Protein AF-0000000070184086 (afdb_homodimer)

Organism: NCBI:txid2841257

InterPro domains:
  IPR026898 Intramembrane metalloprotease PrsW [PF13367] (101-292)
  IPR026898 Intramembrane metalloprotease PrsW [PTHR36844] (74-310)

Structure (mmCIF, N/CA/C/O backbone):
data_AF-0000000070184086-model_v1
#
loop_
_entity.id
_entity.type
_entity.pdbx_description
1 polymer 'Membrane proteinase of CAAX superfamily, regulator of anti-sigma factor'
#
loop_
_atom_site.group_PDB
_atom_site.id
_atom_site.type_symbol
_atom_site.label_atom_id
_atom_site.label_alt_id
_atom_site.label_comp_id
_atom_site.label_asym_id
_atom_site.label_entity_id
_atom_site.label_seq_id
_atom_site.pdbx_PDB_ins_code
_atom_site.Cartn_x
_atom_site.Cartn_y
_atom_site.Cartn_z
_atom_site.occupancy
_atom_site.B_iso_or_equiv
_atom_site.auth_seq_id
_atom_site.auth_comp_id
_atom_site.auth_asym_id
_atom_site.auth_atom_id
_atom_site.pdbx_PDB_model_num
ATOM 1 N N . MET A 1 1 ? -20.972 -6.155 9.879 1 34.08 1 MET A N 1
ATOM 2 C CA . MET A 1 1 ? -20.694 -5.036 10.774 1 34.08 1 MET A CA 1
ATOM 3 C C . MET A 1 1 ? -21.455 -3.788 10.338 1 34.08 1 MET A C 1
ATOM 5 O O . MET A 1 1 ? -21.399 -3.398 9.171 1 34.08 1 MET A O 1
ATOM 9 N N . GLY A 1 2 ? -22.519 -3.434 10.913 1 47 2 GLY A N 1
ATOM 10 C CA . GLY A 1 2 ? -23.336 -2.289 10.546 1 47 2 GLY A CA 1
ATOM 11 C C . GLY A 1 2 ? -22.517 -1.063 10.186 1 47 2 GLY A C 1
ATOM 12 O O . GLY A 1 2 ? -21.394 -0.897 10.665 1 47 2 GLY A O 1
ATOM 13 N N . THR A 1 3 ? -22.671 -0.45 9.009 1 62.06 3 THR A N 1
ATOM 14 C CA . THR A 1 3 ? -21.99 0.765 8.575 1 62.06 3 THR A CA 1
ATOM 15 C C . THR A 1 3 ? -21.949 1.794 9.701 1 62.06 3 THR A C 1
ATOM 17 O O . THR A 1 3 ? -22.992 2.192 10.224 1 62.06 3 THR A O 1
ATOM 20 N N . ARG A 1 4 ? -20.9 1.971 10.478 1 74.96 4 ARG A N 1
ATOM 21 C CA . ARG A 1 4 ? -20.787 2.968 11.537 1 74.96 4 ARG A CA 1
ATOM 22 C C . ARG A 1 4 ? -21.153 4.357 11.023 1 74.96 4 ARG A C 1
ATOM 24 O O . ARG A 1 4 ? -20.598 4.822 10.026 1 74.96 4 ARG A O 1
ATOM 31 N N . ARG A 1 5 ? -22.19 4.988 11.652 1 86.88 5 ARG A N 1
ATOM 32 C CA . ARG A 1 5 ? -22.675 6.316 11.293 1 86.88 5 ARG A CA 1
ATOM 33 C C . ARG A 1 5 ? -22.268 7.349 12.339 1 86.88 5 ARG A C 1
ATOM 35 O O . ARG A 1 5 ? -22.264 7.058 13.537 1 86.88 5 ARG A O 1
ATOM 42 N N . ASP A 1 6 ? -21.887 8.446 11.878 1 92.13 6 ASP A N 1
ATOM 43 C CA . ASP A 1 6 ? -21.66 9.595 12.749 1 92.13 6 ASP A CA 1
ATOM 44 C C . ASP A 1 6 ? -22.925 9.953 13.528 1 92.13 6 ASP A C 1
ATOM 46 O O . ASP A 1 6 ? -24.035 9.832 13.007 1 92.13 6 ASP A O 1
ATOM 50 N N . PRO A 1 7 ? -22.759 10.482 14.791 1 89.58 7 PRO A N 1
ATOM 51 C CA . PRO A 1 7 ? -23.924 10.779 15.628 1 89.58 7 PRO A CA 1
ATOM 52 C C . PRO A 1 7 ? -24.872 11.788 14.984 1 89.58 7 PRO A C 1
ATOM 54 O O . PRO A 1 7 ? -26.081 11.743 15.221 1 89.58 7 PRO A O 1
ATOM 57 N N . VAL A 1 8 ? -24.364 12.708 14.255 1 90.89 8 VAL A N 1
ATOM 58 C CA . VAL A 1 8 ? -25.205 13.692 13.581 1 90.89 8 VAL A CA 1
ATOM 59 C C . VAL A 1 8 ? -25.951 13.03 12.425 1 90.89 8 VAL A C 1
ATOM 61 O O . VAL A 1 8 ? -27.149 13.258 12.24 1 90.89 8 VAL A O 1
ATOM 64 N N . GLN A 1 9 ? -25.288 12.238 11.73 1 88.47 9 GLN A N 1
ATOM 65 C CA . GLN A 1 9 ? -25.873 11.541 10.589 1 88.47 9 GLN A CA 1
ATOM 66 C C . GLN A 1 9 ? -26.954 10.562 11.037 1 88.47 9 GLN A C 1
ATOM 68 O O . GLN A 1 9 ? -27.963 10.386 10.351 1 88.47 9 GLN A O 1
ATOM 73 N N . ALA A 1 10 ? -26.76 9.939 12.142 1 86.23 10 ALA A N 1
ATOM 74 C CA . ALA A 1 10 ? -27.663 8.912 12.657 1 86.23 10 ALA A CA 1
ATOM 75 C C . ALA A 1 10 ? -29.002 9.517 13.068 1 86.23 10 ALA A C 1
ATOM 77 O O . ALA A 1 10 ? -30.022 8.823 13.092 1 86.23 10 ALA A O 1
ATOM 78 N N . ARG A 1 11 ? -29.065 10.802 13.283 1 82.84 11 ARG A N 1
ATOM 79 C CA . ARG A 1 11 ? -30.274 11.393 13.849 1 82.84 11 ARG A CA 1
ATOM 80 C C . ARG A 1 11 ? -30.919 12.366 12.868 1 82.84 11 ARG A C 1
ATOM 82 O O . ARG A 1 11 ? -31.994 12.906 13.137 1 82.84 11 ARG A O 1
ATOM 89 N N . THR A 1 12 ? -30.234 12.553 11.741 1 81.4 12 THR A N 1
ATOM 90 C CA . THR A 1 12 ? -30.777 13.559 10.836 1 81.4 12 THR A CA 1
ATOM 91 C C . THR A 1 12 ? -31.842 12.952 9.928 1 81.4 12 THR A C 1
ATOM 93 O O . THR A 1 12 ? -31.764 11.774 9.573 1 81.4 12 THR A O 1
ATOM 96 N N . ASP A 1 13 ? -32.917 13.778 9.716 1 74.33 13 ASP A N 1
ATOM 97 C CA . ASP A 1 13 ? -34.016 13.364 8.848 1 74.33 13 ASP A CA 1
ATOM 98 C C . ASP A 1 13 ? -33.851 13.936 7.442 1 74.33 13 ASP A C 1
ATOM 100 O O . ASP A 1 13 ? -34.811 13.989 6.671 1 74.33 13 ASP A O 1
ATOM 104 N N . GLY A 1 14 ? -32.646 14.394 7.018 1 74.1 14 GLY A N 1
ATOM 105 C CA . GLY A 1 14 ? -32.379 14.9 5.681 1 74.1 14 GLY A CA 1
ATOM 106 C C . GLY A 1 14 ? -32.662 16.383 5.536 1 74.1 14 GLY A C 1
ATOM 107 O O . GLY A 1 14 ? -32.45 16.96 4.468 1 74.1 14 GLY A O 1
ATOM 108 N N . SER A 1 15 ? -33.121 17.177 6.565 1 78.07 15 SER A N 1
ATOM 109 C CA . SER A 1 15 ? -33.543 18.571 6.477 1 78.07 15 SER A CA 1
ATOM 110 C C . SER A 1 15 ? -32.352 19.517 6.58 1 78.07 15 SER A C 1
ATOM 112 O O . SER A 1 15 ? -32.441 20.683 6.188 1 78.07 15 SER A O 1
ATOM 114 N N . LEU A 1 16 ? -31.264 19.012 6.981 1 83.7 16 LEU A N 1
ATOM 115 C CA . LEU A 1 16 ? -30.092 19.854 7.2 1 83.7 16 LEU A CA 1
ATOM 116 C C . LEU A 1 16 ? -29.044 19.618 6.118 1 83.7 16 LEU A C 1
ATOM 118 O O . LEU A 1 16 ? -28.874 18.491 5.647 1 83.7 16 LEU A O 1
ATOM 122 N N . ASP A 1 17 ? -28.451 20.787 5.625 1 84.43 17 ASP A N 1
ATOM 123 C CA . ASP A 1 17 ? -27.297 20.642 4.743 1 84.43 17 ASP A CA 1
ATOM 124 C C . ASP A 1 17 ? -26.067 20.178 5.52 1 84.43 17 ASP A C 1
ATOM 126 O O . ASP A 1 17 ? -25.44 20.968 6.229 1 84.43 17 ASP A O 1
ATOM 130 N N . LEU A 1 18 ? -25.686 18.996 5.348 1 90.31 18 LEU A N 1
ATOM 131 C CA . LEU A 1 18 ? -24.616 18.388 6.131 1 90.31 18 LEU A CA 1
ATOM 132 C C . LEU A 1 18 ? -23.374 18.165 5.275 1 90.31 18 LEU A C 1
ATOM 134 O O . LEU A 1 18 ? -22.495 17.382 5.641 1 90.31 18 LEU A O 1
ATOM 138 N N . HIS A 1 19 ? -23.363 18.948 4.124 1 90.25 19 HIS A N 1
ATOM 139 C CA . HIS A 1 19 ? -22.206 18.799 3.248 1 90.25 19 HIS A CA 1
ATOM 140 C C . HIS A 1 19 ? -20.943 19.344 3.906 1 90.25 19 HIS A C 1
ATOM 142 O O . HIS A 1 19 ? -20.936 20.471 4.407 1 90.25 19 HIS A O 1
ATOM 148 N N . ASP A 1 20 ? -19.904 18.673 3.9 1 92.2 20 ASP A N 1
ATOM 149 C CA . ASP A 1 20 ? -18.601 19.028 4.456 1 92.2 20 ASP A CA 1
ATOM 150 C C . ASP A 1 20 ? -18.66 19.119 5.979 1 92.2 20 ASP A C 1
ATOM 152 O O . ASP A 1 20 ? -17.8 19.745 6.602 1 92.2 20 ASP A O 1
ATOM 156 N N . VAL A 1 21 ? -19.767 18.587 6.557 1 93.84 21 VAL A N 1
ATOM 157 C CA . VAL A 1 21 ? -19.893 18.5 8.008 1 93.84 21 VAL A CA 1
ATOM 158 C C . VAL A 1 21 ? -19.864 17.037 8.442 1 93.84 21 VAL A C 1
ATOM 160 O O . VAL A 1 21 ? -18.912 16.593 9.089 1 93.84 21 VAL A O 1
ATOM 163 N N . VAL A 1 22 ? -20.846 16.248 7.859 1 94.37 22 VAL A N 1
ATOM 164 C CA . VAL A 1 22 ? -20.834 14.819 8.158 1 94.37 22 VAL A CA 1
ATOM 165 C C . VAL A 1 22 ? -21.044 14.02 6.874 1 94.37 22 VAL A C 1
ATOM 167 O O . VAL A 1 22 ? -20.843 12.804 6.852 1 94.37 22 VAL A O 1
ATOM 170 N N . GLU A 1 23 ? -21.442 14.647 5.815 1 93.09 23 GLU A N 1
ATOM 171 C CA . GLU A 1 23 ? -21.661 14.02 4.515 1 93.09 23 GLU A CA 1
ATOM 172 C C . GLU A 1 23 ? -20.798 14.669 3.437 1 93.09 23 GLU A C 1
ATOM 174 O O . GLU A 1 23 ? -20.391 15.824 3.573 1 93.09 23 GLU A O 1
ATOM 179 N N . TRP A 1 24 ? -20.53 13.864 2.453 1 94.26 24 TRP A N 1
ATOM 180 C CA . TRP A 1 24 ? -19.709 14.416 1.381 1 94.26 24 TRP A CA 1
ATOM 181 C C . TRP A 1 24 ? -20.197 13.935 0.018 1 94.26 24 TRP A C 1
ATOM 183 O O . TRP A 1 24 ? -20.51 12.755 -0.155 1 94.26 24 TRP A O 1
ATOM 193 N N . GLU A 1 25 ? -20.346 14.924 -0.896 1 92.57 25 GLU A N 1
ATOM 194 C CA . GLU A 1 25 ? -20.539 14.726 -2.329 1 92.57 25 GLU A CA 1
ATOM 195 C C . GLU A 1 25 ? -19.758 15.758 -3.139 1 92.57 25 GLU A C 1
ATOM 197 O O . GLU A 1 25 ? -19.391 16.814 -2.619 1 92.57 25 GLU A O 1
ATOM 202 N N . GLN A 1 26 ? -19.449 15.415 -4.258 1 93.07 26 GLN A N 1
ATOM 203 C CA . GLN A 1 26 ? -18.739 16.366 -5.107 1 93.07 26 GLN A CA 1
ATOM 204 C C . GLN A 1 26 ? -19.637 17.539 -5.489 1 93.07 26 GLN A C 1
ATOM 206 O O . GLN A 1 26 ? -20.625 17.365 -6.205 1 93.07 26 GLN A O 1
ATOM 211 N N . GLN A 1 27 ? -19.349 18.745 -4.952 1 93.01 27 GLN A N 1
ATOM 212 C CA . GLN A 1 27 ? -20.197 19.902 -5.217 1 93.01 27 GLN A CA 1
ATOM 213 C C . GLN A 1 27 ? -19.367 21.103 -5.659 1 93.01 27 GLN A C 1
ATOM 215 O O . GLN A 1 27 ? -19.859 21.973 -6.38 1 93.01 27 GLN A O 1
ATOM 220 N N . THR A 1 28 ? -18.155 21.195 -5.218 1 93.73 28 THR A N 1
ATOM 221 C CA . THR A 1 28 ? -17.325 22.37 -5.461 1 93.73 28 THR A CA 1
ATOM 222 C C . THR A 1 28 ? -16.186 22.038 -6.421 1 93.73 28 THR A C 1
ATOM 224 O O . THR A 1 28 ? -15.96 20.87 -6.743 1 93.73 28 THR A O 1
ATOM 227 N N . LEU A 1 29 ? -15.512 23.119 -6.887 1 95.35 29 LEU A N 1
ATOM 228 C CA . LEU A 1 29 ? -14.331 22.928 -7.722 1 95.35 29 LEU A CA 1
ATOM 229 C C . LEU A 1 29 ? -13.241 22.181 -6.96 1 95.35 29 LEU A C 1
ATOM 231 O O . LEU A 1 29 ? -12.55 21.334 -7.529 1 95.35 29 LEU A O 1
ATOM 235 N N . LEU A 1 30 ? -13.103 22.404 -5.707 1 95.35 30 LEU A N 1
ATOM 236 C CA . LEU A 1 30 ? -12.089 21.736 -4.899 1 95.35 30 LEU A CA 1
ATOM 237 C C . LEU A 1 30 ? -12.401 20.25 -4.755 1 95.35 30 LEU A C 1
ATOM 239 O O . LEU A 1 30 ? -11.49 19.419 -4.739 1 95.35 30 LEU A O 1
ATOM 243 N N . ASP A 1 31 ? -13.68 19.925 -4.676 1 96.53 31 ASP A N 1
ATOM 244 C CA . ASP A 1 31 ? -14.079 18.521 -4.653 1 96.53 31 ASP A CA 1
ATOM 245 C C . ASP A 1 31 ? -13.676 17.815 -5.945 1 96.53 31 ASP A C 1
ATOM 247 O O . ASP A 1 31 ? -13.146 16.702 -5.912 1 96.53 31 ASP A O 1
ATOM 251 N N . ALA A 1 32 ? -13.902 18.557 -7.021 1 96.8 32 ALA A N 1
ATOM 252 C CA . ALA A 1 32 ? -13.579 17.985 -8.326 1 96.8 32 ALA A CA 1
ATOM 253 C C . ALA A 1 32 ? -12.075 17.776 -8.476 1 96.8 32 ALA A C 1
ATOM 255 O O . ALA A 1 32 ? -11.635 16.759 -9.017 1 96.8 32 ALA A O 1
ATOM 256 N N . VAL A 1 33 ? -11.329 18.721 -7.983 1 97.05 33 VAL A N 1
ATOM 257 C CA . VAL A 1 33 ? -9.874 18.623 -8.03 1 97.05 33 VAL A CA 1
ATOM 258 C C . VAL A 1 33 ? -9.405 17.458 -7.162 1 97.05 33 VAL A C 1
ATOM 260 O O . VAL A 1 33 ? -8.522 16.694 -7.561 1 97.05 33 VAL A O 1
ATOM 263 N N . ALA A 1 34 ? -9.98 17.248 -6.023 1 97.22 34 ALA A N 1
ATOM 264 C CA . ALA A 1 34 ? -9.609 16.166 -5.115 1 97.22 34 ALA A CA 1
ATOM 265 C C . ALA A 1 34 ? -9.879 14.803 -5.747 1 97.22 34 ALA A C 1
ATOM 267 O O . ALA A 1 34 ? -9.054 13.892 -5.648 1 97.22 34 ALA A O 1
ATOM 268 N N . VAL A 1 35 ? -11.02 14.722 -6.369 1 96.82 35 VAL A N 1
ATOM 269 C CA . VAL A 1 35 ? -11.372 13.48 -7.049 1 96.82 35 VAL A CA 1
ATOM 270 C C . VAL A 1 35 ? -10.381 13.211 -8.18 1 96.82 35 VAL A C 1
ATOM 272 O O . VAL A 1 35 ? -9.891 12.089 -8.33 1 96.82 35 VAL A O 1
ATOM 275 N N . PHE A 1 36 ? -10.09 14.296 -8.963 1 97.12 36 PHE A N 1
ATOM 276 C CA . PHE A 1 36 ? -9.152 14.174 -10.073 1 97.12 36 PHE A CA 1
ATOM 277 C C . PHE A 1 36 ? -7.777 13.746 -9.575 1 97.12 36 PHE A C 1
ATOM 279 O O . PHE A 1 36 ? -7.169 12.827 -10.128 1 97.12 36 PHE A O 1
ATOM 286 N N . VAL A 1 37 ? -7.282 14.346 -8.531 1 96.85 37 VAL A N 1
ATOM 287 C CA . VAL A 1 37 ? -5.955 14.057 -7.997 1 96.85 37 VAL A CA 1
ATOM 288 C C . VAL A 1 37 ? -5.919 12.634 -7.444 1 96.85 37 VAL A C 1
ATOM 290 O O . VAL A 1 37 ? -4.943 11.908 -7.645 1 96.85 37 VAL A O 1
ATOM 293 N N . TYR A 1 38 ? -6.93 12.247 -6.786 1 96.5 38 TYR A N 1
ATOM 294 C CA . TYR A 1 38 ? -7.004 10.89 -6.256 1 96.5 38 TYR A CA 1
ATOM 295 C C . TYR A 1 38 ? -6.92 9.861 -7.378 1 96.5 38 TYR A C 1
ATOM 297 O O . TYR A 1 38 ? -6.126 8.92 -7.308 1 96.5 38 TYR A O 1
ATOM 305 N N . GLN A 1 39 ? -7.68 10.041 -8.398 1 95.46 39 GLN A N 1
ATOM 306 C CA . GLN A 1 39 ? -7.684 9.119 -9.529 1 95.46 39 GLN A CA 1
ATOM 307 C C . GLN A 1 39 ? -6.339 9.128 -10.251 1 95.46 39 GLN A C 1
ATOM 309 O O . GLN A 1 39 ? -5.848 8.079 -10.673 1 95.46 39 GLN A O 1
ATOM 314 N N . ALA A 1 40 ? -5.793 10.322 -10.363 1 95.9 40 ALA A N 1
ATOM 315 C CA . ALA A 1 40 ? -4.487 10.455 -11.005 1 95.9 40 ALA A CA 1
ATOM 316 C C . ALA A 1 40 ? -3.411 9.715 -10.216 1 95.9 40 ALA A C 1
ATOM 318 O O . ALA A 1 40 ? -2.531 9.078 -10.801 1 95.9 40 ALA A O 1
ATOM 319 N N . LEU A 1 41 ? -3.477 9.78 -8.92 1 94.47 41 LEU A N 1
ATOM 320 C CA . LEU A 1 41 ? -2.505 9.098 -8.073 1 94.47 41 LEU A CA 1
ATOM 321 C C . LEU A 1 41 ? -2.649 7.585 -8.189 1 94.47 41 LEU A C 1
ATOM 323 O O . LEU A 1 41 ? -1.65 6.862 -8.209 1 94.47 41 LEU A O 1
ATOM 327 N N . LEU A 1 42 ? -3.822 7.094 -8.283 1 93.86 42 LEU A N 1
ATOM 328 C CA . LEU A 1 42 ? -4.05 5.663 -8.454 1 93.86 42 LEU A CA 1
ATOM 329 C C . LEU A 1 42 ? -3.463 5.173 -9.774 1 93.86 42 LEU A C 1
ATOM 331 O O . LEU A 1 42 ? -2.778 4.149 -9.811 1 93.86 42 LEU A O 1
ATOM 335 N N . VAL A 1 43 ? -3.644 5.897 -10.825 1 94.27 43 VAL A N 1
ATOM 336 C CA . VAL A 1 43 ? -3.135 5.54 -12.145 1 94.27 43 VAL A CA 1
ATOM 337 C C . VAL A 1 43 ? -1.612 5.65 -12.158 1 94.27 43 VAL A C 1
ATOM 339 O O . VAL A 1 43 ? -0.926 4.786 -12.709 1 94.27 43 VAL A O 1
ATOM 342 N N . ALA A 1 44 ? -1.153 6.615 -11.511 1 94.15 44 ALA A N 1
ATOM 343 C CA . ALA A 1 44 ? 0.29 6.834 -11.462 1 94.15 44 ALA A CA 1
ATOM 344 C C . ALA A 1 44 ? 0.99 5.71 -10.704 1 94.15 44 ALA A C 1
ATOM 346 O O . ALA A 1 44 ? 2.081 5.28 -11.087 1 94.15 44 ALA A O 1
ATOM 347 N N . THR A 1 45 ? 0.411 5.305 -9.663 1 93.98 45 THR A N 1
ATOM 348 C CA . THR A 1 45 ? 1 4.221 -8.885 1 93.98 45 THR A CA 1
ATOM 349 C C . THR A 1 45 ? 1.078 2.942 -9.713 1 93.98 45 THR A C 1
ATOM 351 O O . THR A 1 45 ? 2.105 2.26 -9.717 1 93.98 45 THR A O 1
ATOM 354 N N . ARG A 1 46 ? 0.106 2.584 -10.439 1 94.67 46 ARG A N 1
ATOM 355 C CA . ARG A 1 46 ? 0.101 1.405 -11.298 1 94.67 46 ARG A CA 1
ATOM 356 C C . ARG A 1 46 ? 1.13 1.537 -12.416 1 94.67 46 ARG A C 1
ATOM 358 O O . ARG A 1 46 ? 1.865 0.59 -12.705 1 94.67 46 ARG A O 1
ATOM 365 N N . ALA A 1 47 ? 1.133 2.734 -12.957 1 94.71 47 ALA A N 1
ATOM 366 C CA . ALA A 1 47 ? 2.108 3 -14.011 1 94.71 47 ALA A CA 1
ATOM 367 C C . ALA A 1 47 ? 3.535 2.884 -13.481 1 94.71 47 ALA A C 1
ATOM 369 O O . ALA A 1 47 ? 4.418 2.364 -14.166 1 94.71 47 ALA A O 1
ATOM 370 N N . PHE A 1 48 ? 3.736 3.323 -12.275 1 95.49 48 PHE A N 1
ATOM 371 C CA . PHE A 1 48 ? 5.054 3.244 -11.656 1 95.49 48 PHE A CA 1
ATOM 372 C C . PHE A 1 48 ? 5.499 1.793 -11.515 1 95.49 48 PHE A C 1
ATOM 374 O O . PHE A 1 48 ? 6.649 1.46 -11.812 1 95.49 48 PHE A O 1
ATOM 381 N N . VAL A 1 49 ? 4.568 0.947 -11.102 1 94.28 49 VAL A N 1
ATOM 382 C CA . VAL A 1 49 ? 4.893 -0.464 -10.917 1 94.28 49 VAL A CA 1
ATOM 383 C C . VAL A 1 49 ? 5.279 -1.085 -12.257 1 94.28 49 VAL A C 1
ATOM 385 O O . VAL A 1 49 ? 6.271 -1.812 -12.349 1 94.28 49 VAL A O 1
ATOM 388 N N . VAL A 1 50 ? 4.576 -0.794 -13.287 1 96.13 50 VAL A N 1
ATOM 389 C CA . VAL A 1 50 ? 4.82 -1.356 -14.611 1 96.13 50 VAL A CA 1
ATOM 390 C C . VAL A 1 50 ? 6.145 -0.83 -15.159 1 96.13 50 VAL A C 1
ATOM 392 O O . VAL A 1 50 ? 6.948 -1.595 -15.698 1 96.13 50 VAL A O 1
ATOM 395 N N . VAL A 1 51 ? 6.412 0.466 -14.953 1 96.21 51 VAL A N 1
ATOM 396 C CA . VAL A 1 51 ? 7.646 1.079 -15.433 1 96.21 51 VAL A CA 1
ATOM 397 C C . VAL A 1 51 ? 8.837 0.513 -14.664 1 96.21 51 VAL A C 1
ATOM 399 O O . VAL A 1 51 ? 9.884 0.229 -15.251 1 96.21 51 VAL A O 1
ATOM 402 N N . LEU A 1 52 ? 8.618 0.383 -13.355 1 95.13 52 LEU A N 1
ATOM 403 C CA . LEU A 1 52 ? 9.672 -0.213 -12.541 1 95.13 52 LEU A CA 1
ATOM 404 C C . LEU A 1 52 ? 9.968 -1.639 -12.994 1 95.13 52 LEU A C 1
ATOM 406 O O . LEU A 1 52 ? 11.132 -2.037 -13.083 1 95.13 52 LEU A O 1
ATOM 410 N N . ALA A 1 53 ? 8.942 -2.419 -13.299 1 94.87 53 ALA A N 1
ATOM 411 C CA . ALA A 1 53 ? 9.108 -3.786 -13.786 1 94.87 53 ALA A CA 1
ATOM 412 C C . ALA A 1 53 ? 9.848 -3.807 -15.12 1 94.87 53 ALA A C 1
ATOM 414 O O . ALA A 1 53 ? 10.722 -4.648 -15.339 1 94.87 53 ALA A O 1
ATOM 415 N N . LEU A 1 54 ? 9.485 -2.908 -15.999 1 95.33 54 LEU A N 1
ATOM 416 C CA . LEU A 1 54 ? 10.163 -2.788 -17.285 1 95.33 54 LEU A CA 1
ATOM 417 C C . LEU A 1 54 ? 11.634 -2.434 -17.094 1 95.33 54 LEU A C 1
ATOM 419 O O . LEU A 1 54 ? 12.505 -3 -17.758 1 95.33 54 LEU A O 1
ATOM 423 N N . PHE A 1 55 ? 11.908 -1.5 -16.161 1 94.1 55 PHE A N 1
ATOM 424 C CA . PHE A 1 55 ? 13.28 -1.11 -15.858 1 94.1 55 PHE A CA 1
ATOM 425 C C . PHE A 1 55 ? 14.083 -2.304 -15.353 1 94.1 55 PHE A C 1
ATOM 427 O O . PHE A 1 55 ? 15.225 -2.51 -15.768 1 94.1 55 PHE A O 1
ATOM 434 N N . ILE A 1 56 ? 13.503 -3.059 -14.518 1 91.68 56 ILE A N 1
ATOM 435 C CA . ILE A 1 56 ? 14.176 -4.224 -13.955 1 91.68 56 ILE A CA 1
ATOM 436 C C . ILE A 1 56 ? 14.466 -5.237 -15.061 1 91.68 56 ILE A C 1
ATOM 438 O O . ILE A 1 56 ? 15.567 -5.789 -15.133 1 91.68 56 ILE A O 1
ATOM 442 N N . LEU A 1 57 ? 13.509 -5.518 -15.917 1 90.56 57 LEU A N 1
ATOM 443 C CA . LEU A 1 57 ? 13.704 -6.446 -17.025 1 90.56 57 LEU A CA 1
ATOM 444 C C . LEU A 1 57 ? 14.825 -5.97 -17.943 1 90.56 57 LEU A C 1
ATOM 446 O O . LEU A 1 57 ? 15.711 -6.748 -18.303 1 90.56 57 LEU A O 1
ATOM 450 N N . LEU A 1 58 ? 14.84 -4.678 -18.251 1 90.19 58 LEU A N 1
ATOM 451 C CA . LEU A 1 58 ? 15.867 -4.109 -19.117 1 90.19 58 LEU A CA 1
ATOM 452 C C . LEU A 1 58 ? 17.237 -4.173 -18.449 1 90.19 58 LEU A C 1
ATOM 454 O O . LEU A 1 58 ? 18.245 -4.424 -19.114 1 90.19 58 LEU A O 1
ATOM 458 N N . ALA A 1 59 ? 17.216 -3.898 -17.161 1 88.89 59 ALA A N 1
ATOM 459 C CA . ALA A 1 59 ? 18.467 -4.006 -16.415 1 88.89 59 ALA A CA 1
ATOM 460 C C . ALA A 1 59 ? 19.009 -5.432 -16.455 1 88.89 59 ALA A C 1
ATOM 462 O O . ALA A 1 59 ? 20.218 -5.64 -16.58 1 88.89 59 ALA A O 1
ATOM 463 N N . GLU A 1 60 ? 18.129 -6.388 -16.394 1 84.13 60 GLU A N 1
ATOM 464 C CA . GLU A 1 60 ? 18.529 -7.791 -16.455 1 84.13 60 GLU A CA 1
ATOM 465 C C . GLU A 1 60 ? 19.087 -8.146 -17.829 1 84.13 60 GLU A C 1
ATOM 467 O O . GLU A 1 60 ? 20.033 -8.93 -17.937 1 84.13 60 GLU A O 1
ATOM 472 N N . ILE A 1 61 ? 18.611 -7.592 -18.811 1 82.6 61 ILE A N 1
ATOM 473 C CA . ILE A 1 61 ? 19.096 -7.812 -20.169 1 82.6 61 ILE A CA 1
ATOM 474 C C . ILE A 1 61 ? 20.452 -7.133 -20.349 1 82.6 61 ILE A C 1
ATOM 476 O O . ILE A 1 61 ? 21.4 -7.747 -20.844 1 82.6 61 ILE A O 1
ATOM 480 N N . ALA A 1 62 ? 20.562 -5.931 -19.843 1 83.42 62 ALA A N 1
ATOM 481 C CA . ALA A 1 62 ? 21.771 -5.128 -20.014 1 83.42 62 ALA A CA 1
ATOM 482 C C . ALA A 1 62 ? 22.936 -5.715 -19.223 1 83.42 62 ALA A C 1
ATOM 484 O O . ALA A 1 62 ? 24.086 -5.655 -19.664 1 83.42 62 ALA A O 1
ATOM 485 N N . LEU A 1 63 ? 22.588 -6.278 -18.132 1 82.02 63 LEU A N 1
ATOM 486 C CA . LEU A 1 63 ? 23.632 -6.829 -17.274 1 82.02 63 LEU A CA 1
ATOM 487 C C . LEU A 1 63 ? 23.978 -8.256 -17.688 1 82.02 63 LEU A C 1
ATOM 489 O O . LEU A 1 63 ? 24.837 -8.893 -17.074 1 82.02 63 LEU A O 1
ATOM 493 N N . GLY A 1 64 ? 23.287 -8.782 -18.747 1 73.89 64 GLY A N 1
ATOM 494 C CA . GLY A 1 64 ? 23.687 -10.042 -19.353 1 73.89 64 GLY A CA 1
ATOM 495 C C . GLY A 1 64 ? 22.958 -11.24 -18.774 1 73.89 64 GLY A C 1
ATOM 496 O O . GLY A 1 64 ? 23.145 -12.369 -19.233 1 73.89 64 GLY A O 1
ATOM 497 N N . THR A 1 65 ? 22.198 -11.035 -17.766 1 75.14 65 THR A N 1
ATOM 498 C CA . THR A 1 65 ? 21.471 -12.165 -17.199 1 75.14 65 THR A CA 1
ATOM 499 C C . THR A 1 65 ? 20.517 -12.765 -18.228 1 75.14 65 THR A C 1
ATOM 501 O O . THR A 1 65 ? 20.339 -13.984 -18.281 1 75.14 65 THR A O 1
ATOM 504 N N . LEU A 1 66 ? 19.998 -11.926 -19.101 1 75.69 66 LEU A N 1
ATOM 505 C CA . LEU A 1 66 ? 19.117 -12.359 -20.18 1 75.69 66 LEU A CA 1
ATOM 506 C C . LEU A 1 66 ? 19.725 -12.034 -21.541 1 75.69 66 LEU A C 1
ATOM 508 O O . LEU A 1 66 ? 19.001 -11.882 -22.528 1 75.69 66 LEU A O 1
ATOM 512 N N . GLY A 1 67 ? 21.007 -11.792 -21.545 1 67.56 67 GLY A N 1
ATOM 513 C CA . GLY A 1 67 ? 21.709 -11.397 -22.756 1 67.56 67 GLY A CA 1
ATOM 514 C C . GLY A 1 67 ? 21.593 -12.418 -23.872 1 67.56 67 GLY A C 1
ATOM 515 O O . GLY A 1 67 ? 21.636 -12.063 -25.052 1 67.56 67 GLY A O 1
ATOM 516 N N . GLY A 1 68 ? 21.377 -13.615 -23.498 1 71.63 68 GLY A N 1
ATOM 517 C CA . GLY A 1 68 ? 21.286 -14.658 -24.507 1 71.63 68 GLY A CA 1
ATOM 518 C C . GLY A 1 68 ? 19.996 -14.608 -25.303 1 71.63 68 GLY A C 1
ATOM 519 O O . GLY A 1 68 ? 19.859 -15.296 -26.317 1 71.63 68 GLY A O 1
ATOM 520 N N . LEU A 1 69 ? 19.165 -13.763 -24.825 1 73.82 69 LEU A N 1
ATOM 521 C CA . LEU A 1 69 ? 17.865 -13.731 -25.487 1 73.82 69 LEU A CA 1
ATOM 522 C C . LEU A 1 69 ? 17.99 -13.178 -26.902 1 73.82 69 LEU A C 1
ATOM 524 O O . LEU A 1 69 ? 17.102 -13.382 -27.734 1 73.82 69 LEU A O 1
ATOM 528 N N . THR A 1 70 ? 19.161 -12.618 -27.134 1 75.78 70 THR A N 1
ATOM 529 C CA . THR A 1 70 ? 19.375 -12.109 -28.484 1 75.78 70 THR A CA 1
ATOM 530 C C . THR A 1 70 ? 19.866 -13.22 -29.409 1 75.78 70 THR A C 1
ATOM 532 O O . THR A 1 70 ? 19.868 -13.061 -30.631 1 75.78 70 THR A O 1
ATOM 535 N N . ASP A 1 71 ? 20.26 -14.336 -28.872 1 84.11 71 ASP A N 1
ATOM 536 C CA . ASP A 1 71 ? 20.621 -15.513 -29.656 1 84.11 71 ASP A CA 1
ATOM 537 C C . ASP A 1 71 ? 19.376 -16.245 -30.151 1 84.11 71 ASP A C 1
ATOM 539 O O . ASP A 1 71 ? 18.57 -16.724 -29.35 1 84.11 71 ASP A O 1
ATOM 543 N N . PRO A 1 72 ? 19.232 -16.403 -31.398 1 87.8 72 PRO A N 1
ATOM 544 C CA . PRO A 1 72 ? 18.009 -16.988 -31.954 1 87.8 72 PRO A CA 1
ATOM 545 C C . PRO A 1 72 ? 17.769 -18.418 -31.475 1 87.8 72 PRO A C 1
ATOM 547 O O . PRO A 1 72 ? 16.619 -18.84 -31.33 1 87.8 72 PRO A O 1
ATOM 550 N N . TRP A 1 73 ? 18.807 -19.178 -31.258 1 89.66 73 TRP A N 1
ATOM 551 C CA . TRP A 1 73 ? 18.636 -20.555 -30.806 1 89.66 73 TRP A CA 1
ATOM 552 C C . TRP A 1 73 ? 18.081 -20.597 -29.386 1 89.66 73 TRP A C 1
ATOM 554 O O . TRP A 1 73 ? 17.258 -21.455 -29.059 1 89.66 73 TRP A O 1
ATOM 564 N N . ILE A 1 74 ? 18.515 -19.701 -28.565 1 90.8 74 ILE A N 1
ATOM 565 C CA . ILE A 1 74 ? 17.983 -19.606 -27.209 1 90.8 74 ILE A CA 1
ATOM 566 C C . ILE A 1 74 ? 16.505 -19.225 -27.26 1 90.8 74 ILE A C 1
ATOM 568 O O . ILE A 1 74 ? 15.697 -19.743 -26.486 1 90.8 74 ILE A O 1
ATOM 572 N N . GLY A 1 75 ? 16.207 -18.348 -28.19 1 92.04 75 GLY A N 1
ATOM 573 C CA . GLY A 1 75 ? 14.815 -17.975 -28.384 1 92.04 75 GLY A CA 1
ATOM 574 C C . GLY A 1 75 ? 13.931 -19.148 -28.766 1 92.04 75 GLY A C 1
ATOM 575 O O . GLY A 1 75 ? 12.858 -19.337 -28.189 1 92.04 75 GLY A O 1
ATOM 576 N N . VAL A 1 76 ? 14.386 -19.947 -29.72 1 94.53 76 VAL A N 1
ATOM 577 C CA . VAL A 1 76 ? 13.635 -21.104 -30.194 1 94.53 76 VAL A CA 1
ATOM 578 C C . VAL A 1 76 ? 13.462 -22.109 -29.058 1 94.53 76 VAL A C 1
ATOM 580 O O . VAL A 1 76 ? 12.366 -22.633 -28.846 1 94.53 76 VAL A O 1
ATOM 583 N N . MET A 1 77 ? 14.516 -22.334 -28.314 1 95.47 77 MET A N 1
ATOM 584 C CA . MET A 1 77 ? 14.462 -23.282 -27.205 1 95.47 77 MET A CA 1
ATOM 585 C C . MET A 1 77 ? 13.513 -22.793 -26.116 1 95.47 77 MET A C 1
ATOM 587 O O . MET A 1 77 ? 12.817 -23.593 -25.488 1 95.47 77 MET A O 1
ATOM 591 N N . THR A 1 78 ? 13.542 -21.513 -25.918 1 94.64 78 THR A N 1
ATOM 592 C CA . THR A 1 78 ? 12.641 -20.926 -24.932 1 94.64 78 THR A CA 1
ATOM 593 C C . THR A 1 78 ? 11.185 -21.14 -25.335 1 94.64 78 THR A C 1
ATOM 595 O O . THR A 1 78 ? 10.369 -21.581 -24.522 1 94.64 78 THR A O 1
ATOM 598 N N . VAL A 1 79 ? 10.821 -20.852 -26.585 1 95.39 79 VAL A N 1
ATOM 599 C CA . VAL A 1 79 ? 9.458 -21.005 -27.082 1 95.39 79 VAL A CA 1
ATOM 600 C C . VAL A 1 79 ? 9.033 -22.469 -26.983 1 95.39 79 VAL A C 1
ATOM 602 O O . VAL A 1 79 ? 7.927 -22.771 -26.529 1 95.39 79 VAL A O 1
ATOM 605 N N . LEU A 1 80 ? 9.905 -23.4 -27.346 1 96.6 80 LEU A N 1
ATOM 606 C CA . LEU A 1 80 ? 9.603 -24.826 -27.302 1 96.6 80 LEU A CA 1
ATOM 607 C C . LEU A 1 80 ? 9.376 -25.289 -25.867 1 96.6 80 LEU A C 1
ATOM 609 O O . LEU A 1 80 ? 8.506 -26.125 -25.61 1 96.6 80 LEU A O 1
ATOM 613 N N . SER A 1 81 ? 10.158 -24.713 -24.971 1 97.54 81 SER A N 1
ATOM 614 C CA . SER A 1 81 ? 10.047 -25.104 -23.569 1 97.54 81 SER A CA 1
ATOM 615 C C . SER A 1 81 ? 8.734 -24.621 -22.963 1 97.54 81 SER A C 1
ATOM 617 O O . SER A 1 81 ? 8.329 -25.085 -21.895 1 97.54 81 SER A O 1
ATOM 619 N N . ALA A 1 82 ? 8.033 -23.698 -23.618 1 97.85 82 ALA A N 1
ATOM 620 C CA . ALA A 1 82 ? 6.81 -23.116 -23.071 1 97.85 82 ALA A CA 1
ATOM 621 C C . ALA A 1 82 ? 5.573 -23.818 -23.625 1 97.85 82 ALA A C 1
ATOM 623 O O . ALA A 1 82 ? 4.452 -23.555 -23.183 1 97.85 82 ALA A O 1
ATOM 624 N N . VAL A 1 83 ? 5.677 -24.725 -24.51 1 98.03 83 VAL A N 1
ATOM 625 C CA . VAL A 1 83 ? 4.581 -25.309 -25.277 1 98.03 83 VAL A CA 1
ATOM 626 C C . VAL A 1 83 ? 3.654 -26.086 -24.345 1 98.03 83 VAL A C 1
ATOM 628 O O . VAL A 1 83 ? 2.435 -25.901 -24.375 1 98.03 83 VAL A O 1
ATOM 631 N N . PRO A 1 84 ? 4.222 -26.968 -23.47 1 97.92 84 PRO A N 1
ATOM 632 C CA . PRO A 1 84 ? 3.3 -27.679 -22.581 1 97.92 84 PRO A CA 1
ATOM 633 C C . PRO A 1 84 ? 2.524 -26.739 -21.662 1 97.92 84 PRO A C 1
ATOM 635 O O . PRO A 1 84 ? 1.329 -26.941 -21.432 1 97.92 84 PRO A O 1
ATOM 638 N N . ALA A 1 85 ? 3.169 -25.768 -21.156 1 98.26 85 ALA A N 1
ATOM 639 C CA . ALA A 1 85 ? 2.492 -24.778 -20.323 1 98.26 85 ALA A CA 1
ATOM 640 C C . ALA A 1 85 ? 1.428 -24.027 -21.119 1 98.26 85 ALA A C 1
ATOM 642 O O . ALA A 1 85 ? 0.345 -23.74 -20.604 1 98.26 85 ALA A O 1
ATOM 643 N N . LEU A 1 86 ? 1.746 -23.663 -22.344 1 98.46 86 LEU A N 1
ATOM 644 C CA . LEU A 1 86 ? 0.795 -22.998 -23.228 1 98.46 86 LEU A CA 1
ATOM 645 C C . LEU A 1 86 ? -0.434 -23.87 -23.459 1 98.46 86 LEU A C 1
ATOM 647 O O . LEU A 1 86 ? -1.561 -23.37 -23.478 1 98.46 86 LEU A O 1
ATOM 651 N N . GLY A 1 87 ? -0.212 -25.139 -23.708 1 98.12 87 GLY A N 1
ATOM 652 C CA . GLY A 1 87 ? -1.322 -26.063 -23.874 1 98.12 87 GLY A CA 1
ATOM 653 C C . GLY A 1 87 ? -2.259 -26.091 -22.681 1 98.12 87 GLY A C 1
ATOM 654 O O . GLY A 1 87 ? -3.481 -26.099 -22.844 1 98.12 87 GLY A O 1
ATOM 655 N N . LEU A 1 88 ? -1.706 -26.106 -21.506 1 97.83 88 LEU A N 1
ATOM 656 C CA . LEU A 1 88 ? -2.515 -26.135 -20.292 1 97.83 88 LEU A CA 1
ATOM 657 C C . LEU A 1 88 ? -3.276 -24.826 -20.115 1 97.83 88 LEU A C 1
ATOM 659 O O . LEU A 1 88 ? -4.444 -24.83 -19.72 1 97.83 88 LEU A O 1
ATOM 663 N N . ALA A 1 89 ? -2.607 -23.697 -20.345 1 98.27 89 ALA A N 1
ATOM 664 C CA . ALA A 1 89 ? -3.288 -22.407 -20.275 1 98.27 89 ALA A CA 1
ATOM 665 C C . ALA A 1 89 ? -4.437 -22.339 -21.277 1 98.27 89 ALA A C 1
ATOM 667 O O . ALA A 1 89 ? -5.508 -21.81 -20.968 1 98.27 89 ALA A O 1
ATOM 668 N N . ALA A 1 90 ? -4.239 -22.856 -22.45 1 97.49 90 ALA A N 1
ATOM 669 C CA . ALA A 1 90 ? -5.282 -22.912 -23.471 1 97.49 90 ALA A CA 1
ATOM 670 C C . ALA A 1 90 ? -6.46 -23.764 -23.006 1 97.49 90 ALA A C 1
ATOM 672 O O . ALA A 1 90 ? -7.618 -23.43 -23.267 1 97.49 90 ALA A O 1
ATOM 673 N N . TYR A 1 91 ? -6.156 -24.796 -22.364 1 96.85 91 TYR A N 1
ATOM 674 C CA . TYR A 1 91 ? -7.217 -25.639 -21.826 1 96.85 91 TYR A CA 1
ATOM 675 C C . TYR A 1 91 ? -8.072 -24.869 -20.826 1 96.85 91 TYR A C 1
ATOM 677 O O . TYR A 1 91 ? -9.303 -24.92 -20.884 1 96.85 91 TYR A O 1
ATOM 685 N N . VAL A 1 92 ? -7.425 -24.174 -19.886 1 97.02 92 VAL A N 1
ATOM 686 C CA . VAL A 1 92 ? -8.152 -23.412 -18.875 1 97.02 92 VAL A CA 1
ATOM 687 C C . VAL A 1 92 ? -9.006 -22.342 -19.55 1 97.02 92 VAL A C 1
ATOM 689 O O . VAL A 1 92 ? -10.162 -22.133 -19.173 1 97.02 92 VAL A O 1
ATOM 692 N N . TRP A 1 93 ? -8.434 -21.688 -20.537 1 96.85 93 TRP A N 1
ATOM 693 C CA . TRP A 1 93 ? -9.136 -20.665 -21.306 1 96.85 93 TRP A CA 1
ATOM 694 C C . TRP A 1 93 ? -10.37 -21.246 -21.986 1 96.85 93 TRP A C 1
ATOM 696 O O . TRP A 1 93 ? -11.449 -20.65 -21.943 1 96.85 93 TRP A O 1
ATOM 706 N N . HIS A 1 94 ? -10.279 -22.416 -22.537 1 94.92 94 HIS A N 1
ATOM 707 C CA . HIS A 1 94 ? -11.373 -23.057 -23.256 1 94.92 94 HIS A CA 1
ATOM 708 C C . HIS A 1 94 ? -12.423 -23.6 -22.293 1 94.92 94 HIS A C 1
ATOM 710 O O . HIS A 1 94 ? -13.599 -23.708 -22.646 1 94.92 94 HIS A O 1
ATOM 716 N N . ALA A 1 95 ? -11.983 -23.849 -21.106 1 93.68 95 ALA A N 1
ATOM 717 C CA . ALA A 1 95 ? -12.877 -24.442 -20.115 1 93.68 95 ALA A CA 1
ATOM 718 C C . ALA A 1 95 ? -13.813 -23.393 -19.523 1 93.68 95 ALA A C 1
ATOM 720 O O . ALA A 1 95 ? -14.796 -23.732 -18.86 1 93.68 95 ALA A O 1
ATOM 721 N N . ASP A 1 96 ? -13.473 -22.158 -19.697 1 94.02 96 ASP A N 1
ATOM 722 C CA . ASP A 1 96 ? -14.359 -21.083 -19.263 1 94.02 96 ASP A CA 1
ATOM 723 C C . ASP A 1 96 ? -15.705 -21.156 -19.981 1 94.02 96 ASP A C 1
ATOM 725 O O . ASP A 1 96 ? -15.779 -20.948 -21.194 1 94.02 96 ASP A O 1
ATOM 729 N N . VAL A 1 97 ? -16.776 -21.36 -19.244 1 91.72 97 VAL A N 1
ATOM 730 C CA . VAL A 1 97 ? -18.092 -21.646 -19.804 1 91.72 97 VAL A CA 1
ATOM 731 C C . VAL A 1 97 ? -18.883 -20.348 -19.953 1 91.72 97 VAL A C 1
ATOM 733 O O . VAL A 1 97 ? -19.962 -20.336 -20.551 1 91.72 97 VAL A O 1
ATOM 736 N N . THR A 1 98 ? -18.419 -19.272 -19.447 1 91.29 98 THR A N 1
ATOM 737 C CA . THR A 1 98 ? -19.169 -18.021 -19.466 1 91.29 98 THR A CA 1
ATOM 738 C C . THR A 1 98 ? -18.924 -17.263 -20.767 1 91.29 98 THR A C 1
ATOM 740 O O . THR A 1 98 ? -19.462 -17.627 -21.815 1 91.29 98 THR A O 1
ATOM 743 N N . THR A 1 99 ? -18.049 -16.28 -20.738 1 88.54 99 THR A N 1
ATOM 744 C CA . THR A 1 99 ? -17.668 -15.521 -21.924 1 88.54 99 THR A CA 1
ATOM 745 C C . THR A 1 99 ? -16.207 -15.776 -22.283 1 88.54 99 THR A C 1
ATOM 747 O O . THR A 1 99 ? -15.375 -15.998 -21.4 1 88.54 99 THR A O 1
ATOM 750 N N . GLN A 1 100 ? -16.03 -15.886 -23.536 1 88.04 100 GLN A N 1
ATOM 751 C CA . GLN A 1 100 ? -14.642 -16.038 -23.962 1 88.04 100 GLN A CA 1
ATOM 752 C C . GLN A 1 100 ? -13.836 -14.776 -23.671 1 88.04 100 GLN A C 1
ATOM 754 O O . GLN A 1 100 ? -14.253 -13.671 -24.026 1 88.04 100 GLN A O 1
ATOM 759 N N . GLU A 1 101 ? -12.681 -14.948 -22.995 1 94.82 101 GLU A N 1
ATOM 760 C CA . GLU A 1 101 ? -11.825 -13.816 -22.652 1 94.82 101 GLU A CA 1
ATOM 761 C C . GLU A 1 101 ? -11.163 -13.228 -23.895 1 94.82 101 GLU A C 1
ATOM 763 O O . GLU A 1 101 ? -10.647 -13.965 -24.738 1 94.82 101 GLU A O 1
ATOM 768 N N . PRO A 1 102 ? -11.173 -11.936 -24.033 1 95.31 102 PRO A N 1
ATOM 769 C CA . PRO A 1 102 ? -10.563 -11.309 -25.208 1 95.31 102 PRO A CA 1
ATOM 770 C C . PRO A 1 102 ? -9.053 -11.526 -25.276 1 95.31 102 PRO A C 1
ATOM 772 O O . PRO A 1 102 ? -8.378 -11.519 -24.243 1 95.31 102 PRO A O 1
ATOM 775 N N . LEU A 1 103 ? -8.567 -11.636 -26.486 1 95.33 103 LEU A N 1
ATOM 776 C CA . LEU A 1 103 ? -7.155 -11.906 -26.732 1 95.33 103 LEU A CA 1
ATOM 777 C C . LEU A 1 103 ? -6.283 -10.784 -26.178 1 95.33 103 LEU A C 1
ATOM 779 O O . LEU A 1 103 ? -5.174 -11.032 -25.7 1 95.33 103 LEU A O 1
ATOM 783 N N . SER A 1 104 ? -6.739 -9.561 -26.229 1 96.53 104 SER A N 1
ATOM 784 C CA . SER A 1 104 ? -5.962 -8.427 -25.74 1 96.53 104 SER A CA 1
ATOM 785 C C . SER A 1 104 ? -5.673 -8.557 -24.248 1 96.53 104 SER A C 1
ATOM 787 O O . SER A 1 104 ? -4.558 -8.283 -23.8 1 96.53 104 SER A O 1
ATOM 789 N N . LEU A 1 105 ? -6.643 -9.01 -23.46 1 97.74 105 LEU A N 1
ATOM 790 C CA . LEU A 1 105 ? -6.451 -9.189 -22.025 1 97.74 105 LEU A CA 1
ATOM 791 C C . LEU A 1 105 ? -5.516 -10.361 -21.744 1 97.74 105 LEU A C 1
ATOM 793 O O . LEU A 1 105 ? -4.714 -10.311 -20.809 1 97.74 105 LEU A O 1
ATOM 797 N N . LEU A 1 106 ? -5.643 -11.377 -22.595 1 98.23 106 LEU A N 1
ATOM 798 C CA . LEU A 1 106 ? -4.779 -12.541 -22.422 1 98.23 106 LEU A CA 1
ATOM 799 C C . LEU A 1 106 ? -3.325 -12.186 -22.711 1 98.23 106 LEU A C 1
ATOM 801 O O . LEU A 1 106 ? -2.435 -12.5 -21.917 1 98.23 106 LEU A O 1
ATOM 805 N N . VAL A 1 107 ? -3.098 -11.503 -23.784 1 98.19 107 VAL A N 1
ATOM 806 C CA . VAL A 1 107 ? -1.744 -11.135 -24.188 1 98.19 107 VAL A CA 1
ATOM 807 C C . VAL A 1 107 ? -1.159 -10.142 -23.187 1 98.19 107 VAL A C 1
ATOM 809 O O . VAL A 1 107 ? -0 -10.268 -22.783 1 98.19 107 VAL A O 1
ATOM 812 N N . GLY A 1 108 ? -1.979 -9.146 -22.828 1 98.09 108 GLY A N 1
ATOM 813 C CA . GLY A 1 108 ? -1.519 -8.201 -21.823 1 98.09 108 GLY A CA 1
ATOM 814 C C . GLY A 1 108 ? -1.136 -8.863 -20.513 1 98.09 108 GLY A C 1
ATOM 815 O O . GLY A 1 108 ? -0.143 -8.484 -19.887 1 98.09 108 GLY A O 1
ATOM 816 N N . THR A 1 109 ? -1.92 -9.817 -20.105 1 98.65 109 THR A N 1
ATOM 817 C CA . THR A 1 109 ? -1.647 -10.536 -18.866 1 98.65 109 THR A CA 1
ATOM 818 C C . THR A 1 109 ? -0.369 -11.361 -18.99 1 98.65 109 THR A C 1
ATOM 820 O O . THR A 1 109 ? 0.437 -11.41 -18.058 1 98.65 109 THR A O 1
ATOM 823 N N . PHE A 1 110 ? -0.193 -12.017 -20.14 1 98.63 110 PHE A N 1
ATOM 824 C CA . PHE A 1 110 ? 1.02 -12.775 -20.423 1 98.63 110 PHE A CA 1
ATOM 825 C C . PHE A 1 110 ? 2.253 -11.886 -20.304 1 98.63 110 PHE A C 1
ATOM 827 O O . PHE A 1 110 ? 3.213 -12.237 -19.615 1 98.63 110 PHE A O 1
ATOM 834 N N . LEU A 1 111 ? 2.232 -10.713 -20.931 1 98.14 111 LEU A N 1
ATOM 835 C CA . LEU A 1 111 ? 3.364 -9.792 -20.948 1 98.14 111 LEU A CA 1
ATOM 836 C C . LEU A 1 111 ? 3.638 -9.241 -19.553 1 98.14 111 LEU A C 1
ATOM 838 O O . LEU A 1 111 ? 4.795 -9.059 -19.168 1 98.14 111 LEU A O 1
ATOM 842 N N . LEU A 1 112 ? 2.613 -8.99 -18.838 1 98.06 112 LEU A N 1
ATOM 843 C CA . LEU A 1 112 ? 2.797 -8.507 -17.474 1 98.06 112 LEU A CA 1
ATOM 844 C C . LEU A 1 112 ? 3.394 -9.595 -16.587 1 98.06 112 LEU A C 1
ATOM 846 O O . LEU A 1 112 ? 4.174 -9.302 -15.678 1 98.06 112 LEU A O 1
ATOM 850 N N . GLY A 1 113 ? 2.962 -10.849 -16.823 1 98.11 113 GLY A N 1
ATOM 851 C CA . GLY A 1 113 ? 3.595 -11.958 -16.127 1 98.11 113 GLY A CA 1
ATOM 852 C C . GLY A 1 113 ? 5.092 -12.033 -16.36 1 98.11 113 GLY A C 1
ATOM 853 O O . GLY A 1 113 ? 5.858 -12.302 -15.432 1 98.11 113 GLY A O 1
ATOM 854 N N . VAL A 1 114 ? 5.461 -11.742 -17.545 1 96.89 114 VAL A N 1
ATOM 855 C CA . VAL A 1 114 ? 6.873 -11.69 -17.91 1 96.89 114 VAL A CA 1
ATOM 856 C C . VAL A 1 114 ? 7.554 -10.536 -17.179 1 96.89 114 VAL A C 1
ATOM 858 O O . VAL A 1 114 ? 8.605 -10.719 -16.559 1 96.89 114 VAL A O 1
ATOM 861 N N . LEU A 1 115 ? 6.963 -9.394 -17.17 1 96.51 115 LEU A N 1
ATOM 862 C CA . LEU A 1 115 ? 7.552 -8.164 -16.651 1 96.51 115 LEU A CA 1
ATOM 863 C C . LEU A 1 115 ? 7.725 -8.241 -15.137 1 96.51 115 LEU A C 1
ATOM 865 O O . LEU A 1 115 ? 8.788 -7.903 -14.612 1 96.51 115 LEU A O 1
ATOM 869 N N . VAL A 1 116 ? 6.756 -8.711 -14.462 1 96.96 116 VAL A N 1
ATOM 870 C CA . VAL A 1 116 ? 6.775 -8.627 -13.005 1 96.96 116 VAL A CA 1
ATOM 871 C C . VAL A 1 116 ? 7.639 -9.749 -12.434 1 96.96 116 VAL A C 1
ATOM 873 O O . VAL A 1 116 ? 7.959 -9.75 -11.243 1 96.96 116 VAL A O 1
ATOM 876 N N . ALA A 1 117 ? 7.986 -10.696 -13.239 1 96.67 117 ALA A N 1
ATOM 877 C CA . ALA A 1 117 ? 8.86 -11.778 -12.794 1 96.67 117 ALA A CA 1
ATOM 878 C C . ALA A 1 117 ? 10.174 -11.231 -12.242 1 96.67 117 ALA A C 1
ATOM 880 O O . ALA A 1 117 ? 10.8 -11.854 -11.381 1 96.67 117 ALA A O 1
ATOM 881 N N . GLY A 1 118 ? 10.601 -10.083 -12.735 1 94.15 118 GLY A N 1
ATOM 882 C CA . GLY A 1 118 ? 11.828 -9.457 -12.27 1 94.15 118 GLY A CA 1
ATOM 883 C C . GLY A 1 118 ? 11.815 -9.145 -10.785 1 94.15 118 GLY A C 1
ATOM 884 O O . GLY A 1 118 ? 12.855 -9.195 -10.126 1 94.15 118 GLY A O 1
ATOM 885 N N . PHE A 1 119 ? 10.655 -8.815 -10.25 1 94.73 119 PHE A N 1
ATOM 886 C CA . PHE A 1 119 ? 10.547 -8.561 -8.818 1 94.73 119 PHE A CA 1
ATOM 887 C C . PHE A 1 119 ? 10.944 -9.796 -8.018 1 94.73 119 PHE A C 1
ATOM 889 O O . PHE A 1 119 ? 11.652 -9.691 -7.014 1 94.73 119 PHE A O 1
ATOM 896 N N . ALA A 1 120 ? 10.441 -10.976 -8.438 1 95.51 120 ALA A N 1
ATOM 897 C CA . ALA A 1 120 ? 10.794 -12.227 -7.772 1 95.51 120 ALA A CA 1
ATOM 898 C C . ALA A 1 120 ? 12.283 -12.524 -7.917 1 95.51 120 ALA A C 1
ATOM 900 O O . ALA A 1 120 ? 12.917 -13.023 -6.984 1 95.51 120 ALA A O 1
ATOM 901 N N . GLY A 1 121 ? 12.821 -12.212 -9.04 1 92.63 121 GLY A N 1
ATOM 902 C CA . GLY A 1 121 ? 14.239 -12.422 -9.28 1 92.63 121 GLY A CA 1
ATOM 903 C C . GLY A 1 121 ? 15.127 -11.689 -8.291 1 92.63 121 GLY A C 1
ATOM 904 O O . GLY A 1 121 ? 16.131 -12.234 -7.828 1 92.63 121 GLY A O 1
ATOM 905 N N . ILE A 1 122 ? 14.765 -10.538 -7.945 1 90.98 122 ILE A N 1
ATOM 906 C CA . ILE A 1 122 ? 15.542 -9.724 -7.016 1 90.98 122 ILE A CA 1
ATOM 907 C C . ILE A 1 122 ? 15.581 -10.399 -5.647 1 90.98 122 ILE A C 1
ATOM 909 O O . ILE A 1 122 ? 16.653 -10.566 -5.061 1 90.98 122 ILE A O 1
ATOM 913 N N . LEU A 1 123 ? 14.456 -10.836 -5.152 1 91.25 123 LEU A N 1
ATOM 914 C CA . LEU A 1 123 ? 14.396 -11.439 -3.825 1 91.25 123 LEU A CA 1
ATOM 915 C C . LEU A 1 123 ? 15.037 -12.823 -3.827 1 91.25 123 LEU A C 1
ATOM 917 O O . LEU A 1 123 ? 15.699 -13.206 -2.859 1 91.25 123 LEU A O 1
ATOM 921 N N . ASN A 1 124 ? 14.811 -13.571 -4.889 1 90.72 124 ASN A N 1
ATOM 922 C CA . ASN A 1 124 ? 15.386 -14.907 -5.006 1 90.72 124 ASN A CA 1
ATOM 923 C C . ASN A 1 124 ? 16.91 -14.859 -5.059 1 90.72 124 ASN A C 1
ATOM 925 O O . ASN A 1 124 ? 17.576 -15.862 -4.799 1 90.72 124 ASN A O 1
ATOM 929 N N . THR A 1 125 ? 17.461 -13.733 -5.39 1 86.66 125 THR A N 1
ATOM 930 C CA . THR A 1 125 ? 18.909 -13.564 -5.444 1 86.66 125 THR A CA 1
ATOM 931 C C . THR A 1 125 ? 19.438 -13.005 -4.127 1 86.66 125 THR A C 1
ATOM 933 O O . THR A 1 125 ? 20.511 -13.399 -3.666 1 86.66 125 THR A O 1
ATOM 936 N N . ALA A 1 126 ? 18.684 -12.204 -3.419 1 88.49 126 ALA A N 1
ATOM 937 C CA . ALA A 1 126 ? 19.169 -11.435 -2.276 1 88.49 126 ALA A CA 1
ATOM 938 C C . ALA A 1 126 ? 19.021 -12.228 -0.98 1 88.49 126 ALA A C 1
ATOM 940 O O . ALA A 1 126 ? 19.759 -12 -0.018 1 88.49 126 ALA A O 1
ATOM 941 N N . VAL A 1 127 ? 18.225 -13.246 -0.901 1 91.43 127 VAL A N 1
ATOM 942 C CA . VAL A 1 127 ? 17.787 -13.766 0.39 1 91.43 127 VAL A CA 1
ATOM 943 C C . VAL A 1 127 ? 18.437 -15.123 0.648 1 91.43 127 VAL A C 1
ATOM 945 O O . VAL A 1 127 ? 18.593 -15.535 1.8 1 91.43 127 VAL A O 1
ATOM 948 N N . PRO A 1 128 ? 18.831 -15.912 -0.334 1 90.13 128 PRO A N 1
ATOM 949 C CA . PRO A 1 128 ? 19.335 -17.27 -0.116 1 90.13 128 PRO A CA 1
ATOM 950 C C . PRO A 1 128 ? 20.478 -17.32 0.895 1 90.13 128 PRO A C 1
ATOM 952 O O . PRO A 1 128 ? 20.562 -18.259 1.691 1 90.13 128 PRO A O 1
ATOM 955 N N . ALA A 1 129 ? 21.326 -16.356 0.952 1 89.82 129 ALA A N 1
ATOM 956 C CA . ALA A 1 129 ? 22.468 -16.359 1.863 1 89.82 129 ALA A CA 1
ATOM 957 C C . ALA A 1 129 ? 22.012 -16.452 3.316 1 89.82 129 ALA A C 1
ATOM 959 O O . ALA A 1 129 ? 22.659 -17.106 4.136 1 89.82 129 ALA A O 1
ATOM 960 N N . VAL A 1 130 ? 20.931 -15.861 3.672 1 90.64 130 VAL A N 1
ATOM 961 C CA . VAL A 1 130 ? 20.39 -15.87 5.027 1 90.64 130 VAL A CA 1
ATOM 962 C C . VAL A 1 130 ? 19.887 -17.27 5.374 1 90.64 130 VAL A C 1
ATOM 964 O O . VAL A 1 130 ? 20.141 -17.774 6.47 1 90.64 130 VAL A O 1
ATOM 967 N N . PHE A 1 131 ? 19.265 -17.977 4.468 1 91.39 131 PHE A N 1
ATOM 968 C CA . PHE A 1 131 ? 18.657 -19.28 4.713 1 91.39 131 PHE A CA 1
ATOM 969 C C . PHE A 1 131 ? 19.715 -20.376 4.732 1 91.39 131 PHE A C 1
ATOM 971 O O . PHE A 1 131 ? 19.591 -21.353 5.474 1 91.39 131 PHE A O 1
ATOM 978 N N . MET A 1 132 ? 20.77 -20.19 3.971 1 91.44 132 MET A N 1
ATOM 979 C CA . MET A 1 132 ? 21.82 -21.202 3.897 1 91.44 132 MET A CA 1
ATOM 980 C C . MET A 1 132 ? 22.607 -21.266 5.202 1 91.44 132 MET A C 1
ATOM 982 O O . MET A 1 132 ? 23.276 -22.263 5.479 1 91.44 132 MET A O 1
ATOM 986 N N . SER A 1 133 ? 22.517 -20.169 5.997 1 90.73 133 SER A N 1
ATOM 987 C CA . SER A 1 133 ? 23.182 -20.165 7.296 1 90.73 133 SER A CA 1
ATOM 988 C C . SER A 1 133 ? 22.568 -21.198 8.235 1 90.73 133 SER A C 1
ATOM 990 O O . SER A 1 133 ? 23.189 -21.591 9.225 1 90.73 133 SER A O 1
ATOM 992 N N . TRP A 1 134 ? 21.444 -21.806 7.922 1 92.15 134 TRP A N 1
ATOM 993 C CA . TRP A 1 134 ? 20.764 -22.822 8.719 1 92.15 134 TRP A CA 1
ATOM 994 C C . TRP A 1 134 ? 21.15 -24.224 8.258 1 92.15 134 TRP A C 1
ATOM 996 O O . TRP A 1 134 ? 20.67 -25.218 8.807 1 92.15 134 TRP A O 1
ATOM 1006 N N . GLY A 1 135 ? 22.033 -24.306 7.227 1 91.31 135 GLY A N 1
ATOM 1007 C CA . GLY A 1 135 ? 22.347 -25.554 6.548 1 91.31 135 GLY A CA 1
ATOM 1008 C C . GLY A 1 135 ? 21.709 -25.663 5.176 1 91.31 135 GLY A C 1
ATOM 1009 O O . GLY A 1 135 ? 20.638 -25.102 4.937 1 91.31 135 GLY A O 1
ATOM 1010 N N . VAL A 1 136 ? 22.254 -26.476 4.392 1 87.22 136 VAL A N 1
ATOM 1011 C CA . VAL A 1 136 ? 21.877 -26.508 2.983 1 87.22 136 VAL A CA 1
ATOM 1012 C C . VAL A 1 136 ? 20.472 -27.089 2.836 1 87.22 136 VAL A C 1
ATOM 1014 O O . VAL A 1 136 ? 19.601 -26.472 2.219 1 87.22 136 VAL A O 1
ATOM 1017 N N . ASP A 1 137 ? 20.186 -28.216 3.449 1 90.59 137 ASP A N 1
ATOM 1018 C CA . ASP A 1 137 ? 18.905 -28.884 3.242 1 90.59 137 ASP A CA 1
ATOM 1019 C C . ASP A 1 137 ? 17.766 -28.099 3.889 1 90.59 137 ASP A C 1
ATOM 1021 O O . ASP A 1 137 ? 16.781 -27.765 3.227 1 90.59 137 ASP A O 1
ATOM 1025 N N . ILE A 1 138 ? 18.019 -27.769 5.1 1 92.61 138 ILE A N 1
ATOM 1026 C CA . ILE A 1 138 ? 16.997 -27.023 5.826 1 92.61 138 ILE A CA 1
ATOM 1027 C C . ILE A 1 138 ? 16.85 -25.628 5.224 1 92.61 138 ILE A C 1
ATOM 1029 O O . ILE A 1 138 ? 15.742 -25.091 5.147 1 92.61 138 ILE A O 1
ATOM 1033 N N . GLY A 1 139 ? 17.932 -25.072 4.845 1 94.49 139 GLY A N 1
ATOM 1034 C CA . GLY A 1 139 ? 17.928 -23.755 4.227 1 94.49 139 GLY A CA 1
ATOM 1035 C C . GLY A 1 139 ? 17.137 -23.705 2.934 1 94.49 139 GLY A C 1
ATOM 1036 O O . GLY A 1 139 ? 16.358 -22.775 2.712 1 94.49 139 GLY A O 1
ATOM 1037 N N . LEU A 1 140 ? 17.284 -24.763 2.155 1 94.23 140 LEU A N 1
ATOM 1038 C CA . LEU A 1 140 ? 16.579 -24.812 0.879 1 94.23 140 LEU A CA 1
ATOM 1039 C C . LEU A 1 140 ? 15.077 -24.97 1.094 1 94.23 140 LEU A C 1
ATOM 1041 O O . LEU A 1 140 ? 14.277 -24.329 0.409 1 94.23 140 LEU A O 1
ATOM 1045 N N . ILE A 1 141 ? 14.774 -25.805 1.998 1 95.82 141 ILE A N 1
ATOM 1046 C CA . ILE A 1 141 ? 13.362 -26.024 2.294 1 95.82 141 ILE A CA 1
ATOM 1047 C C . ILE A 1 141 ? 12.723 -24.718 2.759 1 95.82 141 ILE A C 1
ATOM 1049 O O . ILE A 1 141 ? 11.657 -24.334 2.273 1 95.82 141 ILE A O 1
ATOM 1053 N N . GLY A 1 142 ? 13.445 -24.067 3.666 1 95.94 142 GLY A N 1
ATOM 1054 C CA . GLY A 1 142 ? 12.955 -22.78 4.136 1 95.94 142 GLY A CA 1
ATOM 1055 C C . GLY A 1 142 ? 12.842 -21.746 3.032 1 95.94 142 GLY A C 1
ATOM 1056 O O . GLY A 1 142 ? 11.845 -21.026 2.949 1 95.94 142 GLY A O 1
ATOM 1057 N N . LEU A 1 143 ? 13.82 -21.698 2.199 1 96.16 143 LEU A N 1
ATOM 1058 C CA . LEU A 1 143 ? 13.838 -20.754 1.087 1 96.16 143 LEU A CA 1
ATOM 1059 C C . LEU A 1 143 ? 12.669 -21.006 0.14 1 96.16 143 LEU A C 1
ATOM 1061 O O . LEU A 1 143 ? 11.988 -20.066 -0.277 1 96.16 143 LEU A O 1
ATOM 1065 N N . PHE A 1 144 ? 12.339 -22.232 -0.16 1 97.43 144 PHE A N 1
ATOM 1066 C CA . PHE A 1 144 ? 11.318 -22.593 -1.136 1 97.43 144 PHE A CA 1
ATOM 1067 C C . PHE A 1 144 ? 9.924 -22.295 -0.597 1 97.43 144 PHE A C 1
ATOM 1069 O O . PHE A 1 144 ? 9.076 -21.759 -1.315 1 97.43 144 PHE A O 1
ATOM 1076 N N . PHE A 1 145 ? 9.7 -22.508 0.688 1 97.4 145 PHE A N 1
ATOM 1077 C CA . PHE A 1 145 ? 8.363 -22.378 1.255 1 97.4 145 PHE A CA 1
ATOM 1078 C C . PHE A 1 145 ? 8.107 -20.949 1.719 1 97.4 145 PHE A C 1
ATOM 1080 O O . PHE A 1 145 ? 6.967 -20.482 1.707 1 97.4 145 PHE A O 1
ATOM 1087 N N . LEU A 1 146 ? 9.206 -20.215 2.063 1 96.18 146 LEU A N 1
ATOM 1088 C CA . LEU A 1 146 ? 8.986 -18.93 2.719 1 96.18 146 LEU A CA 1
ATOM 1089 C C . LEU A 1 146 ? 9.282 -17.776 1.767 1 96.18 146 LEU A C 1
ATOM 1091 O O . LEU A 1 146 ? 8.846 -16.646 1.999 1 96.18 146 LEU A O 1
ATOM 1095 N N . VAL A 1 147 ? 9.983 -18.058 0.693 1 96.46 147 VAL A N 1
ATOM 1096 C CA . VAL A 1 147 ? 10.374 -16.955 -0.178 1 96.46 147 VAL A CA 1
ATOM 1097 C C . VAL A 1 147 ? 9.968 -17.264 -1.618 1 96.46 147 VAL A C 1
ATOM 1099 O O . VAL A 1 147 ? 9.052 -16.642 -2.159 1 96.46 147 VAL A O 1
ATOM 1102 N N . VAL A 1 148 ? 10.465 -18.322 -2.175 1 97.23 148 VAL A N 1
ATOM 1103 C CA . VAL A 1 148 ? 10.302 -18.579 -3.602 1 97.23 148 VAL A CA 1
ATOM 1104 C C . VAL A 1 148 ? 8.824 -18.785 -3.925 1 97.23 148 VAL A C 1
ATOM 1106 O O . VAL A 1 148 ? 8.263 -18.084 -4.77 1 97.23 148 VAL A O 1
ATOM 1109 N N . GLY A 1 149 ? 8.17 -19.683 -3.195 1 97.94 149 GLY A N 1
ATOM 1110 C CA . GLY A 1 149 ? 6.763 -19.959 -3.436 1 97.94 149 GLY A CA 1
ATOM 1111 C C . GLY A 1 149 ? 5.877 -18.74 -3.257 1 97.94 149 GLY A C 1
ATOM 1112 O O . GLY A 1 149 ? 5.229 -18.292 -4.205 1 97.94 149 GLY A O 1
ATOM 1113 N N . PRO A 1 150 ? 5.947 -18.151 -2.102 1 97.73 150 PRO A N 1
ATOM 1114 C CA . PRO A 1 150 ? 5.074 -17.006 -1.834 1 97.73 150 PRO A CA 1
ATOM 1115 C C . PRO A 1 150 ? 5.367 -15.816 -2.744 1 97.73 150 PRO A C 1
ATOM 1117 O O . PRO A 1 150 ? 4.44 -15.172 -3.243 1 97.73 150 PRO A O 1
ATOM 1120 N N . VAL A 1 151 ? 6.596 -15.502 -2.998 1 97.64 151 VAL A N 1
ATOM 1121 C CA . VAL A 1 151 ? 6.962 -14.313 -3.762 1 97.64 151 VAL A CA 1
ATOM 1122 C C . VAL A 1 151 ? 6.589 -14.508 -5.23 1 97.64 151 VAL A C 1
ATOM 1124 O O . VAL A 1 151 ? 5.983 -13.627 -5.845 1 97.64 151 VAL A O 1
ATOM 1127 N N . GLU A 1 152 ? 6.863 -15.601 -5.754 1 98.44 152 GLU A N 1
ATOM 1128 C CA . GLU A 1 152 ? 6.59 -15.842 -7.168 1 98.44 152 GLU A CA 1
ATOM 1129 C C . GLU A 1 152 ? 5.089 -15.92 -7.434 1 98.44 152 GLU A C 1
ATOM 1131 O O . GLU A 1 152 ? 4.592 -15.325 -8.393 1 98.44 152 GLU A O 1
ATOM 1136 N N . GLU A 1 153 ? 4.365 -16.594 -6.559 1 98.77 153 GLU A N 1
ATOM 1137 C CA . GLU A 1 153 ? 2.919 -16.641 -6.752 1 98.77 153 GLU A CA 1
ATOM 1138 C C . GLU A 1 153 ? 2.287 -15.271 -6.524 1 98.77 153 GLU A C 1
ATOM 1140 O O . GLU A 1 153 ? 1.304 -14.919 -7.179 1 98.77 153 GLU A O 1
ATOM 1145 N N . GLY A 1 154 ? 2.879 -14.573 -5.629 1 98.49 154 GLY A N 1
ATOM 1146 C CA . GLY A 1 154 ? 2.403 -13.221 -5.382 1 98.49 154 GLY A CA 1
ATOM 1147 C C . GLY A 1 154 ? 2.572 -12.301 -6.576 1 98.49 154 GLY A C 1
ATOM 1148 O O . GLY A 1 154 ? 1.655 -11.555 -6.926 1 98.49 154 GLY A O 1
ATOM 1149 N N . VAL A 1 155 ? 3.723 -12.303 -7.197 1 98.27 155 VAL A N 1
ATOM 1150 C CA . VAL A 1 155 ? 3.989 -11.409 -8.319 1 98.27 155 VAL A CA 1
ATOM 1151 C C . VAL A 1 155 ? 3.129 -11.809 -9.515 1 98.27 155 VAL A C 1
ATOM 1153 O O . VAL A 1 155 ? 2.698 -10.953 -10.292 1 98.27 155 VAL A O 1
ATOM 1156 N N . LYS A 1 156 ? 2.859 -13.069 -9.681 1 98.56 156 LYS A N 1
ATOM 1157 C CA . LYS A 1 156 ? 1.964 -13.516 -10.745 1 98.56 156 LYS A CA 1
ATOM 1158 C C . LYS A 1 156 ? 0.548 -12.991 -10.529 1 98.56 156 LYS A C 1
ATOM 1160 O O . LYS A 1 156 ? -0.104 -12.543 -11.475 1 98.56 156 LYS A O 1
ATOM 1165 N N . LEU A 1 157 ? 0.178 -13.123 -9.31 1 98.61 157 LEU A N 1
ATOM 1166 C CA . LEU A 1 157 ? -1.147 -12.605 -8.986 1 98.61 157 LEU A CA 1
ATOM 1167 C C . LEU A 1 157 ? -1.202 -11.093 -9.177 1 98.61 157 LEU A C 1
ATOM 1169 O O . LEU A 1 157 ? -2.242 -10.548 -9.553 1 98.61 157 LEU A O 1
ATOM 1173 N N . LEU A 1 158 ? -0.081 -10.408 -8.883 1 98.14 158 LEU A N 1
ATOM 1174 C CA . LEU A 1 158 ? 0.014 -8.968 -9.1 1 98.14 158 LEU A CA 1
ATOM 1175 C C . LEU A 1 158 ? -0.25 -8.62 -10.561 1 98.14 158 LEU A C 1
ATOM 1177 O O . LEU A 1 158 ? -0.902 -7.617 -10.857 1 98.14 158 LEU A O 1
ATOM 1181 N N . ALA A 1 159 ? 0.202 -9.375 -11.49 1 98.42 159 ALA A N 1
ATOM 1182 C CA . ALA A 1 159 ? -0.045 -9.163 -12.913 1 98.42 159 ALA A CA 1
ATOM 1183 C C . ALA A 1 159 ? -1.541 -9.173 -13.218 1 98.42 159 ALA A C 1
ATOM 1185 O O . ALA A 1 159 ? -2.032 -8.328 -13.971 1 98.42 159 ALA A O 1
ATOM 1186 N N . VAL A 1 160 ? -2.219 -10.081 -12.581 1 98.69 160 VAL A N 1
ATOM 1187 C CA . VAL A 1 160 ? -3.657 -10.194 -12.803 1 98.69 160 VAL A CA 1
ATOM 1188 C C . VAL A 1 160 ? -4.371 -8.997 -12.18 1 98.69 160 VAL A C 1
ATOM 1190 O O . VAL A 1 160 ? -5.294 -8.437 -12.777 1 98.69 160 VAL A O 1
ATOM 1193 N N . ARG A 1 161 ? -3.897 -8.635 -11.075 1 97.61 161 ARG A N 1
ATOM 1194 C CA . ARG A 1 161 ? -4.528 -7.541 -10.345 1 97.61 161 ARG A CA 1
ATOM 1195 C C . ARG A 1 161 ? -4.33 -6.213 -11.069 1 97.61 161 ARG A C 1
ATOM 1197 O O . ARG A 1 161 ? -5.208 -5.348 -11.04 1 97.61 161 ARG A O 1
ATOM 1204 N N . LEU A 1 162 ? -3.264 -5.994 -11.738 1 97.12 162 LEU A N 1
ATOM 1205 C CA . LEU A 1 162 ? -2.878 -4.717 -12.327 1 97.12 162 LEU A CA 1
ATOM 1206 C C . LEU A 1 162 ? -3.629 -4.47 -13.631 1 97.12 162 LEU A C 1
ATOM 1208 O O . LEU A 1 162 ? -3.835 -3.32 -14.026 1 97.12 162 LEU A O 1
ATOM 1212 N N . TYR A 1 163 ? -4.092 -5.489 -14.298 1 96.56 163 TYR A N 1
ATOM 1213 C CA . TYR A 1 163 ? -4.602 -5.244 -15.642 1 96.56 163 TYR A CA 1
ATOM 1214 C C . TYR A 1 163 ? -5.987 -5.855 -15.818 1 96.56 163 TYR A C 1
ATOM 1216 O O . TYR A 1 163 ? -7 -5.17 -15.655 1 96.56 163 TYR A O 1
ATOM 1224 N N . PRO A 1 164 ? -6.171 -7.19 -15.841 1 97.39 164 PRO A N 1
ATOM 1225 C CA . PRO A 1 164 ? -7.508 -7.687 -16.174 1 97.39 164 PRO A CA 1
ATOM 1226 C C . PRO A 1 164 ? -8.497 -7.541 -15.019 1 97.39 164 PRO A C 1
ATOM 1228 O O . PRO A 1 164 ? -9.704 -7.423 -15.245 1 97.39 164 PRO A O 1
ATOM 1231 N N . PHE A 1 165 ? -8.055 -7.489 -13.857 1 97.19 165 PHE A N 1
ATOM 1232 C CA . PHE A 1 165 ? -8.905 -7.396 -12.676 1 97.19 165 PHE A CA 1
ATOM 1233 C C . PHE A 1 165 ? -9.741 -6.122 -12.711 1 97.19 165 PHE A C 1
ATOM 1235 O O . PHE A 1 165 ? -10.822 -6.066 -12.12 1 97.19 165 PHE A O 1
ATOM 1242 N N . ARG A 1 166 ? -9.295 -5.172 -13.379 1 93.16 166 ARG A N 1
ATOM 1243 C CA . ARG A 1 166 ? -9.919 -3.853 -13.387 1 93.16 166 ARG A CA 1
ATOM 1244 C C . ARG A 1 166 ? -10.801 -3.672 -14.618 1 93.16 166 ARG A C 1
ATOM 1246 O O . ARG A 1 166 ? -11.469 -2.647 -14.764 1 93.16 166 ARG A O 1
ATOM 1253 N N . ASP A 1 167 ? -10.767 -4.633 -15.467 1 95.34 167 ASP A N 1
ATOM 1254 C CA . ASP A 1 167 ? -11.556 -4.588 -16.694 1 95.34 167 ASP A CA 1
ATOM 1255 C C . ASP A 1 167 ? -12.967 -5.124 -16.459 1 95.34 167 ASP A C 1
ATOM 1257 O O . ASP A 1 167 ? -13.153 -6.097 -15.727 1 95.34 167 ASP A O 1
ATOM 1261 N N . ASN A 1 168 ? -13.98 -4.479 -17.093 1 93.82 168 ASN A N 1
ATOM 1262 C CA . ASN A 1 168 ? -15.375 -4.876 -16.934 1 93.82 168 ASN A CA 1
ATOM 1263 C C . ASN A 1 168 ? -15.619 -6.288 -17.46 1 93.82 168 ASN A C 1
ATOM 1265 O O . ASN A 1 168 ? -16.564 -6.957 -17.038 1 93.82 168 ASN A O 1
ATOM 1269 N N . ARG A 1 169 ? -14.721 -6.836 -18.269 1 95.03 169 ARG A N 1
ATOM 1270 C CA . ARG A 1 169 ? -14.894 -8.161 -18.855 1 95.03 169 ARG A CA 1
ATOM 1271 C C . ARG A 1 169 ? -14.435 -9.25 -17.891 1 95.03 169 ARG A C 1
ATOM 1273 O O . ARG A 1 169 ? -14.693 -10.434 -18.115 1 95.03 169 ARG A O 1
ATOM 1280 N N . PHE A 1 170 ? -13.705 -8.841 -16.774 1 96.6 170 PHE A N 1
ATOM 1281 C CA . PHE A 1 170 ? -13.551 -9.729 -15.628 1 96.6 170 PHE A CA 1
ATOM 1282 C C . PHE A 1 170 ? -14.851 -9.824 -14.838 1 96.6 170 PHE A C 1
ATOM 1284 O O . PHE A 1 170 ? -15.031 -9.12 -13.842 1 96.6 170 PHE A O 1
ATOM 1291 N N . ASN A 1 171 ? -15.757 -10.67 -15.243 1 95.96 171 ASN A N 1
ATOM 1292 C CA . ASN A 1 171 ? -17.132 -10.587 -14.762 1 95.96 171 ASN A CA 1
ATOM 1293 C C . ASN A 1 171 ? -17.61 -11.923 -14.199 1 95.96 171 ASN A C 1
ATOM 1295 O O . ASN A 1 171 ? -18.804 -12.107 -13.955 1 95.96 171 ASN A O 1
ATOM 1299 N N . ALA A 1 172 ? -16.673 -12.836 -14.026 1 96.99 172 ALA A N 1
ATOM 1300 C CA . ALA A 1 172 ? -16.977 -14.116 -13.392 1 96.99 172 ALA A CA 1
ATOM 1301 C C . ALA A 1 172 ? -15.786 -14.625 -12.584 1 96.99 172 ALA A C 1
ATOM 1303 O O . ALA A 1 172 ? -14.635 -14.325 -12.908 1 96.99 172 ALA A O 1
ATOM 1304 N N . VAL A 1 173 ? -16.054 -15.469 -11.606 1 97.55 173 VAL A N 1
ATOM 1305 C CA . VAL A 1 173 ? -15.028 -16.034 -10.735 1 97.55 173 VAL A CA 1
ATOM 1306 C C . VAL A 1 173 ? -14.01 -16.809 -11.57 1 97.55 173 VAL A C 1
ATOM 1308 O O . VAL A 1 173 ? -12.801 -16.667 -11.374 1 97.55 173 VAL A O 1
ATOM 1311 N N . ILE A 1 174 ? -14.47 -17.575 -12.532 1 97.64 174 ILE A N 1
ATOM 1312 C CA . ILE A 1 174 ? -13.651 -18.493 -13.316 1 97.64 174 ILE A CA 1
ATOM 1313 C C . ILE A 1 174 ? -12.659 -17.702 -14.165 1 97.64 174 ILE A C 1
ATOM 1315 O O . ILE A 1 174 ? -11.633 -18.237 -14.593 1 97.64 174 ILE A O 1
ATOM 1319 N N . ASP A 1 175 ? -12.936 -16.4 -14.478 1 98.35 175 ASP A N 1
ATOM 1320 C CA . ASP A 1 175 ? -11.995 -15.559 -15.212 1 98.35 175 ASP A CA 1
ATOM 1321 C C . ASP A 1 175 ? -10.66 -15.459 -14.478 1 98.35 175 ASP A C 1
ATOM 1323 O O . ASP A 1 175 ? -9.606 -15.345 -15.108 1 98.35 175 ASP A O 1
ATOM 1327 N N . GLY A 1 176 ? -10.732 -15.484 -13.151 1 98.46 176 GLY A N 1
ATOM 1328 C CA . GLY A 1 176 ? -9.51 -15.448 -12.364 1 98.46 176 GLY A CA 1
ATOM 1329 C C . GLY A 1 176 ? -8.582 -16.614 -12.65 1 98.46 176 GLY A C 1
ATOM 1330 O O . GLY A 1 176 ? -7.363 -16.442 -12.717 1 98.46 176 GLY A O 1
ATOM 1331 N N . ALA A 1 177 ? -9.127 -17.764 -12.778 1 98.61 177 ALA A N 1
ATOM 1332 C CA . ALA A 1 177 ? -8.327 -18.94 -13.111 1 98.61 177 ALA A CA 1
ATOM 1333 C C . ALA A 1 177 ? -7.67 -18.788 -14.48 1 98.61 177 ALA A C 1
ATOM 1335 O O . ALA A 1 177 ? -6.505 -19.15 -14.66 1 98.61 177 ALA A O 1
ATOM 1336 N N . VAL A 1 178 ? -8.433 -18.242 -15.43 1 98.68 178 VAL A N 1
ATOM 1337 C CA . VAL A 1 178 ? -7.933 -18.076 -16.79 1 98.68 178 VAL A CA 1
ATOM 1338 C C . VAL A 1 178 ? -6.764 -17.093 -16.795 1 98.68 178 VAL A C 1
ATOM 1340 O O . VAL A 1 178 ? -5.689 -17.401 -17.314 1 98.68 178 VAL A O 1
ATOM 1343 N N . TYR A 1 179 ? -6.961 -15.94 -16.197 1 98.84 179 TYR A N 1
ATOM 1344 C CA . TYR A 1 179 ? -5.915 -14.924 -16.198 1 98.84 179 TYR A CA 1
ATOM 1345 C C . TYR A 1 179 ? -4.739 -15.351 -15.328 1 98.84 179 TYR A C 1
ATOM 1347 O O . TYR A 1 179 ? -3.587 -15.024 -15.625 1 98.84 179 TYR A O 1
ATOM 1355 N N . GLY A 1 180 ? -4.994 -16.089 -14.234 1 98.89 180 GLY A N 1
ATOM 1356 C CA . GLY A 1 180 ? -3.911 -16.685 -13.467 1 98.89 180 GLY A CA 1
ATOM 1357 C C . GLY A 1 180 ? -3.059 -17.64 -14.281 1 98.89 180 GLY A C 1
ATOM 1358 O O . GLY A 1 180 ? -1.829 -17.593 -14.215 1 98.89 180 GLY A O 1
ATOM 1359 N N . ALA A 1 181 ? -3.719 -18.483 -15.037 1 98.87 181 ALA A N 1
ATOM 1360 C CA . ALA A 1 181 ? -3.02 -19.433 -15.899 1 98.87 181 ALA A CA 1
ATOM 1361 C C . ALA A 1 181 ? -2.118 -18.71 -16.895 1 98.87 181 ALA A C 1
ATOM 1363 O O . ALA A 1 181 ? -0.968 -19.104 -17.101 1 98.87 181 ALA A O 1
ATOM 1364 N N . VAL A 1 182 ? -2.598 -17.641 -17.428 1 98.84 182 VAL A N 1
ATOM 1365 C CA . VAL A 1 182 ? -1.873 -16.892 -18.45 1 98.84 182 VAL A CA 1
ATOM 1366 C C . VAL A 1 182 ? -0.695 -16.157 -17.814 1 98.84 182 VAL A C 1
ATOM 1368 O O . VAL A 1 182 ? 0.393 -16.098 -18.39 1 98.84 182 VAL A O 1
ATOM 1371 N N . ALA A 1 183 ? -0.912 -15.597 -16.639 1 98.88 183 ALA A N 1
ATOM 1372 C CA . ALA A 1 183 ? 0.192 -14.98 -15.908 1 98.88 183 ALA A CA 1
ATOM 1373 C C . ALA A 1 183 ? 1.277 -16.004 -15.586 1 98.88 183 ALA A C 1
ATOM 1375 O O . ALA A 1 183 ? 2.469 -15.711 -15.7 1 98.88 183 ALA A O 1
ATOM 1376 N N . GLY A 1 184 ? 0.86 -17.184 -15.166 1 98.81 184 GLY A N 1
ATOM 1377 C CA . GLY A 1 184 ? 1.8 -18.265 -14.915 1 98.81 184 GLY A CA 1
ATOM 1378 C C . GLY A 1 184 ? 2.603 -18.654 -16.141 1 98.81 184 GLY A C 1
ATOM 1379 O O . GLY A 1 184 ? 3.8 -18.934 -16.043 1 98.81 184 GLY A O 1
ATOM 1380 N N . LEU A 1 185 ? 1.922 -18.683 -17.276 1 98.77 185 LEU A N 1
ATOM 1381 C CA . LEU A 1 185 ? 2.589 -18.975 -18.541 1 98.77 185 LEU A CA 1
ATOM 1382 C C . LEU A 1 185 ? 3.659 -17.931 -18.845 1 98.77 185 LEU A C 1
ATOM 1384 O O . LEU A 1 185 ? 4.765 -18.275 -19.267 1 98.77 185 LEU A O 1
ATOM 1388 N N . GLY A 1 186 ? 3.337 -16.69 -18.668 1 98.55 186 GLY A N 1
ATOM 1389 C CA . GLY A 1 186 ? 4.322 -15.638 -18.862 1 98.55 186 GLY A CA 1
ATOM 1390 C C . GLY A 1 186 ? 5.537 -15.785 -17.965 1 98.55 186 GLY A C 1
ATOM 1391 O O . GLY A 1 186 ? 6.674 -15.681 -18.43 1 98.55 186 GLY A O 1
ATOM 1392 N N . PHE A 1 187 ? 5.302 -16.022 -16.742 1 98.32 187 PHE A N 1
ATOM 1393 C CA . PHE A 1 187 ? 6.372 -16.226 -15.772 1 98.32 187 PHE A CA 1
ATOM 1394 C C . PHE A 1 187 ? 7.248 -17.407 -16.173 1 98.32 187 PHE A C 1
ATOM 1396 O O . PHE A 1 187 ? 8.476 -17.31 -16.155 1 98.32 187 PHE A O 1
ATOM 1403 N N . ALA A 1 188 ? 6.612 -18.538 -16.517 1 97.93 188 ALA A N 1
ATOM 1404 C CA . ALA A 1 188 ? 7.339 -19.737 -16.923 1 97.93 188 ALA A CA 1
ATOM 1405 C C . ALA A 1 188 ? 8.227 -19.457 -18.133 1 97.93 188 ALA A C 1
ATOM 1407 O O . ALA A 1 188 ? 9.352 -19.954 -18.213 1 97.93 188 ALA A O 1
ATOM 1408 N N . THR A 1 189 ? 7.715 -18.68 -18.997 1 96.72 189 THR A N 1
ATOM 1409 C CA . THR A 1 189 ? 8.435 -18.405 -20.236 1 96.72 189 THR A CA 1
ATOM 1410 C C . THR A 1 189 ? 9.721 -17.634 -19.955 1 96.72 189 THR A C 1
ATOM 1412 O O . THR A 1 189 ? 10.795 -18.015 -20.424 1 96.72 189 THR A O 1
ATOM 1415 N N . ILE A 1 190 ? 9.591 -16.6 -19.141 1 94.99 190 ILE A N 1
ATOM 1416 C CA . ILE A 1 190 ? 10.769 -15.78 -18.882 1 94.99 190 ILE A CA 1
ATOM 1417 C C . ILE A 1 190 ? 11.748 -16.548 -17.996 1 94.99 190 ILE A C 1
ATOM 1419 O O . ILE A 1 190 ? 12.965 -16.409 -18.14 1 94.99 190 ILE A O 1
ATOM 1423 N N . GLU A 1 191 ? 11.299 -17.292 -17.174 1 94.77 191 GLU A N 1
ATOM 1424 C CA . GLU A 1 191 ? 12.17 -18.111 -16.337 1 94.77 191 GLU A CA 1
ATOM 1425 C C . GLU A 1 191 ? 12.911 -19.155 -17.167 1 94.77 191 GLU A C 1
ATOM 1427 O O . GLU A 1 191 ? 14.092 -19.419 -16.932 1 94.77 191 GLU A O 1
ATOM 1432 N N . ASN A 1 192 ? 12.169 -19.826 -18.074 1 95.28 192 ASN A N 1
ATOM 1433 C CA . ASN A 1 192 ? 12.81 -20.77 -18.982 1 95.28 192 ASN A CA 1
ATOM 1434 C C . ASN A 1 192 ? 13.947 -20.115 -19.761 1 95.28 192 ASN A C 1
ATOM 1436 O O . ASN A 1 192 ? 15.035 -20.683 -19.875 1 95.28 192 ASN A O 1
ATOM 1440 N N . ALA A 1 193 ? 13.659 -18.948 -20.214 1 93.14 193 ALA A N 1
ATOM 1441 C CA . ALA A 1 193 ? 14.685 -18.214 -20.951 1 93.14 193 ALA A CA 1
ATOM 1442 C C . ALA A 1 193 ? 15.921 -17.982 -20.086 1 93.14 193 ALA A C 1
ATOM 1444 O O . ALA A 1 193 ? 17.051 -18.15 -20.551 1 93.14 193 ALA A O 1
ATOM 1445 N N . LEU A 1 194 ? 15.724 -17.636 -18.901 1 91.99 194 LEU A N 1
ATOM 1446 C CA . LEU A 1 194 ? 16.82 -17.365 -17.977 1 91.99 194 LEU A CA 1
ATOM 1447 C C . LEU A 1 194 ? 17.644 -18.623 -17.726 1 91.99 194 LEU A C 1
ATOM 1449 O O . LEU A 1 194 ? 18.876 -18.581 -17.764 1 91.99 194 LEU A O 1
ATOM 1453 N N . TYR A 1 195 ? 17.035 -19.737 -17.519 1 92.28 195 TYR A N 1
ATOM 1454 C CA . TYR A 1 195 ? 17.732 -20.98 -17.211 1 92.28 195 TYR A CA 1
ATOM 1455 C C . TYR A 1 195 ? 18.498 -21.492 -18.426 1 92.28 195 TYR A C 1
ATOM 1457 O O . TYR A 1 195 ? 19.621 -21.985 -18.297 1 92.28 195 TYR A O 1
ATOM 1465 N N . ILE A 1 196 ? 17.876 -21.39 -19.538 1 93.5 196 ILE A N 1
ATOM 1466 C CA . ILE A 1 196 ? 18.527 -21.854 -20.758 1 93.5 196 ILE A CA 1
ATOM 1467 C C . ILE A 1 196 ? 19.751 -20.989 -21.051 1 93.5 196 ILE A C 1
ATOM 1469 O O . ILE A 1 196 ? 20.832 -21.51 -21.338 1 93.5 196 ILE A O 1
ATOM 1473 N N . THR A 1 197 ? 19.586 -19.664 -20.905 1 91.37 197 THR A N 1
ATOM 1474 C CA . THR A 1 197 ? 20.693 -18.74 -21.127 1 91.37 197 THR A CA 1
ATOM 1475 C C . THR A 1 197 ? 21.845 -19.034 -20.171 1 91.37 197 THR A C 1
ATOM 1477 O O . THR A 1 197 ? 23.004 -19.091 -20.586 1 91.37 197 THR A O 1
ATOM 1480 N N . GLN A 1 198 ? 21.561 -19.278 -18.984 1 89.82 198 GLN A N 1
ATOM 1481 C CA . GLN A 1 198 ? 22.582 -19.513 -17.968 1 89.82 198 GLN A CA 1
ATOM 1482 C C . GLN A 1 198 ? 23.29 -20.845 -18.198 1 89.82 198 GLN A C 1
ATOM 1484 O O . GLN A 1 198 ? 24.501 -20.953 -17.995 1 89.82 198 GLN A O 1
ATOM 1489 N N . SER A 1 199 ? 22.525 -21.837 -18.577 1 91.46 199 SER A N 1
ATOM 1490 C CA . SER A 1 199 ? 23.127 -23.143 -18.827 1 91.46 199 SER A CA 1
ATOM 1491 C C . SER A 1 199 ? 24.081 -23.093 -20.016 1 91.46 199 SER A C 1
ATOM 1493 O O . SER A 1 199 ? 25.146 -23.714 -19.991 1 91.46 199 SER A O 1
ATOM 1495 N N . VAL A 1 200 ? 23.688 -22.398 -21.031 1 89.96 200 VAL A N 1
ATOM 1496 C CA . VAL A 1 200 ? 24.516 -22.272 -22.226 1 89.96 200 VAL A CA 1
ATOM 1497 C C . VAL A 1 200 ? 25.762 -21.45 -21.907 1 89.96 200 VAL A C 1
ATOM 1499 O O . VAL A 1 200 ? 26.865 -21.786 -22.346 1 89.96 200 VAL A O 1
ATOM 1502 N N . ALA A 1 201 ? 25.638 -20.428 -21.087 1 86.91 201 ALA A N 1
ATOM 1503 C CA . ALA A 1 201 ? 26.756 -19.557 -20.732 1 86.91 201 ALA A CA 1
ATOM 1504 C C . ALA A 1 201 ? 27.753 -20.283 -19.834 1 86.91 201 ALA A C 1
ATOM 1506 O O . ALA A 1 201 ? 28.95 -19.985 -19.856 1 86.91 201 ALA A O 1
ATOM 1507 N N . ALA A 1 202 ? 27.306 -21.228 -19.151 1 86.53 202 ALA A N 1
ATOM 1508 C CA . ALA A 1 202 ? 28.132 -21.881 -18.138 1 86.53 202 ALA A CA 1
ATOM 1509 C C . ALA A 1 202 ? 28.88 -23.074 -18.726 1 86.53 202 ALA A C 1
ATOM 1511 O O . ALA A 1 202 ? 29.707 -23.691 -18.05 1 86.53 202 ALA A O 1
ATOM 1512 N N . THR A 1 203 ? 28.576 -23.39 -19.953 1 86.44 203 THR A N 1
ATOM 1513 C CA . THR A 1 203 ? 29.141 -24.639 -20.452 1 86.44 203 THR A CA 1
ATOM 1514 C C . THR A 1 203 ? 30.25 -24.365 -21.464 1 86.44 203 THR A C 1
ATOM 1516 O O . THR A 1 203 ? 30.206 -23.366 -22.185 1 86.44 203 THR A O 1
ATOM 1519 N N . SER A 1 204 ? 31.212 -25.255 -21.352 1 88.83 204 SER A N 1
ATOM 1520 C CA . SER A 1 204 ? 32.244 -25.283 -22.383 1 88.83 204 SER A CA 1
ATOM 1521 C C . SER A 1 204 ? 31.943 -26.342 -23.439 1 88.83 204 SER A C 1
ATOM 1523 O O . SER A 1 204 ? 32.555 -26.352 -24.509 1 88.83 204 SER A O 1
ATOM 1525 N N . ALA A 1 205 ? 30.968 -27.147 -23.207 1 88.59 205 ALA A N 1
ATOM 1526 C CA . ALA A 1 205 ? 30.561 -28.205 -24.127 1 88.59 205 ALA A CA 1
ATOM 1527 C C . ALA A 1 205 ? 29.725 -27.644 -25.274 1 88.59 205 ALA A C 1
ATOM 1529 O O . ALA A 1 205 ? 29.781 -26.446 -25.562 1 88.59 205 ALA A O 1
ATOM 1530 N N . ASN A 1 206 ? 29.093 -28.507 -25.927 1 90.43 206 ASN A N 1
ATOM 1531 C CA . ASN A 1 206 ? 28.22 -28.122 -27.031 1 90.43 206 ASN A CA 1
ATOM 1532 C C . ASN A 1 206 ? 27.005 -27.341 -26.539 1 90.43 206 ASN A C 1
ATOM 1534 O O . ASN A 1 206 ? 26.092 -27.914 -25.942 1 90.43 206 ASN A O 1
ATOM 1538 N N . PRO A 1 207 ? 27.005 -26.028 -26.795 1 85.95 207 PRO A N 1
ATOM 1539 C CA . PRO A 1 207 ? 25.942 -25.158 -26.287 1 85.95 207 PRO A CA 1
ATOM 1540 C C . PRO A 1 207 ? 24.551 -25.604 -26.734 1 85.95 207 PRO A C 1
ATOM 1542 O O . PRO A 1 207 ? 23.582 -25.456 -25.986 1 85.95 207 PRO A O 1
ATOM 1545 N N . LEU A 1 208 ? 24.437 -26.143 -27.89 1 89.42 208 LEU A N 1
ATOM 1546 C CA . LEU A 1 208 ? 23.141 -26.569 -28.409 1 89.42 208 LEU A CA 1
ATOM 1547 C C . LEU A 1 208 ? 22.621 -27.782 -27.644 1 89.42 208 LEU A C 1
ATOM 1549 O O . LEU A 1 208 ? 21.424 -27.878 -27.365 1 89.42 208 LEU A O 1
ATOM 1553 N N . ALA A 1 209 ? 23.493 -28.629 -27.318 1 91.72 209 ALA A N 1
ATOM 1554 C CA . ALA A 1 209 ? 23.103 -29.826 -26.578 1 91.72 209 ALA A CA 1
ATOM 1555 C C . ALA A 1 209 ? 22.699 -29.481 -25.148 1 91.72 209 ALA A C 1
ATOM 1557 O O . ALA A 1 209 ? 21.691 -29.98 -24.643 1 91.72 209 ALA A O 1
ATOM 1558 N N . VAL A 1 210 ? 23.49 -28.652 -24.56 1 91.85 210 VAL A N 1
ATOM 1559 C CA . VAL A 1 210 ? 23.231 -28.277 -23.173 1 91.85 210 VAL A CA 1
ATOM 1560 C C . VAL A 1 210 ? 21.951 -27.448 -23.092 1 91.85 210 VAL A C 1
ATOM 1562 O O . VAL A 1 210 ? 21.093 -27.701 -22.243 1 91.85 210 VAL A O 1
ATOM 1565 N N . GLY A 1 211 ? 21.792 -26.504 -23.981 1 91.59 211 GLY A N 1
ATOM 1566 C CA . GLY A 1 211 ? 20.577 -25.707 -24.043 1 91.59 211 GLY A CA 1
ATOM 1567 C C . GLY A 1 211 ? 19.336 -26.533 -24.326 1 91.59 211 GLY A C 1
ATOM 1568 O O . GLY A 1 211 ? 18.282 -26.303 -23.73 1 91.59 211 GLY A O 1
ATOM 1569 N N . GLY A 1 212 ? 19.478 -27.475 -25.224 1 93.09 212 GLY A N 1
ATOM 1570 C CA . GLY A 1 212 ? 18.378 -28.373 -25.54 1 93.09 212 GLY A CA 1
ATOM 1571 C C . GLY A 1 212 ? 17.941 -29.219 -24.359 1 93.09 212 GLY A C 1
ATOM 1572 O O . GLY A 1 212 ? 16.744 -29.39 -24.121 1 93.09 212 GLY A O 1
ATOM 1573 N N . GLY A 1 213 ? 18.92 -29.796 -23.66 1 93.61 213 GLY A N 1
ATOM 1574 C CA . GLY A 1 213 ? 18.61 -30.554 -22.458 1 93.61 213 GLY A CA 1
ATOM 1575 C C . GLY A 1 213 ? 17.875 -29.739 -21.411 1 93.61 213 GLY A C 1
ATOM 1576 O O . GLY A 1 213 ? 16.894 -30.206 -20.828 1 93.61 213 GLY A O 1
ATOM 1577 N N . THR A 1 214 ? 18.354 -28.537 -21.174 1 94.37 214 THR A N 1
ATOM 1578 C CA . THR A 1 214 ? 17.704 -27.645 -20.219 1 94.37 214 THR A CA 1
ATOM 1579 C C . THR A 1 214 ? 16.289 -27.304 -20.675 1 94.37 214 THR A C 1
ATOM 1581 O O . THR A 1 214 ? 15.366 -27.24 -19.859 1 94.37 214 THR A O 1
ATOM 1584 N N . SER A 1 215 ? 16.149 -27.068 -21.972 1 95.53 215 SER A N 1
ATOM 1585 C CA . SER A 1 215 ? 14.844 -26.747 -22.541 1 95.53 215 SER A CA 1
ATOM 1586 C C . SER A 1 215 ? 13.833 -27.856 -22.269 1 95.53 215 SER A C 1
ATOM 1588 O O . SER A 1 215 ? 12.671 -27.582 -21.963 1 95.53 215 SER A O 1
ATOM 1590 N N . ILE A 1 216 ? 14.205 -29.06 -22.35 1 95.76 216 ILE A N 1
ATOM 1591 C CA . ILE A 1 216 ? 13.32 -30.2 -22.139 1 95.76 216 ILE A CA 1
ATOM 1592 C C . ILE A 1 216 ? 12.913 -30.272 -20.669 1 95.76 216 ILE A C 1
ATOM 1594 O O . ILE A 1 216 ? 11.743 -30.501 -20.353 1 95.76 216 ILE A O 1
ATOM 1598 N N . VAL A 1 217 ? 13.866 -30.091 -19.806 1 94.6 217 VAL A N 1
ATOM 1599 C CA . VAL A 1 217 ? 13.586 -30.107 -18.374 1 94.6 217 VAL A CA 1
ATOM 1600 C C . VAL A 1 217 ? 12.6 -28.993 -18.029 1 94.6 217 VAL A C 1
ATOM 1602 O O . VAL A 1 217 ? 11.646 -29.212 -17.278 1 94.6 217 VAL A O 1
ATOM 1605 N N . ARG A 1 218 ? 12.803 -27.807 -18.628 1 95.42 218 ARG A N 1
ATOM 1606 C CA . ARG A 1 218 ? 11.952 -26.656 -18.344 1 95.42 218 ARG A CA 1
ATOM 1607 C C . ARG A 1 218 ? 10.564 -26.837 -18.949 1 95.42 218 ARG A C 1
ATOM 1609 O O . ARG A 1 218 ? 9.574 -26.35 -18.4 1 95.42 218 ARG A O 1
ATOM 1616 N N . ALA A 1 219 ? 10.457 -27.53 -20.072 1 96.77 219 ALA A N 1
ATOM 1617 C CA . ALA A 1 219 ? 9.167 -27.844 -20.681 1 96.77 219 ALA A CA 1
ATOM 1618 C C . ALA A 1 219 ? 8.294 -28.656 -19.729 1 96.77 219 ALA A C 1
ATOM 1620 O O . ALA A 1 219 ? 7.071 -28.501 -19.713 1 96.77 219 ALA A O 1
ATOM 1621 N N . LEU A 1 220 ? 8.942 -29.487 -18.959 1 95.42 220 LEU A N 1
ATOM 1622 C CA . LEU A 1 220 ? 8.219 -30.332 -18.015 1 95.42 220 LEU A CA 1
ATOM 1623 C C . LEU A 1 220 ? 7.862 -29.555 -16.753 1 95.42 220 LEU A C 1
ATOM 1625 O O . LEU A 1 220 ? 6.82 -29.8 -16.141 1 95.42 220 LEU A O 1
ATOM 1629 N N . ALA A 1 221 ? 8.663 -28.604 -16.371 1 93.06 221 ALA A N 1
ATOM 1630 C CA . ALA A 1 221 ? 8.458 -27.851 -15.136 1 93.06 221 ALA A CA 1
ATOM 1631 C C . ALA A 1 221 ? 7.461 -26.715 -15.346 1 93.06 221 ALA A C 1
ATOM 1633 O O . ALA A 1 221 ? 6.796 -26.282 -14.402 1 93.06 221 ALA A O 1
ATOM 1634 N N . GLY A 1 222 ? 7.283 -26.22 -16.551 1 95.68 222 GLY A N 1
ATOM 1635 C CA . GLY A 1 222 ? 6.498 -25.051 -16.912 1 95.68 222 GLY A CA 1
ATOM 1636 C C . GLY A 1 222 ? 5.031 -25.181 -16.549 1 95.68 222 GLY A C 1
ATOM 1637 O O . GLY A 1 222 ? 4.44 -24.257 -15.987 1 95.68 222 GLY A O 1
ATOM 1638 N N . PRO A 1 223 ? 4.41 -26.318 -16.786 1 97.71 223 PRO A N 1
ATOM 1639 C CA . PRO A 1 223 ? 2.986 -26.501 -16.493 1 97.71 223 PRO A CA 1
ATOM 1640 C C . PRO A 1 223 ? 2.651 -26.256 -15.023 1 97.71 223 PRO A C 1
ATOM 1642 O O . PRO A 1 223 ? 1.551 -25.796 -14.706 1 97.71 223 PRO A O 1
ATOM 1645 N N . GLY A 1 224 ? 3.567 -26.543 -14.143 1 98.32 224 GLY A N 1
ATOM 1646 C CA . GLY A 1 224 ? 3.336 -26.273 -12.733 1 98.32 224 GLY A CA 1
ATOM 1647 C C . GLY A 1 224 ? 3.023 -24.816 -12.448 1 98.32 224 GLY A C 1
ATOM 1648 O O . GLY A 1 224 ? 2.107 -24.511 -11.682 1 98.32 224 GLY A O 1
ATOM 1649 N N . HI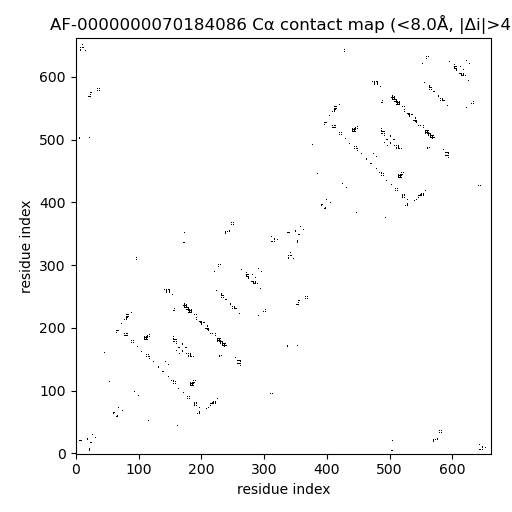S A 1 225 ? 3.748 -23.907 -13.08 1 98.58 225 HIS A N 1
ATOM 1650 C CA . HIS A 1 225 ? 3.514 -22.478 -12.907 1 98.58 225 HIS A CA 1
ATOM 1651 C C . HIS A 1 225 ? 2.097 -22.097 -13.32 1 98.58 225 HIS A C 1
ATOM 1653 O O . HIS A 1 225 ? 1.482 -21.22 -12.709 1 98.58 225 HIS A O 1
ATOM 1659 N N . VAL A 1 226 ? 1.59 -22.741 -14.346 1 98.79 226 VAL A N 1
ATOM 1660 C CA . VAL A 1 226 ? 0.24 -22.473 -14.83 1 98.79 226 VAL A CA 1
ATOM 1661 C C . VAL A 1 226 ? -0.783 -23.004 -13.828 1 98.79 226 VAL A C 1
ATOM 1663 O O . VAL A 1 226 ? -1.739 -22.308 -13.479 1 98.79 226 VAL A O 1
ATOM 1666 N N . ILE A 1 227 ? -0.535 -24.184 -13.313 1 98.81 227 ILE A N 1
ATOM 1667 C CA . ILE A 1 227 ? -1.466 -24.841 -12.402 1 98.81 227 ILE A CA 1
ATOM 1668 C C . ILE A 1 227 ? -1.585 -24.031 -11.113 1 98.81 227 ILE A C 1
ATOM 1670 O O . ILE A 1 227 ? -2.688 -23.661 -10.704 1 98.81 227 ILE A O 1
ATOM 1674 N N . TYR A 1 228 ? -0.459 -23.684 -10.469 1 98.73 228 TYR A N 1
ATOM 1675 C CA . TYR A 1 228 ? -0.463 -23.002 -9.179 1 98.73 228 TYR A CA 1
ATOM 1676 C C . TYR A 1 228 ? -1.052 -21.603 -9.304 1 98.73 228 TYR A C 1
ATOM 1678 O O . TYR A 1 228 ? -1.882 -21.196 -8.487 1 98.73 228 TYR A O 1
ATOM 1686 N N . SER A 1 229 ? -0.665 -20.912 -10.36 1 98.77 229 SER A N 1
ATOM 1687 C CA . SER A 1 229 ? -1.131 -19.545 -10.569 1 98.77 229 SER A CA 1
ATOM 1688 C C . SER A 1 229 ? -2.615 -19.514 -10.916 1 98.77 229 SER A C 1
ATOM 1690 O O . SER A 1 229 ? -3.32 -18.565 -10.565 1 98.77 229 SER A O 1
ATOM 1692 N N . ALA A 1 230 ? -3.085 -20.542 -11.599 1 98.87 230 ALA A N 1
ATOM 1693 C CA . ALA A 1 230 ? -4.512 -20.634 -11.895 1 98.87 230 ALA A CA 1
ATOM 1694 C C . ALA A 1 230 ? -5.327 -20.814 -10.617 1 98.87 230 ALA A C 1
ATOM 1696 O O . ALA A 1 230 ? -6.415 -20.249 -10.483 1 98.87 230 ALA A O 1
ATOM 1697 N N . ILE A 1 231 ? -4.795 -21.567 -9.722 1 98.66 231 ILE A N 1
ATOM 1698 C CA . ILE A 1 231 ? -5.477 -21.776 -8.449 1 98.66 231 ILE A CA 1
ATOM 1699 C C . ILE A 1 231 ? -5.538 -20.462 -7.674 1 98.66 231 ILE A C 1
ATOM 1701 O O . ILE A 1 231 ? -6.606 -20.058 -7.208 1 98.66 231 ILE A O 1
ATOM 1705 N N . ALA A 1 232 ? -4.429 -19.795 -7.546 1 98.74 232 ALA A N 1
ATOM 1706 C CA . ALA A 1 232 ? -4.412 -18.496 -6.878 1 98.74 232 ALA A CA 1
ATOM 1707 C C . ALA A 1 232 ? -5.335 -17.505 -7.581 1 98.74 232 ALA A C 1
ATOM 1709 O O . ALA A 1 232 ? -6.047 -16.739 -6.927 1 98.74 232 ALA A O 1
ATOM 1710 N N . GLY A 1 233 ? -5.267 -17.543 -8.894 1 98.8 233 GLY A N 1
ATOM 1711 C CA . GLY A 1 233 ? -6.137 -16.682 -9.679 1 98.8 233 GLY A CA 1
ATOM 1712 C C . GLY A 1 233 ? -7.612 -16.947 -9.44 1 98.8 233 GLY A C 1
ATOM 1713 O O . GLY A 1 233 ? -8.415 -16.013 -9.387 1 98.8 233 GLY A O 1
ATOM 1714 N N . TYR A 1 234 ? -8.013 -18.192 -9.306 1 98.6 234 TYR A N 1
ATOM 1715 C CA . TYR A 1 234 ? -9.393 -18.553 -9.003 1 98.6 234 TYR A CA 1
ATOM 1716 C C . TYR A 1 234 ? -9.869 -17.868 -7.728 1 98.6 234 TYR A C 1
ATOM 1718 O O . TYR A 1 234 ? -10.966 -17.306 -7.691 1 98.6 234 TYR A O 1
ATOM 1726 N N . TYR A 1 235 ? -9.046 -17.859 -6.741 1 98.56 235 TYR A N 1
ATOM 1727 C CA . TYR A 1 235 ? -9.424 -17.259 -5.466 1 98.56 235 TYR A CA 1
ATOM 1728 C C . TYR A 1 235 ? -9.427 -15.738 -5.56 1 98.56 235 TYR A C 1
ATOM 1730 O O . TYR A 1 235 ? -10.198 -15.069 -4.867 1 98.56 235 TYR A O 1
ATOM 1738 N N . LEU A 1 236 ? -8.592 -15.184 -6.411 1 98.62 236 LEU A N 1
ATOM 1739 C CA . LEU A 1 236 ? -8.699 -13.753 -6.676 1 98.62 236 LEU A CA 1
ATOM 1740 C C . LEU A 1 236 ? -10.041 -13.418 -7.317 1 98.62 236 LEU A C 1
ATOM 1742 O O . LEU A 1 236 ? -10.661 -12.407 -6.977 1 98.62 236 LEU A O 1
ATOM 1746 N N . GLY A 1 237 ? -10.458 -14.227 -8.286 1 98.08 237 GLY A N 1
ATOM 1747 C CA . GLY A 1 237 ? -11.793 -14.076 -8.841 1 98.08 237 GLY A CA 1
ATOM 1748 C C . GLY A 1 237 ? -12.888 -14.175 -7.795 1 98.08 237 GLY A C 1
ATOM 1749 O O . GLY A 1 237 ? -13.819 -13.366 -7.785 1 98.08 237 GLY A O 1
ATOM 1750 N N . LEU A 1 238 ? -12.718 -15.145 -6.943 1 97.92 238 LEU A N 1
ATOM 1751 C CA . LEU A 1 238 ? -13.671 -15.313 -5.851 1 97.92 238 LEU A CA 1
ATOM 1752 C C . LEU A 1 238 ? -13.699 -14.077 -4.959 1 97.92 238 LEU A C 1
ATOM 1754 O O . LEU A 1 238 ? -14.77 -13.634 -4.539 1 97.92 238 LEU A O 1
ATOM 1758 N N . ALA A 1 239 ? -12.597 -13.524 -4.67 1 97.87 239 ALA A N 1
ATOM 1759 C CA . ALA A 1 239 ? -12.476 -12.338 -3.826 1 97.87 239 ALA A CA 1
ATOM 1760 C C . ALA A 1 239 ? -13.178 -11.14 -4.459 1 97.87 239 ALA A C 1
ATOM 1762 O O . ALA A 1 239 ? -13.773 -10.319 -3.757 1 97.87 239 ALA A O 1
ATOM 1763 N N . LYS A 1 240 ? -13.061 -11.044 -5.78 1 96.97 240 LYS A N 1
ATOM 1764 C CA . LYS A 1 240 ? -13.674 -9.93 -6.497 1 96.97 240 LYS A CA 1
ATOM 1765 C C . LYS A 1 240 ? -15.176 -9.867 -6.235 1 96.97 240 LYS A C 1
ATOM 1767 O O . LYS A 1 240 ? -15.751 -8.78 -6.15 1 96.97 240 LYS A O 1
ATOM 1772 N N . PHE A 1 241 ? -15.858 -10.946 -6.018 1 95.68 241 PHE A N 1
ATOM 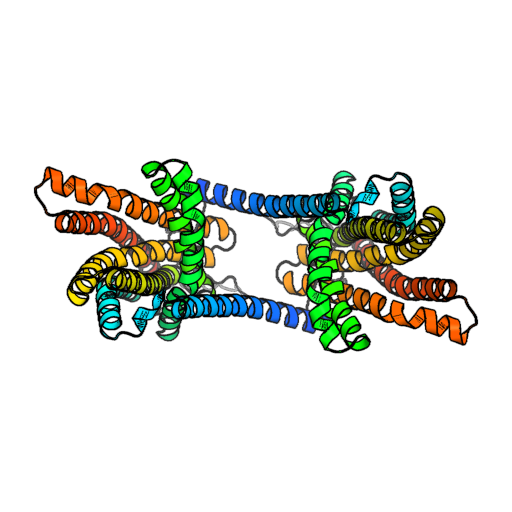1773 C CA . PHE A 1 241 ? -17.311 -11.003 -5.904 1 95.68 241 PHE A CA 1
ATOM 1774 C C . PHE A 1 241 ? -17.731 -11.26 -4.462 1 95.68 241 PHE A C 1
ATOM 1776 O O . PHE A 1 241 ? -18.911 -11.489 -4.185 1 95.68 241 PHE A O 1
ATOM 1783 N N . ASN A 1 242 ? -16.737 -11.339 -3.579 1 95.31 242 ASN A N 1
ATOM 1784 C CA . ASN A 1 242 ? -16.927 -11.378 -2.132 1 95.31 242 ASN A CA 1
ATOM 1785 C C . ASN A 1 242 ? -16.071 -10.33 -1.426 1 95.31 242 ASN A C 1
ATOM 1787 O O . ASN A 1 242 ? -15.186 -10.673 -0.64 1 95.31 242 ASN A O 1
ATOM 1791 N N . PRO A 1 243 ? -16.39 -9.073 -1.624 1 93.41 243 PRO A N 1
ATOM 1792 C CA . PRO A 1 243 ? -15.498 -7.989 -1.208 1 93.41 243 PRO A CA 1
ATOM 1793 C C . PRO A 1 243 ? -15.334 -7.907 0.308 1 93.41 243 PRO A C 1
ATOM 1795 O O . PRO A 1 243 ? -14.294 -7.458 0.797 1 93.41 243 PRO A O 1
ATOM 1798 N N . ASP A 1 244 ? -16.276 -8.335 1.169 1 92.16 244 ASP A N 1
ATOM 1799 C CA . ASP A 1 244 ? -16.202 -8.258 2.624 1 92.16 244 ASP A CA 1
ATOM 1800 C C . ASP A 1 244 ? -15.114 -9.182 3.169 1 92.16 244 ASP A C 1
ATOM 1802 O O . ASP A 1 244 ? -14.595 -8.96 4.264 1 92.16 244 ASP A O 1
ATOM 1806 N N . ASP A 1 245 ? -14.792 -10.211 2.312 1 96.02 245 ASP A N 1
ATOM 1807 C CA . ASP A 1 245 ? -13.801 -11.189 2.753 1 96.02 245 ASP A CA 1
ATOM 1808 C C . ASP A 1 245 ? -12.649 -11.292 1.756 1 96.02 245 ASP A C 1
ATOM 1810 O O . ASP A 1 245 ? -11.966 -12.316 1.693 1 96.02 245 ASP A O 1
ATOM 1814 N N . ALA A 1 246 ? -12.498 -10.313 0.939 1 97.15 246 ALA A N 1
ATOM 1815 C CA . ALA A 1 246 ? -11.552 -10.365 -0.172 1 97.15 246 ALA A CA 1
ATOM 1816 C C . ALA A 1 246 ? -10.147 -10.701 0.32 1 97.15 246 ALA A C 1
ATOM 1818 O O . ALA A 1 246 ? -9.474 -11.565 -0.248 1 97.15 246 ALA A O 1
ATOM 1819 N N . GLY A 1 247 ? -9.675 -10.088 1.423 1 97.38 247 GLY A N 1
ATOM 1820 C CA . GLY A 1 247 ? -8.332 -10.292 1.942 1 97.38 247 GLY A CA 1
ATOM 1821 C C . GLY A 1 247 ? -8.038 -11.74 2.283 1 97.38 247 GLY A C 1
ATOM 1822 O O . GLY A 1 247 ? -7.164 -12.362 1.675 1 97.38 247 GLY A O 1
ATOM 1823 N N . PRO A 1 248 ? -8.809 -12.259 3.169 1 97.95 248 PRO A N 1
ATOM 1824 C CA . PRO A 1 248 ? -8.618 -13.659 3.557 1 97.95 248 PRO A CA 1
ATOM 1825 C C . PRO A 1 248 ? -8.715 -14.618 2.374 1 97.95 248 PRO A C 1
ATOM 1827 O O . PRO A 1 248 ? -7.981 -15.608 2.315 1 97.95 248 PRO A O 1
ATOM 1830 N N . ILE A 1 249 ? -9.589 -14.385 1.408 1 98.57 249 ILE A N 1
ATOM 1831 C CA . ILE A 1 249 ? -9.766 -15.263 0.256 1 98.57 249 ILE A CA 1
ATOM 1832 C C . ILE A 1 249 ? -8.495 -15.267 -0.59 1 98.57 249 ILE A C 1
ATOM 1834 O O . ILE A 1 249 ? -8.019 -16.328 -1.001 1 98.57 249 ILE A O 1
ATOM 1838 N N . VAL A 1 250 ? -7.971 -14.044 -0.83 1 98.7 250 VAL A N 1
ATOM 1839 C CA . VAL A 1 250 ? -6.746 -13.928 -1.614 1 98.7 250 VAL A CA 1
ATOM 1840 C C . VAL A 1 250 ? -5.604 -14.645 -0.898 1 98.7 250 VAL A C 1
ATOM 1842 O O . VAL A 1 250 ? -4.828 -15.37 -1.525 1 98.7 250 VAL A O 1
ATOM 1845 N N . ILE A 1 251 ? -5.541 -14.509 0.423 1 98.6 251 ILE A N 1
ATOM 1846 C CA . ILE A 1 251 ? -4.494 -15.15 1.211 1 98.6 251 ILE A CA 1
ATOM 1847 C C . ILE A 1 251 ? -4.642 -16.667 1.13 1 98.6 251 ILE A C 1
ATOM 1849 O O . ILE A 1 251 ? -3.648 -17.391 1.037 1 98.6 251 ILE A O 1
ATOM 1853 N N . LYS A 1 252 ? -5.837 -17.168 1.162 1 98.5 252 LYS A N 1
ATOM 1854 C CA . LYS A 1 252 ? -6.069 -18.603 1.03 1 98.5 252 LYS A CA 1
ATOM 1855 C C . LYS A 1 252 ? -5.502 -19.133 -0.284 1 98.5 252 LYS A C 1
ATOM 1857 O O . LYS A 1 252 ? -4.787 -20.137 -0.298 1 98.5 252 LYS A O 1
ATOM 1862 N N . GLY A 1 253 ? -5.878 -18.475 -1.41 1 98.61 253 GLY A N 1
ATOM 1863 C CA . GLY A 1 253 ? -5.363 -18.879 -2.708 1 98.61 253 GLY A CA 1
ATOM 1864 C C . GLY A 1 253 ? -3.847 -18.866 -2.779 1 98.61 253 GLY A C 1
ATOM 1865 O O . GLY A 1 253 ? -3.237 -19.802 -3.299 1 98.61 253 GLY A O 1
ATOM 1866 N N . LEU A 1 254 ? -3.258 -17.823 -2.211 1 98.65 254 LEU A N 1
ATOM 1867 C CA . LEU A 1 254 ? -1.807 -17.682 -2.229 1 98.65 254 LEU A CA 1
ATOM 1868 C C . LEU A 1 254 ? -1.146 -18.757 -1.372 1 98.65 254 LEU A C 1
ATOM 1870 O O . LEU A 1 254 ? -0.09 -19.282 -1.733 1 98.65 254 LEU A O 1
ATOM 1874 N N . LEU A 1 255 ? -1.741 -19.082 -0.25 1 98.37 255 LEU A N 1
ATOM 1875 C CA . LEU A 1 255 ? -1.201 -20.119 0.622 1 98.37 255 LEU A CA 1
ATOM 1876 C C . LEU A 1 255 ? -1.214 -21.476 -0.075 1 98.37 255 LEU A C 1
ATOM 1878 O O . LEU A 1 255 ? -0.218 -22.202 -0.047 1 98.37 255 LEU A O 1
ATOM 1882 N N . ILE A 1 256 ? -2.301 -21.779 -0.715 1 98.58 256 ILE A N 1
ATOM 1883 C CA . ILE A 1 256 ? -2.415 -23.052 -1.418 1 98.58 256 ILE A CA 1
ATOM 1884 C C . ILE A 1 256 ? -1.358 -23.129 -2.518 1 98.58 256 ILE A C 1
ATOM 1886 O O . ILE A 1 256 ? -0.591 -24.093 -2.584 1 98.58 256 ILE A O 1
ATOM 1890 N N . ALA A 1 257 ? -1.294 -22.097 -3.344 1 98.73 257 ALA A N 1
ATOM 1891 C CA . ALA A 1 257 ? -0.359 -22.075 -4.466 1 98.73 257 ALA A CA 1
ATOM 1892 C C . ALA A 1 257 ? 1.086 -22.118 -3.976 1 98.73 257 ALA A C 1
ATOM 1894 O O . ALA A 1 257 ? 1.912 -22.853 -4.523 1 98.73 257 ALA A O 1
ATOM 1895 N N . ALA A 1 258 ? 1.397 -21.373 -2.936 1 98.41 258 ALA A N 1
ATOM 1896 C CA . ALA A 1 258 ? 2.756 -21.279 -2.408 1 98.41 258 ALA A CA 1
ATOM 1897 C C . ALA A 1 258 ? 3.208 -22.613 -1.82 1 98.41 258 ALA A C 1
ATOM 1899 O O . ALA A 1 258 ? 4.362 -23.014 -1.99 1 98.41 258 ALA A O 1
ATOM 1900 N N . VAL A 1 259 ? 2.363 -23.286 -1.089 1 98.38 259 VAL A N 1
ATOM 1901 C CA . VAL A 1 259 ? 2.701 -24.562 -0.468 1 98.38 259 VAL A CA 1
ATOM 1902 C C . VAL A 1 259 ? 2.945 -25.615 -1.547 1 98.38 259 VAL A C 1
ATOM 1904 O O . VAL A 1 259 ? 3.893 -26.398 -1.456 1 98.38 259 VAL A O 1
ATOM 1907 N N . ILE A 1 260 ? 2.099 -25.644 -2.588 1 98.65 260 ILE A N 1
ATOM 1908 C CA . ILE A 1 260 ? 2.282 -26.585 -3.688 1 98.65 260 ILE A CA 1
ATOM 1909 C C . ILE A 1 260 ? 3.594 -26.286 -4.41 1 98.65 260 ILE A C 1
ATOM 1911 O O . ILE A 1 260 ? 4.375 -27.198 -4.694 1 98.65 260 ILE A O 1
ATOM 1915 N N . HIS A 1 261 ? 3.835 -25.003 -4.656 1 98.51 261 HIS A N 1
ATOM 1916 C CA . HIS A 1 261 ? 5.046 -24.56 -5.338 1 98.51 261 HIS A CA 1
ATOM 1917 C C . HIS A 1 261 ? 6.294 -24.936 -4.545 1 98.51 261 HIS A C 1
ATOM 1919 O O . HIS A 1 261 ? 7.237 -25.507 -5.096 1 98.51 261 HIS A O 1
ATOM 1925 N N . GLY A 1 262 ? 6.327 -2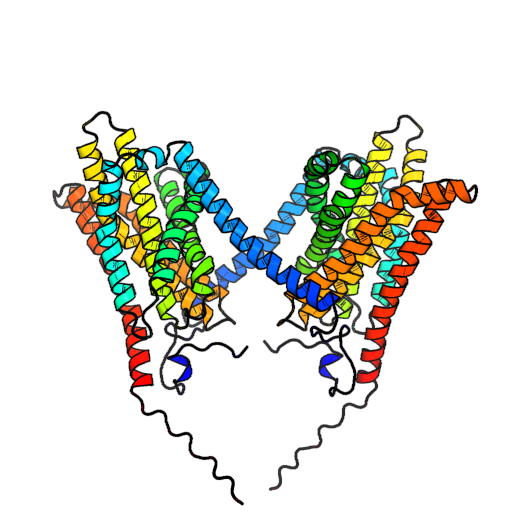4.593 -3.255 1 98.06 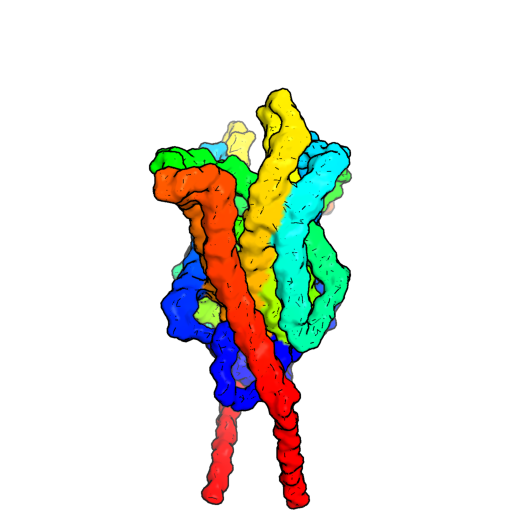262 GLY A N 1
ATOM 1926 C CA . GLY A 1 262 ? 7.43 -24.98 -2.389 1 98.06 262 GLY A CA 1
ATOM 1927 C C . GLY A 1 262 ? 7.614 -26.483 -2.294 1 98.06 262 GLY A C 1
ATOM 1928 O O . GLY A 1 262 ? 8.743 -26.972 -2.221 1 98.06 262 GLY A O 1
ATOM 1929 N N . GLY A 1 263 ? 6.518 -27.213 -2.247 1 98.14 263 GLY A N 1
ATOM 1930 C CA . GLY A 1 263 ? 6.574 -28.666 -2.269 1 98.14 263 GLY A CA 1
ATOM 1931 C C . GLY A 1 263 ? 7.236 -29.22 -3.516 1 98.14 263 GLY A C 1
ATOM 1932 O O . GLY A 1 263 ? 8.057 -30.135 -3.435 1 98.14 263 GLY A O 1
ATOM 1933 N N . TYR A 1 264 ? 6.861 -28.67 -4.638 1 98.1 264 TYR A N 1
ATOM 1934 C CA . TYR A 1 264 ? 7.479 -29.099 -5.888 1 98.1 264 TYR A CA 1
ATOM 1935 C C . TYR A 1 264 ? 8.991 -28.912 -5.841 1 98.1 264 TYR A C 1
ATOM 1937 O O . TYR A 1 264 ? 9.747 -29.838 -6.148 1 98.1 264 TYR A O 1
ATOM 1945 N N . ASN A 1 265 ? 9.423 -27.664 -5.451 1 97.07 265 ASN A N 1
ATOM 1946 C CA . ASN A 1 265 ? 10.849 -27.358 -5.412 1 97.07 265 ASN A CA 1
ATOM 1947 C C . ASN A 1 265 ? 11.595 -28.281 -4.453 1 97.07 265 ASN A C 1
ATOM 1949 O O . ASN A 1 265 ? 12.691 -28.752 -4.764 1 97.07 265 ASN A O 1
ATOM 1953 N N . THR A 1 266 ? 11.013 -28.528 -3.355 1 97.08 266 THR A N 1
ATOM 1954 C CA . THR A 1 266 ? 11.643 -29.368 -2.343 1 97.08 266 THR A CA 1
ATOM 1955 C C . THR A 1 266 ? 11.757 -30.81 -2.832 1 97.08 266 THR A C 1
ATOM 1957 O O . THR A 1 266 ? 12.842 -31.394 -2.809 1 97.08 266 THR A O 1
ATOM 1960 N N . LEU A 1 267 ? 10.702 -31.356 -3.324 1 97.11 267 LEU A N 1
ATOM 1961 C CA . LEU A 1 267 ? 10.667 -32.762 -3.71 1 97.11 267 LEU A CA 1
ATOM 1962 C C . LEU A 1 267 ? 11.451 -32.991 -4.998 1 97.11 267 LEU A C 1
ATOM 1964 O O . LEU A 1 267 ? 12.021 -34.066 -5.2 1 97.11 267 LEU A O 1
ATOM 1968 N N . ALA A 1 268 ? 11.502 -32.006 -5.854 1 95.48 268 ALA A N 1
ATOM 1969 C CA . ALA A 1 268 ? 12.252 -32.114 -7.103 1 95.48 268 ALA A CA 1
ATOM 1970 C C . ALA A 1 268 ? 13.743 -32.292 -6.834 1 95.48 268 ALA A C 1
ATOM 1972 O O . ALA A 1 268 ? 14.479 -32.792 -7.688 1 95.48 268 ALA A O 1
ATOM 1973 N N . GLN A 1 269 ? 14.155 -31.892 -5.626 1 92.13 269 GLN A N 1
ATOM 1974 C CA . GLN A 1 269 ? 15.563 -32.008 -5.262 1 92.13 269 GLN A CA 1
ATOM 1975 C C . GLN A 1 269 ? 15.923 -33.449 -4.909 1 92.13 269 GLN A C 1
ATOM 1977 O O . GLN A 1 269 ? 17.067 -33.871 -5.09 1 92.13 269 GLN A O 1
ATOM 1982 N N . PHE A 1 270 ? 14.961 -34.265 -4.452 1 93.15 270 PHE A N 1
ATOM 1983 C CA . PHE A 1 270 ? 15.328 -35.534 -3.836 1 93.15 270 PHE A CA 1
ATOM 1984 C C . PHE A 1 270 ? 14.655 -36.699 -4.551 1 93.15 270 PHE A C 1
ATOM 1986 O O . PHE A 1 270 ? 15.228 -37.785 -4.656 1 93.15 270 PHE A O 1
ATOM 1993 N N . VAL A 1 271 ? 13.545 -36.482 -5.066 1 95.36 271 VAL A N 1
ATOM 1994 C CA . VAL A 1 271 ? 12.698 -37.585 -5.508 1 95.36 271 VAL A CA 1
ATOM 1995 C C . VAL A 1 271 ? 13.258 -38.181 -6.798 1 95.36 271 VAL A C 1
ATOM 1997 O O . VAL A 1 271 ? 13.341 -39.404 -6.939 1 95.36 271 VAL A O 1
ATOM 2000 N N . PRO A 1 272 ? 13.686 -37.363 -7.771 1 94.71 272 PRO A N 1
ATOM 2001 C CA . PRO A 1 272 ? 14.228 -37.957 -8.995 1 94.71 272 PRO A CA 1
ATOM 2002 C C . PRO A 1 272 ? 15.435 -38.855 -8.732 1 94.71 272 PRO A C 1
ATOM 2004 O O . PRO A 1 272 ? 15.544 -39.936 -9.315 1 94.71 272 PRO A O 1
ATOM 2007 N N . GLU A 1 273 ? 16.32 -38.46 -7.855 1 94.14 273 GLU A N 1
ATOM 2008 C CA . GLU A 1 273 ? 17.487 -39.26 -7.495 1 94.14 273 GLU A CA 1
ATOM 2009 C C . GLU A 1 273 ? 17.077 -40.54 -6.772 1 94.14 273 GLU A C 1
ATOM 2011 O O . GLU A 1 273 ? 17.642 -41.607 -7.019 1 94.14 273 GLU A O 1
ATOM 2016 N N . ALA A 1 274 ? 16.166 -40.413 -5.893 1 95.63 274 ALA A N 1
ATOM 2017 C CA . ALA A 1 274 ? 15.688 -41.574 -5.146 1 95.63 274 ALA A CA 1
ATOM 2018 C C . ALA A 1 274 ? 15.029 -42.59 -6.075 1 95.63 274 ALA A C 1
ATOM 2020 O O . ALA A 1 274 ? 15.226 -43.798 -5.924 1 95.63 274 ALA A O 1
ATOM 2021 N N . LEU A 1 275 ? 14.259 -42.093 -6.987 1 95.42 275 LEU A N 1
ATOM 2022 C CA . LEU A 1 275 ? 13.594 -42.971 -7.944 1 95.42 275 LEU A CA 1
ATOM 2023 C C . LEU A 1 275 ? 14.611 -43.661 -8.847 1 95.42 275 LEU A C 1
ATOM 2025 O O . LEU A 1 275 ? 14.459 -44.841 -9.173 1 95.42 275 LEU A O 1
ATOM 2029 N N . ALA A 1 276 ? 15.612 -42.93 -9.229 1 93.05 276 ALA A N 1
ATOM 2030 C CA . ALA A 1 276 ? 16.676 -43.522 -10.036 1 93.05 276 ALA A CA 1
ATOM 2031 C C . ALA A 1 276 ? 17.378 -44.645 -9.279 1 93.05 276 ALA A C 1
ATOM 2033 O O . ALA A 1 276 ? 17.672 -45.698 -9.85 1 93.05 276 ALA A O 1
ATOM 2034 N N . ALA A 1 277 ? 17.587 -44.477 -8.057 1 93.93 277 ALA A N 1
ATOM 2035 C CA . ALA A 1 277 ? 18.307 -45.431 -7.218 1 93.93 277 ALA A CA 1
ATOM 2036 C C . ALA A 1 277 ? 17.492 -46.705 -7.011 1 93.93 277 ALA A C 1
ATOM 2038 O O . ALA A 1 277 ? 18.046 -47.806 -6.976 1 93.93 277 ALA A O 1
ATOM 2039 N N . VAL A 1 278 ? 16.218 -46.585 -6.933 1 95.08 278 VAL A N 1
ATOM 2040 C CA . VAL A 1 278 ? 15.386 -47.721 -6.55 1 95.08 278 VAL A CA 1
ATOM 2041 C C . VAL A 1 278 ? 14.91 -48.457 -7.8 1 95.08 278 VAL A C 1
ATOM 2043 O O . VAL A 1 278 ? 14.728 -49.677 -7.778 1 95.08 278 VAL A O 1
A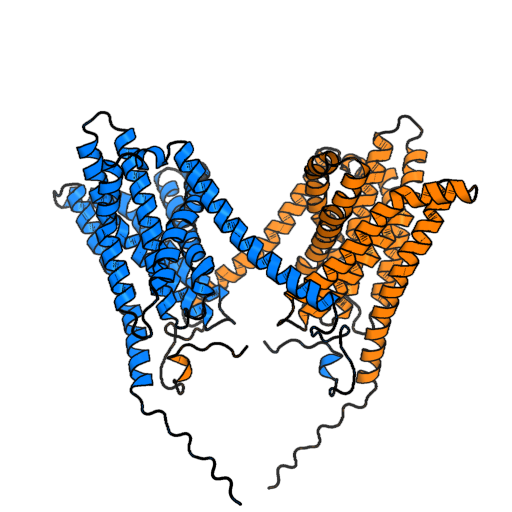TOM 2046 N N . THR A 1 279 ? 14.771 -47.82 -8.947 1 94.13 279 THR A N 1
ATOM 2047 C CA . THR A 1 279 ? 14.144 -48.431 -10.113 1 94.13 279 THR A CA 1
ATOM 2048 C C . THR A 1 279 ? 15.174 -48.685 -11.21 1 94.13 279 THR A C 1
ATOM 2050 O O . THR A 1 279 ? 14.901 -49.41 -12.169 1 94.13 279 THR A O 1
ATOM 2053 N N . GLY A 1 280 ? 16.342 -48.06 -11.139 1 94.02 280 GLY A N 1
ATOM 2054 C CA . GLY A 1 280 ? 17.345 -48.186 -12.184 1 94.02 280 GLY A CA 1
ATOM 2055 C C . GLY A 1 280 ? 17.136 -47.215 -13.331 1 94.02 280 GLY A C 1
ATOM 2056 O O . GLY A 1 280 ? 17.886 -47.233 -14.31 1 94.02 280 GLY A O 1
ATOM 2057 N N . LEU A 1 281 ? 16.227 -46.294 -13.165 1 92.79 281 LEU A N 1
ATOM 2058 C CA . LEU A 1 281 ? 15.997 -45.256 -14.163 1 92.79 281 LEU A CA 1
ATOM 2059 C C . LEU A 1 281 ? 17.131 -44.236 -14.157 1 92.79 281 LEU A C 1
ATOM 2061 O O . LEU A 1 281 ? 17.858 -44.115 -13.168 1 92.79 281 LEU A O 1
ATOM 2065 N N . SER A 1 282 ? 17.264 -43.615 -15.243 1 94.03 282 SER A N 1
ATOM 2066 C CA . SER A 1 282 ? 18.129 -42.44 -15.234 1 94.03 282 SER A CA 1
ATOM 2067 C C . SER A 1 282 ? 17.527 -41.317 -14.395 1 94.03 282 SER A C 1
ATOM 2069 O O . SER A 1 282 ? 16.349 -41.365 -14.038 1 94.03 282 SER A O 1
ATOM 2071 N N . TRP A 1 283 ? 18.327 -40.37 -14.039 1 91.73 283 TRP A N 1
ATOM 2072 C CA . TRP A 1 283 ? 17.834 -39.193 -13.33 1 91.73 283 TRP A CA 1
ATOM 2073 C C . TRP A 1 283 ? 16.678 -38.547 -14.086 1 91.73 283 TRP A C 1
ATOM 2075 O O . TRP A 1 283 ? 15.667 -38.175 -13.485 1 91.73 283 TRP A O 1
ATOM 2085 N N . PHE A 1 284 ? 16.821 -38.389 -15.38 1 93.68 284 PHE A N 1
ATOM 2086 C CA . PHE A 1 284 ? 15.805 -37.758 -16.215 1 93.68 284 PHE A CA 1
ATOM 2087 C C . PHE A 1 284 ? 14.511 -38.564 -16.194 1 93.68 284 PHE A C 1
ATOM 2089 O O . PHE A 1 284 ? 13.419 -37.993 -16.139 1 93.68 284 PHE A O 1
ATOM 2096 N N . GLY A 1 285 ? 14.684 -39.887 -16.271 1 94.84 285 GLY A N 1
ATOM 2097 C CA . GLY A 1 285 ? 13.502 -40.726 -16.155 1 94.84 285 GLY A CA 1
ATOM 2098 C C . GLY A 1 285 ? 12.764 -40.541 -14.843 1 94.84 285 GLY A C 1
ATOM 2099 O O . GLY A 1 285 ? 11.534 -40.472 -14.821 1 94.84 285 GLY A O 1
ATOM 2100 N N . GLY A 1 286 ? 13.512 -40.53 -13.739 1 95.14 286 GLY A N 1
ATOM 2101 C CA . GLY A 1 286 ? 12.914 -40.261 -12.441 1 95.14 286 GLY A CA 1
ATOM 2102 C C . GLY A 1 286 ? 12.23 -38.909 -12.367 1 95.14 286 GLY A C 1
ATOM 2103 O O . GLY A 1 286 ? 11.167 -38.778 -11.757 1 95.14 286 GLY A O 1
ATOM 2104 N N . PHE A 1 287 ? 12.885 -37.933 -12.982 1 95.65 287 PHE A N 1
ATOM 2105 C CA . PHE A 1 287 ? 12.338 -36.581 -12.999 1 95.65 287 PHE A CA 1
ATOM 2106 C C . PHE A 1 287 ? 11.011 -36.543 -13.748 1 95.65 287 PHE A C 1
ATOM 2108 O O . PHE A 1 287 ? 10.059 -35.9 -13.301 1 95.65 287 PHE A O 1
ATOM 2115 N N . VAL A 1 288 ? 10.883 -37.161 -14.906 1 96.32 288 VAL A N 1
ATOM 2116 C CA . VAL A 1 288 ? 9.667 -37.205 -15.711 1 96.32 288 VAL A CA 1
ATOM 2117 C C . VAL A 1 288 ? 8.529 -37.816 -14.896 1 96.32 288 VAL A C 1
ATOM 2119 O O . VAL A 1 288 ? 7.422 -37.273 -14.86 1 96.32 288 VAL A O 1
ATOM 2122 N N . VAL A 1 289 ? 8.803 -38.914 -14.19 1 96.5 289 VAL A N 1
ATOM 2123 C CA . VAL A 1 289 ? 7.797 -39.583 -13.372 1 96.5 289 VAL A CA 1
ATOM 2124 C C . VAL A 1 289 ? 7.344 -38.655 -12.248 1 96.5 289 VAL A C 1
ATOM 2126 O O . VAL A 1 289 ? 6.146 -38.532 -11.981 1 96.5 289 VAL A O 1
ATOM 2129 N N . PHE A 1 290 ? 8.282 -38.021 -11.628 1 96.88 290 PHE A N 1
ATOM 2130 C CA . PHE A 1 290 ? 7.985 -37.103 -10.535 1 96.88 290 PHE A CA 1
ATOM 2131 C C . PHE A 1 290 ? 7.054 -35.99 -10.999 1 96.88 290 PHE A C 1
ATOM 2133 O O . PHE A 1 290 ? 6.031 -35.724 -10.365 1 96.88 290 PHE A O 1
ATOM 2140 N N . VAL A 1 291 ? 7.378 -35.301 -12.129 1 97.46 291 VAL A N 1
ATOM 2141 C CA . VAL A 1 291 ? 6.618 -34.157 -12.621 1 97.46 291 VAL A CA 1
ATOM 2142 C C . VAL A 1 291 ? 5.208 -34.6 -13.007 1 97.46 291 VAL A C 1
ATOM 2144 O O . VAL A 1 291 ? 4.228 -33.927 -12.68 1 97.46 291 VAL A O 1
ATOM 2147 N N . LEU A 1 292 ? 5.053 -35.749 -13.697 1 96.61 292 LEU A N 1
ATOM 2148 C CA . LEU A 1 292 ? 3.758 -36.249 -14.145 1 96.61 292 LEU A CA 1
ATOM 2149 C C . LEU A 1 292 ? 2.855 -36.561 -12.956 1 96.61 292 LEU A C 1
ATOM 2151 O O . LEU A 1 292 ? 1.654 -36.284 -12.993 1 96.61 292 LEU A O 1
ATOM 2155 N N . VAL A 1 293 ? 3.462 -37.117 -11.9 1 97.34 293 VAL A N 1
ATOM 2156 C CA . VAL A 1 293 ? 2.664 -37.469 -10.73 1 97.34 293 VAL A CA 1
ATOM 2157 C C . VAL A 1 293 ? 2.304 -36.205 -9.951 1 97.34 293 VAL A C 1
ATOM 2159 O O . VAL A 1 293 ? 1.137 -35.981 -9.623 1 97.34 293 VAL A O 1
ATOM 2162 N N . PHE A 1 294 ? 3.307 -35.397 -9.622 1 97.71 294 PHE A N 1
ATOM 2163 C CA . PHE A 1 294 ? 3.088 -34.216 -8.794 1 97.71 294 PHE A CA 1
ATOM 2164 C C . PHE A 1 294 ? 2.162 -33.229 -9.494 1 97.71 294 PHE A C 1
ATOM 2166 O O . PHE A 1 294 ? 1.115 -32.862 -8.955 1 97.71 294 PHE A O 1
ATOM 2173 N N . ASP A 1 295 ? 2.492 -32.747 -10.721 1 97.07 295 ASP A N 1
ATOM 2174 C CA . ASP A 1 295 ? 1.678 -31.786 -11.457 1 97.07 295 ASP A CA 1
ATOM 2175 C C . ASP A 1 295 ? 0.364 -32.415 -11.914 1 97.07 295 ASP A C 1
ATOM 2177 O O . ASP A 1 295 ? -0.637 -31.717 -12.09 1 97.07 295 ASP A O 1
ATOM 2181 N N . GLY A 1 296 ? 0.387 -33.789 -12.127 1 97.29 296 GLY A N 1
ATOM 2182 C CA . GLY A 1 296 ? -0.853 -34.48 -12.44 1 97.29 296 GLY A CA 1
ATOM 2183 C C . GLY A 1 296 ? -1.889 -34.379 -11.336 1 97.29 296 GLY A C 1
ATOM 2184 O O . GLY A 1 296 ? -3.059 -34.094 -11.599 1 97.29 296 GLY A O 1
ATOM 2185 N N . VAL A 1 297 ? -1.428 -34.57 -10.114 1 97.96 297 VAL A N 1
ATOM 2186 C CA . VAL A 1 297 ? -2.324 -34.521 -8.963 1 97.96 297 VAL A CA 1
ATOM 2187 C C . VAL A 1 297 ? -2.913 -33.119 -8.827 1 97.96 297 VAL A C 1
ATOM 2189 O O . VAL A 1 297 ? -4.131 -32.958 -8.722 1 97.96 297 VAL A O 1
ATOM 2192 N N . PHE A 1 298 ? -2.118 -32.136 -8.87 1 97.84 298 PHE A N 1
ATOM 2193 C CA . PHE A 1 298 ? -2.606 -30.783 -8.63 1 97.84 298 PHE A CA 1
ATOM 2194 C C . PHE A 1 298 ? -3.306 -30.233 -9.866 1 97.84 298 PHE A C 1
ATOM 2196 O O . PHE A 1 298 ? -4.194 -29.385 -9.758 1 97.84 298 PHE A O 1
ATOM 2203 N N . GLY A 1 299 ? -2.906 -30.716 -11.062 1 97.59 299 GLY A N 1
ATOM 2204 C CA . GLY A 1 299 ? -3.679 -30.432 -12.261 1 97.59 299 GLY A CA 1
ATOM 2205 C C . GLY A 1 299 ? -5.105 -30.944 -12.186 1 97.59 299 GLY A C 1
ATOM 2206 O O . GLY A 1 299 ? -6.04 -30.255 -12.601 1 97.59 299 GLY A O 1
ATOM 2207 N N . LEU A 1 300 ? -5.285 -32.131 -11.612 1 97.35 300 LEU A N 1
ATOM 2208 C CA . LEU A 1 300 ? -6.614 -32.712 -11.456 1 97.35 300 LEU A CA 1
ATOM 2209 C C . LEU A 1 300 ? -7.45 -31.9 -10.473 1 97.35 300 LEU A C 1
ATOM 2211 O O . LEU A 1 300 ? -8.653 -31.72 -10.676 1 97.35 300 LEU A O 1
ATOM 2215 N N . ILE A 1 301 ? -6.82 -31.441 -9.468 1 96.67 301 ILE A N 1
ATOM 2216 C CA . ILE A 1 301 ? -7.52 -30.607 -8.497 1 96.67 301 ILE A CA 1
ATOM 2217 C C . ILE A 1 301 ? -8.009 -29.328 -9.172 1 96.67 301 ILE A C 1
ATOM 2219 O O . ILE A 1 301 ? -9.135 -28.885 -8.937 1 96.67 301 ILE A O 1
ATOM 2223 N N . LEU A 1 302 ? -7.154 -28.734 -9.987 1 97.39 302 LEU A N 1
ATOM 2224 C CA . LEU A 1 302 ? -7.551 -27.549 -10.74 1 97.39 302 LEU A CA 1
ATOM 2225 C C . LEU A 1 302 ? -8.733 -27.856 -11.654 1 97.39 302 LEU A C 1
ATOM 2227 O O . LEU A 1 302 ? -9.703 -27.097 -11.698 1 97.39 302 LEU A O 1
ATOM 2231 N N . VAL A 1 303 ? -8.723 -28.991 -12.349 1 96.92 303 VAL A N 1
ATOM 2232 C CA . VAL A 1 303 ? -9.79 -29.394 -13.259 1 96.92 303 VAL A CA 1
ATOM 2233 C C . VAL A 1 303 ? -11.084 -29.609 -12.478 1 96.92 303 VAL A C 1
ATOM 2235 O O . VAL A 1 303 ? -12.164 -29.233 -12.938 1 96.92 303 VAL A O 1
ATOM 2238 N N . TRP A 1 304 ? -10.92 -30.19 -11.333 1 96.63 304 TRP A N 1
ATOM 2239 C CA . TRP A 1 304 ? -12.089 -30.405 -10.486 1 96.63 304 TRP A CA 1
ATOM 2240 C C . TRP A 1 304 ? -12.715 -29.076 -10.075 1 96.63 304 TRP A C 1
ATOM 2242 O O . TRP A 1 304 ? -13.941 -28.946 -10.036 1 96.63 304 TRP A O 1
ATOM 2252 N N . LYS A 1 305 ? -11.897 -28.132 -9.751 1 95.55 305 LYS A N 1
ATOM 2253 C CA . LYS A 1 305 ? -12.394 -26.812 -9.373 1 95.55 305 LYS A CA 1
ATOM 2254 C C . LYS A 1 305 ? -13.118 -26.143 -10.537 1 95.55 305 LYS A C 1
ATOM 2256 O O . LYS A 1 305 ? -14.192 -25.566 -10.358 1 95.55 305 LYS A O 1
ATOM 2261 N N . ILE A 1 306 ? -12.603 -26.204 -11.687 1 96.34 306 ILE A N 1
ATOM 2262 C CA . ILE A 1 306 ? -13.189 -25.623 -12.89 1 96.34 306 ILE A CA 1
ATOM 2263 C C . ILE A 1 306 ? -14.512 -26.317 -13.206 1 96.34 306 ILE A C 1
ATOM 2265 O O . ILE A 1 306 ? -15.504 -25.658 -13.529 1 96.34 306 ILE A O 1
ATOM 2269 N N . ARG A 1 307 ? -14.566 -27.601 -13.039 1 95.86 307 ARG A N 1
ATOM 2270 C CA . ARG A 1 307 ? -15.775 -28.368 -13.319 1 95.86 307 ARG A CA 1
ATOM 2271 C C . ARG A 1 307 ? -16.876 -28.041 -12.316 1 95.86 307 ARG A C 1
ATOM 2273 O O . ARG A 1 307 ? -18.058 -28.038 -12.663 1 95.86 307 ARG A O 1
ATOM 2280 N N . ALA A 1 308 ? -16.464 -27.838 -11.112 1 95.43 308 ALA A N 1
ATOM 2281 C CA . ALA A 1 308 ? -17.44 -27.446 -10.099 1 95.43 308 ALA A CA 1
ATOM 2282 C C . ALA A 1 308 ? -18.132 -26.14 -10.48 1 95.43 308 ALA A C 1
ATOM 2284 O O . ALA A 1 308 ? -19.352 -26.015 -10.348 1 95.43 308 ALA A O 1
ATOM 2285 N N . TYR A 1 309 ? -17.399 -25.17 -10.928 1 95.88 309 TYR A N 1
ATOM 2286 C CA . TYR A 1 309 ? -17.974 -23.91 -11.385 1 95.88 309 TYR A CA 1
ATOM 2287 C C . TYR A 1 309 ? -18.877 -24.129 -12.593 1 95.88 309 TYR A C 1
ATOM 2289 O O . TYR A 1 309 ? -19.978 -23.576 -12.661 1 95.88 309 TYR A O 1
ATOM 2297 N N . ARG A 1 310 ? -18.405 -24.927 -13.507 1 94.62 310 ARG A N 1
ATOM 2298 C CA . ARG A 1 310 ? -19.167 -25.211 -14.718 1 94.62 310 ARG A CA 1
ATOM 2299 C C . ARG A 1 310 ? -20.504 -25.865 -14.384 1 94.62 310 ARG A C 1
ATOM 2301 O O . ARG A 1 310 ? -21.535 -25.513 -14.961 1 94.62 310 ARG A O 1
ATOM 2308 N N . ARG A 1 311 ? -20.474 -26.764 -13.543 1 94.27 311 ARG A N 1
ATOM 2309 C CA . ARG A 1 311 ? -21.696 -27.447 -13.131 1 94.27 311 ARG A CA 1
ATOM 2310 C C . ARG A 1 311 ? -22.688 -26.469 -12.51 1 94.27 311 ARG A C 1
ATOM 2312 O O . ARG A 1 311 ? -23.878 -26.496 -12.831 1 94.27 311 ARG A O 1
ATOM 2319 N N . ALA A 1 312 ? -22.195 -25.642 -11.617 1 93.3 312 ALA A N 1
ATOM 2320 C CA . ALA A 1 312 ? -23.05 -24.635 -10.993 1 93.3 312 ALA A CA 1
ATOM 2321 C C . ALA A 1 312 ? -23.633 -23.687 -12.037 1 93.3 312 ALA A C 1
ATOM 2323 O O . ALA A 1 312 ? -24.812 -23.333 -11.973 1 93.3 312 ALA A O 1
ATOM 2324 N N . TYR A 1 313 ? -22.849 -23.261 -12.977 1 93.26 313 TYR A N 1
ATOM 2325 C CA . TYR A 1 313 ? -23.263 -22.349 -14.037 1 93.26 313 TYR A CA 1
ATOM 2326 C C . TYR A 1 313 ? -24.371 -22.965 -14.883 1 93.26 313 TYR A C 1
ATOM 2328 O O . TYR A 1 313 ? -25.377 -22.311 -15.17 1 93.26 313 TYR A O 1
ATOM 2336 N N . ARG A 1 314 ? -24.23 -24.192 -15.25 1 91.82 314 ARG A N 1
ATOM 2337 C CA . ARG A 1 314 ? -25.21 -24.88 -16.084 1 91.82 314 ARG A CA 1
ATOM 2338 C C . ARG A 1 314 ? -26.514 -25.102 -15.326 1 91.82 314 ARG A C 1
ATOM 2340 O O . ARG A 1 314 ? -27.599 -24.985 -15.899 1 91.82 314 ARG A O 1
ATOM 2347 N N . LEU A 1 315 ? -26.422 -25.4 -14.064 1 90.63 315 LEU A N 1
ATOM 2348 C CA . LEU A 1 315 ? -27.598 -25.651 -13.239 1 90.63 315 LEU A CA 1
ATOM 2349 C C . LEU A 1 315 ? -28.475 -24.407 -13.15 1 90.63 315 LEU A C 1
ATOM 2351 O O . LEU A 1 315 ? -29.704 -24.505 -13.176 1 90.63 315 LEU A O 1
ATOM 2355 N N . VAL A 1 316 ? -27.866 -23.292 -13.041 1 88.23 316 VAL A N 1
ATOM 2356 C CA . VAL A 1 316 ? -28.646 -22.075 -12.843 1 88.23 316 VAL A CA 1
ATOM 2357 C C . VAL A 1 316 ? -29.114 -21.536 -14.193 1 88.23 316 VAL A C 1
ATOM 2359 O O . VAL A 1 316 ? -30.123 -20.831 -14.271 1 88.23 316 VAL A O 1
ATOM 2362 N N . HIS A 1 317 ? -28.448 -21.687 -15.214 1 86.09 317 HIS A N 1
ATOM 2363 C CA . HIS A 1 317 ? -28.807 -21.151 -16.522 1 86.09 317 HIS A CA 1
ATOM 2364 C C . HIS A 1 317 ? -29.75 -22.093 -17.263 1 86.09 317 HIS A C 1
ATOM 2366 O O . HIS A 1 317 ? -30.48 -21.667 -18.162 1 86.09 317 HIS A O 1
ATOM 2372 N N . ASP A 1 318 ? -29.679 -23.35 -16.913 1 78.24 318 ASP A N 1
ATOM 2373 C CA . ASP A 1 318 ? -30.627 -24.288 -17.505 1 78.24 318 ASP A CA 1
ATOM 2374 C C . ASP A 1 318 ? -31.976 -24.229 -16.792 1 78.24 318 ASP A C 1
ATOM 2376 O O . ASP A 1 318 ? -32.964 -24.788 -17.274 1 78.24 318 ASP A O 1
ATOM 2380 N N . ARG A 1 319 ? -32.013 -23.623 -15.594 1 63.15 319 ARG A N 1
ATOM 2381 C CA . ARG A 1 319 ? -33.277 -23.469 -14.882 1 63.15 319 ARG A CA 1
ATOM 2382 C C . ARG A 1 319 ? -34.093 -22.317 -15.458 1 63.15 319 ARG A C 1
ATOM 2384 O O . ARG A 1 319 ? -33.543 -21.267 -15.795 1 63.15 319 ARG A O 1
ATOM 2391 N N . PRO A 1 320 ? -35.334 -22.623 -15.93 1 58.83 320 PRO A N 1
ATOM 2392 C CA . PRO A 1 320 ? -36.199 -21.543 -16.412 1 58.83 320 PRO A CA 1
ATOM 2393 C C . PRO A 1 320 ? -36.295 -20.3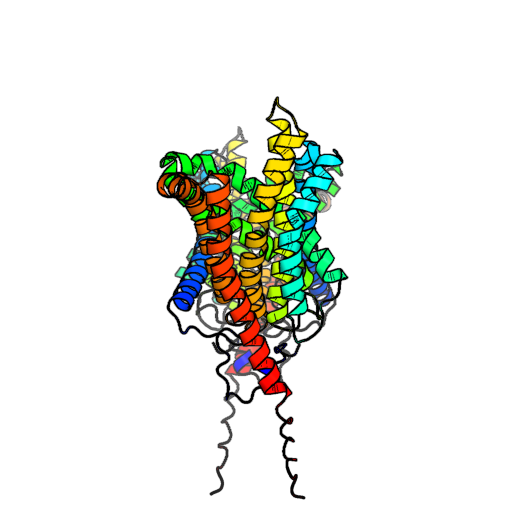8 -15.427 1 58.83 320 PRO A C 1
ATOM 2395 O O . PRO A 1 320 ? -36.248 -20.59 -14.212 1 58.83 320 PRO A O 1
ATOM 2398 N N . ILE A 1 321 ? -35.762 -19.212 -15.776 1 54.72 321 ILE A N 1
ATOM 2399 C CA . ILE A 1 321 ? -35.941 -18.036 -14.931 1 54.72 321 ILE A CA 1
ATOM 2400 C C . ILE A 1 321 ? -37.325 -18.068 -14.287 1 54.72 321 ILE A C 1
ATOM 2402 O O . ILE A 1 321 ? -38.337 -18.188 -14.982 1 54.72 321 ILE A O 1
ATOM 2406 N N . PRO A 1 322 ? -37.429 -18.408 -13.027 1 46.64 322 PRO A N 1
ATOM 2407 C CA . PRO A 1 322 ? -38.794 -18.325 -12.502 1 46.64 322 PRO A CA 1
ATOM 2408 C C . PRO A 1 322 ? -39.48 -17.005 -12.847 1 46.64 322 PRO A C 1
ATOM 2410 O O . PRO A 1 322 ? -38.85 -15.946 -12.795 1 46.64 322 PRO A O 1
ATOM 2413 N N . ARG A 1 323 ? -40.418 -17.012 -13.659 1 44.42 323 ARG A N 1
ATOM 2414 C CA . ARG A 1 323 ? -41.243 -15.838 -13.928 1 44.42 323 ARG A CA 1
ATOM 2415 C C . ARG A 1 323 ? -41.619 -15.125 -12.633 1 44.42 323 ARG A C 1
ATOM 2417 O O . ARG A 1 323 ? -42.066 -15.76 -11.676 1 44.42 323 ARG A O 1
ATOM 2424 N N . SER A 1 324 ? -40.875 -14.096 -12.307 1 47.01 324 SER A N 1
ATOM 2425 C CA . SER A 1 324 ? -41.441 -13.274 -11.242 1 47.01 324 SER A CA 1
ATOM 2426 C C . SER A 1 324 ? -42.965 -13.31 -11.268 1 47.01 324 SER A C 1
ATOM 2428 O O . SER A 1 324 ? -43.579 -13.089 -12.313 1 47.01 324 SER A O 1
ATOM 2430 N N . GLU A 1 325 ? -43.568 -13.98 -10.431 1 45.43 325 GLU A N 1
ATOM 2431 C CA . GLU A 1 325 ? -45.022 -13.874 -10.338 1 45.43 325 GLU A CA 1
ATOM 2432 C C . GLU A 1 325 ? -45.472 -12.416 -10.38 1 45.43 325 GLU A C 1
ATOM 2434 O O . GLU A 1 325 ? -44.876 -11.558 -9.726 1 45.43 325 GLU A O 1
ATOM 2439 N N . PRO A 1 326 ? -46.129 -11.972 -11.421 1 46.15 326 PRO A N 1
ATOM 2440 C CA . PRO A 1 326 ? -46.667 -10.61 -11.406 1 46.15 326 PRO A CA 1
ATOM 2441 C C . PRO A 1 326 ? -47.317 -10.247 -10.073 1 46.15 326 PRO A C 1
ATOM 2443 O O . PRO A 1 326 ? -48.087 -11.037 -9.522 1 46.15 326 PRO A O 1
ATOM 2446 N N . THR A 1 327 ? -46.65 -9.504 -9.2 1 43.2 327 THR A N 1
ATOM 2447 C CA . THR A 1 327 ? -47.396 -8.888 -8.109 1 43.2 327 THR A CA 1
ATOM 2448 C C . THR A 1 327 ? -48.737 -8.353 -8.604 1 43.2 327 THR A C 1
ATOM 2450 O O . THR A 1 327 ? -48.781 -7.492 -9.485 1 43.2 327 THR A O 1
ATOM 2453 N N . GLU A 1 328 ? -49.731 -9.146 -8.619 1 39.93 328 GLU A N 1
ATOM 2454 C CA . GLU A 1 328 ? -51.106 -8.697 -8.814 1 39.93 328 GLU A CA 1
ATOM 2455 C C . GLU A 1 328 ? -51.407 -7.459 -7.973 1 39.93 328 GLU A C 1
ATOM 2457 O O . GLU A 1 328 ? -51.396 -7.521 -6.742 1 39.93 328 GLU A O 1
ATOM 2462 N N . PHE A 1 329 ? -51.096 -6.253 -8.452 1 39.63 329 PHE A N 1
ATOM 2463 C CA . PHE A 1 329 ? -51.746 -5.057 -7.93 1 39.63 329 PHE A CA 1
ATOM 2464 C C . PHE A 1 329 ? -53.256 -5.246 -7.862 1 39.63 329 PHE A C 1
ATOM 2466 O O . PHE A 1 329 ? -53.911 -5.426 -8.891 1 39.63 329 PHE A O 1
ATOM 2473 N N . ASP A 1 330 ? -53.838 -5.808 -6.8 1 35.65 330 ASP A N 1
ATOM 2474 C CA . ASP A 1 330 ? -55.279 -5.663 -6.618 1 35.65 330 ASP A CA 1
ATOM 2475 C C . ASP A 1 330 ? -55.716 -4.215 -6.827 1 35.65 330 ASP A C 1
ATOM 2477 O O . ASP A 1 330 ? -55.09 -3.291 -6.304 1 35.65 330 ASP A O 1
ATOM 2481 N N . PRO A 1 331 ? -56.732 -3.931 -7.581 1 36.19 331 PRO A N 1
ATOM 2482 C CA . PRO A 1 331 ? -57.284 -2.578 -7.683 1 36.19 331 PRO A CA 1
ATOM 2483 C C . PRO A 1 331 ? -57.71 -2.011 -6.331 1 36.19 331 PRO A C 1
ATOM 2485 O O . PRO A 1 331 ? -58.04 -2.769 -5.416 1 36.19 331 PRO A O 1
ATOM 2488 N N . MET B 1 1 ? -22.51 2.321 -7.486 1 34.13 1 MET B N 1
ATOM 2489 C CA . MET B 1 1 ? -22.171 1.258 -8.428 1 34.13 1 MET B CA 1
ATOM 2490 C C . MET B 1 1 ? -22.689 -0.09 -7.937 1 34.13 1 MET B C 1
ATOM 2492 O O . MET B 1 1 ? -22.439 -0.478 -6.795 1 34.13 1 MET B O 1
ATOM 2496 N N . GLY B 1 2 ? -23.746 -0.607 -8.391 1 47.28 2 GLY B N 1
ATOM 2497 C CA . GLY B 1 2 ? -24.333 -1.868 -7.967 1 47.28 2 GLY B CA 1
ATOM 2498 C C . GLY B 1 2 ? -23.303 -2.957 -7.734 1 47.28 2 GLY B C 1
ATOM 2499 O O . GLY B 1 2 ? -22.243 -2.961 -8.363 1 47.28 2 GLY B O 1
ATOM 2500 N N . THR B 1 3 ? -23.226 -3.571 -6.571 1 61.91 3 THR B N 1
ATOM 2501 C CA . THR B 1 3 ? -22.322 -4.667 -6.241 1 61.91 3 THR B CA 1
ATOM 2502 C C . THR B 1 3 ? -22.258 -5.678 -7.382 1 61.91 3 THR B C 1
ATOM 2504 O O . THR B 1 3 ? -23.282 -6.23 -7.788 1 61.91 3 THR B O 1
ATOM 2507 N N . ARG B 1 4 ? -21.297 -5.666 -8.272 1 75.23 4 ARG B N 1
ATOM 2508 C CA . ARG B 1 4 ? -21.16 -6.644 -9.348 1 75.23 4 ARG B CA 1
ATOM 2509 C C . ARG B 1 4 ? -21.231 -8.067 -8.806 1 75.23 4 ARG B C 1
ATOM 2511 O O . ARG B 1 4 ? -20.53 -8.41 -7.852 1 75.23 4 ARG B O 1
ATOM 2518 N N . ARG B 1 5 ? -22.236 -8.856 -9.319 1 86.6 5 ARG B N 1
ATOM 2519 C CA . ARG B 1 5 ? -22.45 -10.242 -8.918 1 86.6 5 ARG B CA 1
ATOM 2520 C C . ARG B 1 5 ? -21.996 -11.205 -10.009 1 86.6 5 ARG B C 1
ATOM 2522 O O . ARG B 1 5 ? -22.173 -10.932 -11.199 1 86.6 5 ARG B O 1
ATOM 2529 N N . ASP B 1 6 ? -21.415 -12.209 -9.6 1 92.17 6 ASP B N 1
ATOM 2530 C CA . ASP B 1 6 ? -21.104 -13.316 -10.499 1 92.17 6 ASP B CA 1
ATOM 2531 C C . ASP B 1 6 ? -22.372 -13.881 -11.135 1 92.17 6 ASP B C 1
ATOM 2533 O O . ASP B 1 6 ? -23.423 -13.935 -10.493 1 92.17 6 ASP B O 1
ATOM 2537 N N . PRO B 1 7 ? -22.266 -14.389 -12.411 1 89.58 7 PRO B N 1
ATOM 2538 C CA . PRO B 1 7 ? -23.455 -14.879 -13.113 1 89.58 7 PRO B CA 1
ATOM 2539 C C . PRO B 1 7 ? -24.149 -16.019 -12.372 1 89.58 7 PRO B C 1
ATOM 2541 O O . PRO B 1 7 ? -25.371 -16.167 -12.464 1 89.58 7 PRO B O 1
ATOM 2544 N N . VAL B 1 8 ? -23.418 -16.841 -11.719 1 91.04 8 VAL B N 1
ATOM 2545 C CA . VAL B 1 8 ? -24.008 -17.939 -10.961 1 91.04 8 VAL B CA 1
ATOM 2546 C C . VAL B 1 8 ? -24.713 -17.393 -9.722 1 91.04 8 VAL B C 1
ATOM 2548 O O . VAL B 1 8 ? -25.83 -17.807 -9.402 1 91.04 8 VAL B O 1
ATOM 2551 N N . GLN B 1 9 ? -24.108 -16.485 -9.086 1 88.56 9 GLN B N 1
ATOM 2552 C CA . GLN B 1 9 ? -24.665 -15.877 -7.882 1 88.56 9 GLN B CA 1
ATOM 2553 C C . GLN B 1 9 ? -25.937 -15.095 -8.198 1 88.56 9 GLN B C 1
ATOM 2555 O O . GLN B 1 9 ? -26.877 -15.079 -7.401 1 88.56 9 GLN B O 1
ATOM 2560 N N . ALA B 1 10 ? -25.977 -14.466 -9.331 1 86.95 10 ALA B N 1
ATOM 2561 C CA . ALA B 1 10 ? -27.085 -13.602 -9.732 1 86.95 10 ALA B CA 1
ATOM 2562 C C . ALA B 1 10 ? -28.348 -14.417 -9.998 1 86.95 10 ALA B C 1
ATOM 2564 O O . ALA B 1 10 ? -29.462 -13.897 -9.898 1 86.95 10 ALA B O 1
ATOM 2565 N N . ARG B 1 11 ? -28.241 -15.704 -10.232 1 84.97 11 ARG B N 1
ATOM 2566 C CA . ARG B 1 11 ? -29.39 -16.485 -10.677 1 84.97 11 ARG B CA 1
ATOM 2567 C C . ARG B 1 11 ? -29.761 -17.549 -9.65 1 84.97 11 ARG B C 1
ATOM 2569 O O . ARG B 1 11 ? -30.753 -18.261 -9.816 1 84.97 11 ARG B O 1
ATOM 2576 N N . THR B 1 12 ? -28.9 -17.606 -8.588 1 82.01 12 THR B N 1
ATOM 2577 C CA . THR B 1 12 ? -29.177 -18.679 -7.64 1 82.01 12 THR B CA 1
ATOM 2578 C C . THR B 1 12 ? -30.22 -18.241 -6.617 1 82.01 12 THR B C 1
ATOM 2580 O O . THR B 1 12 ? -30.293 -17.062 -6.263 1 82.01 12 THR B O 1
ATOM 2583 N N . ASP B 1 13 ? -31.121 -19.233 -6.282 1 74.88 13 ASP B N 1
ATOM 2584 C CA . ASP B 1 13 ? -32.166 -18.994 -5.291 1 74.88 13 ASP B CA 1
ATOM 2585 C C . ASP B 1 13 ? -31.754 -19.523 -3.919 1 74.88 13 ASP B C 1
ATOM 2587 O O . ASP B 1 13 ? -32.599 -19.717 -3.043 1 74.88 13 ASP B O 1
ATOM 2591 N N . GLY B 1 14 ? -30.441 -19.791 -3.653 1 74.23 14 GLY B N 1
ATOM 2592 C CA . GLY B 1 14 ? -29.946 -20.244 -2.363 1 74.23 14 GLY B CA 1
ATOM 2593 C C . GLY B 1 14 ? -29.978 -21.753 -2.209 1 74.23 14 GLY B C 1
ATOM 2594 O O . GLY B 1 14 ? -29.556 -22.286 -1.18 1 74.23 14 GLY B O 1
ATOM 2595 N N . SER B 1 15 ? -30.446 -22.61 -3.179 1 78.16 15 SER B N 1
ATOM 2596 C CA . SER B 1 15 ? -30.632 -24.053 -3.062 1 78.16 15 SER B CA 1
ATOM 2597 C C . SER B 1 15 ? -29.325 -24.8 -3.306 1 78.16 15 SER B C 1
ATOM 2599 O O . SER B 1 15 ? -29.186 -25.962 -2.917 1 78.16 15 SER B O 1
ATOM 2601 N N . LEU B 1 16 ? -28.377 -24.135 -3.825 1 83.55 16 LEU B N 1
ATOM 2602 C CA . LEU B 1 16 ? -27.117 -24.78 -4.177 1 83.55 16 LEU B CA 1
ATOM 2603 C C . LEU B 1 16 ? -26.008 -24.37 -3.214 1 83.55 16 LEU B C 1
ATOM 2605 O O . LEU B 1 16 ? -25.971 -23.226 -2.755 1 83.55 16 LEU B O 1
ATOM 2609 N N . ASP B 1 17 ? -25.181 -25.419 -2.782 1 84.52 17 ASP B N 1
ATOM 2610 C CA . ASP B 1 17 ? -23.977 -25.083 -2.029 1 84.52 17 ASP B CA 1
ATOM 2611 C C . ASP B 1 17 ? -22.928 -24.435 -2.93 1 84.52 17 ASP B C 1
ATOM 2613 O O . ASP B 1 17 ? -22.266 -25.119 -3.713 1 84.52 17 ASP B O 1
ATOM 2617 N N . LEU B 1 18 ? -22.721 -23.2 -2.793 1 90.53 18 LEU B N 1
ATOM 2618 C CA . LEU B 1 18 ? -21.854 -22.437 -3.684 1 90.53 18 LEU B CA 1
ATOM 2619 C C . LEU B 1 18 ? -20.581 -22.003 -2.963 1 90.53 18 LEU B C 1
ATOM 2621 O O . LEU B 1 18 ? -19.886 -21.092 -3.417 1 90.53 18 LEU B O 1
ATOM 2625 N N . HIS B 1 19 ? -20.308 -22.762 -1.817 1 90.28 19 HIS B N 1
ATOM 2626 C CA . HIS B 1 19 ? -19.102 -22.421 -1.072 1 90.28 19 HIS B CA 1
ATOM 2627 C C . HIS B 1 19 ? -17.847 -22.761 -1.87 1 90.28 19 HIS B C 1
ATOM 2629 O O . HIS B 1 19 ? -17.713 -23.876 -2.378 1 90.28 19 HIS B O 1
ATOM 2635 N N . ASP B 1 20 ? -16.939 -21.933 -1.974 1 92.22 20 ASP B N 1
ATOM 2636 C CA . ASP B 1 20 ? -15.665 -22.079 -2.671 1 92.22 20 ASP B CA 1
ATOM 2637 C C . ASP B 1 20 ? -15.875 -22.192 -4.18 1 92.22 20 ASP B C 1
ATOM 2639 O O . ASP B 1 20 ? -14.999 -22.679 -4.898 1 92.22 20 ASP B O 1
ATOM 2643 N N . VAL B 1 21 ? -17.108 -21.852 -4.632 1 93.91 21 VAL B N 1
ATOM 2644 C CA . VAL B 1 21 ? -17.406 -21.796 -6.059 1 93.91 21 VAL B CA 1
ATOM 2645 C C . VAL B 1 21 ? -17.662 -20.35 -6.477 1 93.91 21 VAL B C 1
ATOM 2647 O O . VAL B 1 21 ? -16.867 -19.76 -7.214 1 93.91 21 VAL B O 1
ATOM 2650 N N . VAL B 1 22 ? -18.693 -19.719 -5.784 1 94.4 22 VAL B N 1
ATOM 2651 C CA . VAL B 1 22 ? -18.946 -18.31 -6.067 1 94.4 22 VAL B CA 1
ATOM 2652 C C . VAL B 1 22 ? -19.141 -17.547 -4.759 1 94.4 22 VAL B C 1
ATOM 2654 O O . VAL B 1 22 ? -19.14 -16.314 -4.746 1 94.4 22 VAL B O 1
ATOM 2657 N N . GLU B 1 23 ? -19.304 -18.222 -3.674 1 93.13 23 GLU B N 1
ATOM 2658 C CA . GLU B 1 23 ? -19.48 -17.629 -2.351 1 93.13 23 GLU B CA 1
ATOM 2659 C C . GLU B 1 23 ? -18.409 -18.119 -1.38 1 93.13 23 GLU B C 1
ATOM 2661 O O . GLU B 1 23 ? -17.834 -19.192 -1.573 1 93.13 23 GLU B O 1
ATOM 2666 N N . TRP B 1 24 ? -18.17 -17.275 -0.424 1 94.27 24 TRP B N 1
ATOM 2667 C CA . TRP B 1 24 ? -17.156 -17.675 0.546 1 94.27 24 TRP B CA 1
ATOM 2668 C C . TRP B 1 24 ? -17.563 -17.267 1.958 1 94.27 24 TRP B C 1
ATOM 2670 O O . TRP B 1 24 ? -18.045 -16.152 2.175 1 94.27 24 TRP B O 1
ATOM 2680 N N . GLU B 1 25 ? -17.44 -18.261 2.874 1 92.7 25 GLU B N 1
ATOM 2681 C CA . GLU B 1 25 ? -17.501 -18.083 4.322 1 92.7 25 GLU B CA 1
ATOM 2682 C C . GLU B 1 25 ? -16.484 -18.971 5.031 1 92.7 25 GLU B C 1
ATOM 2684 O O . GLU B 1 25 ? -16.016 -19.962 4.466 1 92.7 25 GLU B O 1
ATOM 2689 N N . GLN B 1 26 ? -16.11 -18.568 6.109 1 93.16 26 GLN B N 1
ATOM 2690 C CA . GLN B 1 26 ? -15.17 -19.388 6.865 1 93.16 26 GLN B CA 1
ATOM 2691 C C . GLN B 1 26 ? -15.822 -20.688 7.328 1 93.16 26 GLN B C 1
ATOM 2693 O O . GLN B 1 26 ? -16.745 -20.67 8.144 1 93.16 26 GLN B O 1
ATOM 2698 N N . GLN B 1 27 ? -15.403 -21.848 6.752 1 93.15 27 GLN B N 1
ATOM 2699 C CA . GLN B 1 27 ? -16.022 -23.125 7.092 1 93.15 27 GLN B CA 1
ATOM 2700 C C . GLN B 1 27 ? -14.966 -24.174 7.431 1 93.15 27 GLN B C 1
ATOM 2702 O O . GLN B 1 27 ? -15.235 -25.111 8.186 1 93.15 27 GLN B O 1
ATOM 2707 N N . THR B 1 28 ? -13.814 -24.06 6.874 1 93.87 28 THR B N 1
ATOM 2708 C CA . THR B 1 28 ? -12.786 -25.085 7.017 1 93.87 28 THR B CA 1
ATOM 2709 C C . THR B 1 28 ? -11.616 -24.565 7.847 1 93.87 28 THR B C 1
ATOM 2711 O O . THR B 1 28 ? -11.542 -23.372 8.147 1 93.87 28 THR B O 1
ATOM 2714 N N . LEU B 1 29 ? -10.736 -25.529 8.221 1 95.45 29 LEU B N 1
ATOM 2715 C CA . LEU B 1 29 ? -9.517 -25.144 8.923 1 95.45 29 LEU B CA 1
ATOM 2716 C C . LEU B 1 29 ? -8.651 -24.239 8.053 1 95.45 29 LEU B C 1
ATOM 2718 O O . LEU B 1 29 ? -8.047 -23.285 8.55 1 95.45 29 LEU B O 1
ATOM 2722 N N . LEU B 1 30 ? -8.619 -24.443 6.79 1 95.45 30 LEU B N 1
ATOM 2723 C CA . LEU B 1 30 ? -7.82 -23.627 5.882 1 95.45 30 LEU B CA 1
ATOM 2724 C C . LEU B 1 30 ? -8.38 -22.212 5.787 1 95.45 30 LEU B C 1
ATOM 2726 O O . LEU B 1 30 ? -7.622 -21.246 5.676 1 95.45 30 LEU B O 1
ATOM 2730 N N . ASP B 1 31 ? -9.692 -22.099 5.854 1 96.63 31 ASP B N 1
ATOM 2731 C CA . ASP B 1 31 ? -10.311 -20.778 5.886 1 96.63 31 ASP B CA 1
ATOM 2732 C C . ASP B 1 31 ? -9.889 -20.003 7.132 1 96.63 31 ASP B C 1
ATOM 2734 O O . ASP B 1 31 ? -9.553 -18.82 7.05 1 96.63 31 ASP B O 1
ATOM 2738 N N . ALA B 1 32 ? -9.868 -20.757 8.222 1 96.91 32 ALA B N 1
ATOM 2739 C CA . ALA B 1 32 ? -9.5 -20.129 9.488 1 96.91 32 ALA B CA 1
ATOM 2740 C C . ALA B 1 32 ? -8.041 -19.68 9.474 1 96.91 32 ALA B C 1
ATOM 2742 O O . ALA B 1 32 ? -7.713 -18.6 9.971 1 96.91 32 ALA B O 1
ATOM 2743 N N . VAL B 1 33 ? -7.213 -20.5 8.888 1 97.12 33 VAL B N 1
ATOM 2744 C CA . VAL B 1 33 ? -5.796 -20.17 8.775 1 97.12 33 VAL B CA 1
ATOM 2745 C C . VAL B 1 33 ? -5.619 -18.952 7.871 1 97.12 33 VAL B C 1
ATOM 2747 O O . VAL B 1 33 ? -4.83 -18.054 8.176 1 97.12 33 VAL B O 1
ATOM 2750 N N . ALA B 1 34 ? -6.348 -18.849 6.8 1 97.3 34 ALA B N 1
ATOM 2751 C CA . ALA B 1 34 ? -6.259 -17.727 5.869 1 97.3 34 ALA B CA 1
ATOM 2752 C C . ALA B 1 34 ? -6.67 -16.421 6.542 1 97.3 34 ALA B C 1
ATOM 2754 O O . ALA B 1 34 ? -6.016 -15.391 6.363 1 97.3 34 ALA B O 1
ATOM 2755 N N . VAL B 1 35 ? -7.721 -16.506 7.293 1 96.91 35 VAL B N 1
ATOM 2756 C CA . VAL B 1 35 ? -8.19 -15.331 8.02 1 96.91 35 VAL B CA 1
ATOM 2757 C C . VAL B 1 35 ? -7.136 -14.897 9.036 1 96.91 35 VAL B C 1
ATOM 2759 O O . VAL B 1 35 ? -6.82 -13.71 9.143 1 96.91 35 VAL B O 1
ATOM 2762 N N . PHE B 1 36 ? -6.589 -15.914 9.77 1 97.22 36 PHE B N 1
ATOM 2763 C CA . PHE B 1 36 ? -5.564 -15.634 10.769 1 97.22 36 PHE B CA 1
ATOM 2764 C C . PHE B 1 36 ? -4.34 -14.995 10.125 1 97.22 36 PHE B C 1
ATOM 2766 O O . PHE B 1 36 ? -3.829 -13.986 10.616 1 97.22 36 PHE B O 1
ATOM 2773 N N . VAL B 1 37 ? -3.878 -15.522 9.025 1 96.94 37 VAL B N 1
ATOM 2774 C CA . VAL B 1 37 ? -2.683 -15.029 8.349 1 96.94 37 VAL B CA 1
ATOM 2775 C C . VAL B 1 37 ? -2.937 -13.624 7.808 1 96.94 37 VAL B C 1
ATOM 2777 O O . VAL B 1 37 ? -2.075 -12.748 7.907 1 96.94 37 VAL B O 1
ATOM 2780 N N . TYR B 1 38 ? -4.074 -13.403 7.275 1 96.63 38 TYR B N 1
ATOM 2781 C CA . TYR B 1 38 ? -4.423 -12.08 6.769 1 96.63 38 TYR B CA 1
ATOM 2782 C C . TYR B 1 38 ? -4.382 -11.042 7.884 1 96.63 38 TYR B C 1
ATOM 2784 O O . TYR B 1 38 ? -3.762 -9.986 7.735 1 96.63 38 TYR B O 1
ATOM 2792 N N . GLN B 1 39 ? -4.98 -11.338 8.979 1 95.6 39 GLN B N 1
ATOM 2793 C CA . GLN B 1 39 ? -5.008 -10.418 10.112 1 95.6 39 GLN B CA 1
ATOM 2794 C C . GLN B 1 39 ? -3.609 -10.204 10.681 1 95.6 39 GLN B C 1
ATOM 2796 O O . GLN B 1 39 ? -3.25 -9.085 11.055 1 95.6 39 GLN B O 1
ATOM 2801 N N . ALA B 1 40 ? -2.87 -11.291 10.729 1 95.98 40 ALA B N 1
ATOM 2802 C CA . ALA B 1 40 ? -1.498 -11.206 11.223 1 95.98 40 ALA B CA 1
ATOM 2803 C C . ALA B 1 40 ? -0.646 -10.312 10.326 1 95.98 40 ALA B C 1
ATOM 2805 O O . ALA B 1 40 ? 0.18 -9.537 10.815 1 95.98 40 ALA B O 1
ATOM 2806 N N . LEU B 1 41 ? -0.844 -10.394 9.039 1 94.57 41 LEU B N 1
ATOM 2807 C CA . LEU B 1 41 ? -0.094 -9.573 8.095 1 94.57 41 LEU B CA 1
ATOM 2808 C C . LEU B 1 41 ? -0.466 -8.101 8.239 1 94.57 41 LEU B C 1
ATOM 2810 O O . LEU B 1 41 ? 0.399 -7.226 8.155 1 94.57 41 LEU B O 1
ATOM 2814 N N . LEU B 1 42 ? -1.691 -7.812 8.461 1 93.94 42 LEU B N 1
ATOM 2815 C CA . LEU B 1 42 ? -2.126 -6.435 8.668 1 93.94 42 LEU B CA 1
ATOM 2816 C C . LEU B 1 42 ? -1.485 -5.845 9.92 1 93.94 42 LEU B C 1
ATOM 2818 O O . LEU B 1 42 ? -0.973 -4.723 9.891 1 93.94 42 LEU B O 1
ATOM 2822 N N . VAL B 1 43 ? -1.424 -6.569 10.977 1 94.34 43 VAL B N 1
ATOM 2823 C CA . VAL B 1 43 ? -0.837 -6.123 12.236 1 94.34 43 VAL B CA 1
ATOM 2824 C C . VAL B 1 43 ? 0.676 -5.987 12.082 1 94.34 43 VAL B C 1
ATOM 2826 O O . VAL B 1 43 ? 1.271 -5.02 12.563 1 94.34 43 VAL B O 1
ATOM 2829 N N . ALA B 1 44 ? 1.21 -6.879 11.384 1 94.23 44 ALA B N 1
ATOM 2830 C CA . ALA B 1 44 ? 2.656 -6.865 11.176 1 94.23 44 ALA B CA 1
ATOM 2831 C C . ALA B 1 44 ? 3.08 -5.65 10.355 1 94.23 44 ALA B C 1
ATOM 2833 O O . ALA B 1 44 ? 4.124 -5.049 10.618 1 94.23 44 ALA B O 1
ATOM 2834 N N . THR B 1 45 ? 2.328 -5.357 9.385 1 94.08 45 THR B N 1
ATOM 2835 C CA . THR B 1 45 ? 2.647 -4.2 8.556 1 94.08 45 THR B CA 1
ATOM 2836 C C . THR B 1 45 ? 2.611 -2.917 9.38 1 94.08 45 THR B C 1
ATOM 2838 O O . THR B 1 45 ? 3.51 -2.08 9.276 1 94.08 45 THR B O 1
ATOM 2841 N N . ARG B 1 46 ? 1.683 -2.705 10.213 1 94.66 46 ARG B N 1
ATOM 2842 C CA . ARG B 1 46 ? 1.585 -1.533 11.076 1 94.66 46 ARG B CA 1
ATOM 2843 C C . ARG B 1 46 ? 2.738 -1.489 12.073 1 94.66 46 ARG B C 1
ATOM 2845 O O . ARG B 1 46 ? 3.337 -0.434 12.291 1 94.66 46 ARG B O 1
ATOM 2852 N N . ALA B 1 47 ? 2.993 -2.665 12.598 1 94.73 47 ALA B N 1
ATOM 2853 C CA . ALA B 1 47 ? 4.109 -2.761 13.535 1 94.73 47 ALA B CA 1
ATOM 2854 C C . ALA B 1 47 ? 5.431 -2.424 12.851 1 94.73 47 ALA B C 1
ATOM 2856 O O . ALA B 1 47 ? 6.291 -1.764 13.438 1 94.73 47 ALA B O 1
ATOM 2857 N N . PHE B 1 48 ? 5.566 -2.831 11.627 1 95.48 48 PHE B N 1
ATOM 2858 C CA . PHE B 1 48 ? 6.779 -2.55 10.867 1 95.48 48 PHE B CA 1
ATOM 2859 C C . PHE B 1 48 ? 6.97 -1.049 10.688 1 95.48 48 PHE B C 1
ATOM 2861 O O . PHE B 1 48 ? 8.078 -0.534 10.856 1 95.48 48 PHE B O 1
ATOM 2868 N N . VAL B 1 49 ? 5.867 -0.367 10.388 1 94.28 49 VAL B N 1
ATOM 2869 C CA . VAL B 1 49 ? 5.94 1.076 10.182 1 94.28 49 VAL B CA 1
ATOM 2870 C C . VAL B 1 49 ? 6.369 1.762 11.477 1 94.28 49 VAL B C 1
ATOM 2872 O O . VAL B 1 49 ? 7.235 2.64 11.465 1 94.28 49 VAL B O 1
ATOM 2875 N N . VAL B 1 50 ? 5.838 1.367 12.576 1 96.17 50 VAL B N 1
ATOM 2876 C CA . VAL B 1 50 ? 6.136 1.97 13.87 1 96.17 50 VAL B CA 1
ATOM 2877 C C . VAL B 1 50 ? 7.581 1.667 14.261 1 96.17 50 VAL B C 1
ATOM 2879 O O . VAL B 1 50 ? 8.307 2.554 14.717 1 96.17 50 VAL B O 1
ATOM 2882 N N . VAL B 1 51 ? 8.024 0.429 14.014 1 96.26 51 VAL B N 1
ATOM 2883 C CA . VAL B 1 51 ? 9.387 0.026 14.346 1 96.26 51 VAL B CA 1
ATOM 2884 C C . VAL B 1 51 ? 10.377 0.773 13.455 1 96.26 51 VAL B C 1
ATOM 2886 O O . VAL B 1 51 ? 11.423 1.227 13.925 1 96.26 51 VAL B O 1
ATOM 2889 N N . LEU B 1 52 ? 10 0.862 12.184 1 95.14 52 LEU B N 1
ATOM 2890 C CA . LEU B 1 52 ? 10.847 1.615 11.265 1 95.14 52 LEU B CA 1
ATOM 2891 C C . LEU B 1 52 ? 10.957 3.073 11.699 1 95.14 52 LEU B C 1
ATOM 2893 O O . LEU B 1 52 ? 12.044 3.655 11.664 1 95.14 52 LEU B O 1
ATOM 2897 N N . ALA B 1 53 ? 9.857 3.675 12.128 1 94.9 53 ALA B N 1
ATOM 2898 C CA . ALA B 1 53 ? 9.854 5.054 12.61 1 94.9 53 ALA B CA 1
ATOM 2899 C C . ALA B 1 53 ? 10.725 5.201 13.854 1 94.9 53 ALA B C 1
ATOM 2901 O O . ALA B 1 53 ? 11.47 6.175 13.986 1 94.9 53 ALA B O 1
ATOM 2902 N N . LEU B 1 54 ? 10.622 4.261 14.753 1 95.42 54 LEU B N 1
ATOM 2903 C CA . LEU B 1 54 ? 11.451 4.261 15.953 1 95.42 54 LEU B CA 1
ATOM 2904 C C . LEU B 1 54 ? 12.928 4.148 15.594 1 95.42 54 LEU B C 1
ATOM 2906 O O . LEU B 1 54 ? 13.766 4.852 16.163 1 95.42 54 LEU B O 1
ATOM 2910 N N . PHE B 1 55 ? 13.236 3.266 14.622 1 94.18 55 PHE B N 1
ATOM 2911 C CA . PHE B 1 55 ? 14.61 3.101 14.162 1 94.18 55 PHE B CA 1
ATOM 2912 C C . PHE B 1 55 ? 15.148 4.405 13.585 1 94.18 55 PHE B C 1
ATOM 2914 O O . PHE B 1 55 ? 16.281 4.796 13.87 1 94.18 55 PHE B O 1
ATOM 2921 N N . ILE B 1 56 ? 14.362 5.052 12.83 1 91.71 56 ILE B N 1
ATOM 2922 C CA . ILE B 1 56 ? 14.77 6.308 12.21 1 91.71 56 ILE B CA 1
ATOM 2923 C C . ILE B 1 56 ? 15.012 7.361 13.288 1 91.71 56 ILE B C 1
ATOM 2925 O O . ILE B 1 56 ? 16.009 8.086 13.244 1 91.71 56 ILE B O 1
ATOM 2929 N N . LEU B 1 57 ? 14.126 7.491 14.256 1 90.55 57 LEU B N 1
ATOM 2930 C CA . LEU B 1 57 ? 14.289 8.446 15.346 1 90.55 57 LEU B CA 1
ATOM 2931 C C . LEU B 1 57 ? 15.568 8.166 16.128 1 90.55 57 LEU B C 1
ATOM 2933 O O . LEU B 1 57 ? 16.349 9.081 16.398 1 90.55 57 LEU B O 1
ATOM 2937 N N . LEU B 1 58 ? 15.833 6.896 16.412 1 90.26 58 LEU B N 1
ATOM 2938 C CA . LEU B 1 58 ? 17.03 6.508 17.151 1 90.26 58 LEU B CA 1
ATOM 2939 C C . LEU B 1 58 ? 18.287 6.792 16.337 1 90.26 58 LEU B C 1
ATOM 2941 O O . LEU B 1 58 ? 19.308 7.21 16.888 1 90.26 58 LEU B O 1
ATOM 2945 N N . ALA B 1 59 ? 18.175 6.512 15.057 1 88.96 59 ALA B N 1
ATOM 2946 C CA . ALA B 1 59 ? 19.299 6.823 14.178 1 88.96 59 ALA B CA 1
ATOM 2947 C C . ALA B 1 59 ? 19.597 8.32 14.177 1 88.96 59 ALA B C 1
ATOM 2949 O O . ALA B 1 59 ? 20.761 8.727 14.172 1 88.96 59 ALA B O 1
ATOM 2950 N N . GLU B 1 60 ? 18.571 9.117 14.214 1 84.13 60 GLU B N 1
ATOM 2951 C CA . GLU B 1 60 ? 18.738 10.567 14.248 1 84.13 60 GLU B CA 1
ATOM 2952 C C . GLU B 1 60 ? 19.379 11.019 15.557 1 84.13 60 GLU B C 1
ATOM 2954 O O . GLU B 1 60 ? 20.189 11.948 15.569 1 84.13 60 GLU B O 1
ATOM 2959 N N . ILE B 1 61 ? 19.102 10.393 16.579 1 82.71 61 ILE B N 1
ATOM 2960 C CA . ILE B 1 61 ? 19.692 10.699 17.878 1 82.71 61 ILE B CA 1
ATOM 2961 C C . ILE B 1 61 ? 21.153 10.258 17.898 1 82.71 61 ILE B C 1
ATOM 2963 O O . ILE B 1 61 ? 22.034 11.025 18.294 1 82.71 61 ILE B O 1
ATOM 2967 N N . ALA B 1 62 ? 21.401 9.09 17.378 1 83.41 62 ALA B N 1
ATOM 2968 C CA . ALA B 1 62 ? 22.737 8.501 17.406 1 83.41 62 ALA B CA 1
ATOM 2969 C C . ALA B 1 62 ? 23.694 9.267 16.497 1 83.41 62 ALA B C 1
ATOM 2971 O O . ALA B 1 62 ? 24.88 9.402 16.807 1 83.41 62 ALA B O 1
ATOM 2972 N N . LEU B 1 63 ? 23.148 9.766 15.463 1 82.03 63 LEU B N 1
ATOM 2973 C CA . LEU B 1 63 ? 23.985 10.477 14.502 1 82.03 63 LEU B CA 1
ATOM 2974 C C . LEU B 1 63 ? 24.136 11.943 14.893 1 82.03 63 LEU B C 1
ATOM 2976 O O . LEU B 1 63 ? 24.803 12.71 14.196 1 82.03 63 LEU B O 1
ATOM 2980 N N . GLY B 1 64 ? 23.496 12.346 16.025 1 73.92 64 GLY B N 1
ATOM 2981 C CA . GLY B 1 64 ? 23.745 13.661 16.594 1 73.92 64 GLY B CA 1
ATOM 2982 C C . GLY B 1 64 ? 22.773 14.717 16.103 1 73.92 64 GLY B C 1
ATOM 2983 O O . GLY B 1 64 ? 22.828 15.869 16.538 1 73.92 64 GLY B O 1
ATOM 2984 N N . THR B 1 65 ? 21.948 14.37 15.182 1 75.36 65 THR B N 1
ATOM 2985 C CA . THR B 1 65 ? 20.987 15.358 14.703 1 75.36 65 THR B CA 1
ATOM 2986 C C . THR B 1 65 ? 20.064 15.805 15.833 1 75.36 65 THR B C 1
ATOM 2988 O O . THR B 1 65 ? 19.693 16.978 15.911 1 75.36 65 THR B O 1
ATOM 2991 N N . LEU B 1 66 ? 19.806 14.899 16.759 1 75.82 66 LEU B N 1
ATOM 2992 C CA . LEU B 1 66 ? 18.991 15.194 17.933 1 75.82 66 LEU B CA 1
ATOM 2993 C C . LEU B 1 66 ? 19.787 14.979 19.216 1 75.82 66 LEU B C 1
ATOM 2995 O O . LEU B 1 66 ? 19.21 14.718 20.273 1 75.82 66 LEU B O 1
ATOM 2999 N N . GLY B 1 67 ? 21.084 14.954 19.071 1 67.32 67 GLY B N 1
ATOM 3000 C CA . GLY B 1 67 ? 21.971 14.688 20.192 1 67.32 67 GLY B CA 1
ATOM 3001 C C . GLY B 1 67 ? 21.814 15.682 21.327 1 67.32 67 GLY B C 1
ATOM 3002 O O . GLY B 1 67 ? 22.04 15.344 22.49 1 67.32 67 GLY B O 1
ATOM 3003 N N . GLY B 1 68 ? 21.367 16.83 20.993 1 71.01 68 GLY B N 1
ATOM 3004 C CA . GLY B 1 68 ? 21.225 17.849 22.02 1 71.01 68 GLY B CA 1
ATOM 3005 C C . GLY B 1 68 ? 20.058 17.596 22.956 1 71.01 68 GLY B C 1
ATOM 3006 O O . GLY B 1 68 ? 19.927 18.257 23.987 1 71.01 68 GLY B O 1
ATOM 3007 N N . LEU B 1 69 ? 19.327 16.626 22.559 1 73.57 69 LEU B N 1
ATOM 3008 C CA . LEU B 1 69 ? 18.132 16.39 23.364 1 73.57 69 LEU B CA 1
ATOM 3009 C C . LEU B 1 69 ? 18.504 15.873 24.749 1 73.57 69 LEU B C 1
ATOM 3011 O O . LEU B 1 69 ? 17.696 15.94 25.679 1 73.57 69 LEU B O 1
ATOM 3015 N N . THR B 1 70 ? 19.764 15.507 24.829 1 75.79 70 THR B N 1
ATOM 3016 C CA . THR B 1 70 ? 20.208 15.048 26.14 1 75.79 70 THR B CA 1
ATOM 3017 C C . THR B 1 70 ? 20.619 16.228 27.015 1 75.79 70 THR B C 1
ATOM 3019 O O . THR B 1 70 ? 20.788 16.08 28.227 1 75.79 70 THR B O 1
ATOM 3022 N N . ASP B 1 71 ? 20.775 17.386 26.456 1 84.04 71 ASP B N 1
ATOM 3023 C CA . ASP B 1 71 ? 21.029 18.611 27.207 1 84.04 71 ASP B CA 1
ATOM 3024 C C . ASP B 1 71 ? 19.747 19.139 27.846 1 84.04 71 ASP B C 1
ATOM 3026 O O . ASP B 1 71 ? 18.791 19.478 27.145 1 84.04 71 ASP B O 1
ATOM 3030 N N . PRO B 1 72 ? 19.709 19.279 29.105 1 87.81 72 PRO B N 1
ATOM 3031 C CA . PRO B 1 72 ? 18.48 19.667 29.801 1 87.81 72 PRO B CA 1
ATOM 3032 C C . PRO B 1 72 ? 17.963 21.036 29.367 1 87.81 72 PRO B C 1
ATOM 3034 O O . PRO B 1 72 ? 16.751 21.267 29.354 1 87.81 72 PRO B O 1
ATOM 3037 N N . TRP B 1 73 ? 18.839 21.951 29.043 1 89.61 73 TRP B N 1
ATOM 3038 C CA . TRP B 1 73 ? 18.402 23.28 28.628 1 89.61 73 TRP B CA 1
ATOM 3039 C C . TRP B 1 73 ? 17.694 23.224 27.278 1 89.61 73 TRP B C 1
ATOM 3041 O O . TRP B 1 73 ? 16.71 23.932 27.056 1 89.61 73 TRP B O 1
ATOM 3051 N N . ILE B 1 74 ? 18.176 22.408 26.402 1 90.79 74 ILE B N 1
ATOM 3052 C CA . ILE B 1 74 ? 17.52 22.218 25.113 1 90.79 74 ILE B CA 1
ATOM 3053 C C . ILE B 1 74 ? 16.138 21.604 25.323 1 90.79 74 ILE B C 1
ATOM 3055 O O . ILE B 1 74 ? 15.176 21.979 24.649 1 90.79 74 ILE B O 1
ATOM 3059 N N . GLY B 1 75 ? 16.087 20.7 26.275 1 92.16 75 GLY B N 1
ATOM 3060 C CA . GLY B 1 75 ? 14.804 20.109 26.617 1 92.16 75 GLY B CA 1
ATOM 3061 C C . GLY B 1 75 ? 13.79 21.126 27.106 1 92.16 75 GLY B C 1
ATOM 3062 O O . GLY B 1 75 ? 12.643 21.133 26.654 1 92.16 75 GLY B O 1
ATOM 3063 N N . VAL B 1 76 ? 14.207 21.99 28.014 1 94.5 76 VAL B N 1
ATOM 3064 C CA . VAL B 1 76 ? 13.335 23.015 28.58 1 94.5 76 VAL B CA 1
ATOM 3065 C C . VAL B 1 76 ? 12.878 23.969 27.479 1 94.5 76 VAL B C 1
ATOM 3067 O O . VAL B 1 76 ? 11.695 24.307 27.394 1 94.5 76 VAL B O 1
ATOM 3070 N N . MET B 1 77 ? 13.793 24.355 26.625 1 95.46 77 MET B N 1
ATOM 3071 C CA . MET B 1 77 ? 13.464 25.274 25.539 1 95.46 77 MET B CA 1
ATOM 3072 C C . MET B 1 77 ? 12.49 24.63 24.557 1 95.46 77 MET B C 1
ATOM 3074 O O . MET B 1 77 ? 11.608 25.302 24.02 1 95.46 77 MET B O 1
ATOM 3078 N N . THR B 1 78 ? 12.704 23.36 24.347 1 94.62 78 THR B N 1
ATOM 3079 C CA . THR B 1 78 ? 11.805 22.628 23.462 1 94.62 78 THR B CA 1
ATOM 3080 C C . THR B 1 78 ? 10.387 22.611 24.026 1 94.62 78 THR B C 1
ATOM 3082 O O . THR B 1 78 ? 9.426 22.907 23.313 1 94.62 78 THR B O 1
ATOM 3085 N N . VAL B 1 79 ? 10.217 22.295 25.298 1 95.37 79 VAL B N 1
ATOM 3086 C CA . VAL B 1 79 ? 8.91 22.231 25.945 1 95.37 79 VAL B CA 1
ATOM 3087 C C . VAL B 1 79 ? 8.246 23.606 25.907 1 95.37 79 VAL B C 1
ATOM 3089 O O . VAL B 1 79 ? 7.062 23.721 25.582 1 95.37 79 VAL B O 1
ATOM 3092 N N . LEU B 1 80 ? 8.991 24.659 26.179 1 96.55 80 LEU B N 1
ATOM 3093 C CA . LEU B 1 80 ? 8.46 26.018 26.181 1 96.55 80 LEU B CA 1
ATOM 3094 C C . LEU B 1 80 ? 8.004 26.426 24.784 1 96.55 80 LEU B C 1
ATOM 3096 O O . LEU B 1 80 ? 6.989 27.11 24.633 1 96.55 80 LEU B O 1
ATOM 3100 N N . SER B 1 81 ? 8.761 25.977 23.797 1 97.49 81 SER B N 1
ATOM 3101 C CA . SER B 1 81 ? 8.434 26.332 22.42 1 97.49 81 SER B CA 1
ATOM 3102 C C . SER B 1 81 ? 7.157 25.637 21.959 1 97.49 81 SER B C 1
ATOM 3104 O O . SER B 1 81 ? 6.565 26.022 20.948 1 97.49 81 SER B O 1
ATOM 3106 N N . ALA B 1 82 ? 6.691 24.617 22.684 1 97.84 82 ALA B N 1
ATOM 3107 C CA . ALA B 1 82 ? 5.523 23.842 22.272 1 97.84 82 ALA B CA 1
ATOM 3108 C C . ALA B 1 82 ? 4.26 24.341 22.969 1 97.84 82 ALA B C 1
ATOM 3110 O O . ALA B 1 82 ? 3.154 23.897 22.654 1 97.84 82 ALA B O 1
ATOM 3111 N N . VAL B 1 83 ? 4.32 25.268 23.844 1 98.01 83 VAL B N 1
ATOM 3112 C CA . VAL B 1 83 ? 3.238 25.674 24.735 1 98.01 83 VAL B CA 1
ATOM 3113 C C . VAL B 1 83 ? 2.1 26.286 23.921 1 98.01 83 VAL B C 1
ATOM 3115 O O . VAL B 1 83 ? 0.938 25.906 24.084 1 98.01 83 VAL B O 1
ATOM 3118 N N . PRO B 1 84 ? 2.416 27.248 22.993 1 97.91 84 PRO B N 1
ATOM 3119 C CA . PRO B 1 84 ? 1.298 27.795 22.221 1 97.91 84 PRO B CA 1
ATOM 3120 C C . PRO B 1 84 ? 0.585 26.735 21.384 1 97.91 84 PRO B C 1
ATOM 3122 O O . PRO B 1 84 ? -0.645 26.741 21.291 1 97.91 84 PRO B O 1
ATOM 3125 N N . ALA B 1 85 ? 1.319 25.871 20.804 1 98.25 85 ALA B N 1
ATOM 3126 C CA . ALA B 1 85 ? 0.721 24.779 20.041 1 98.25 85 ALA B CA 1
ATOM 3127 C C . ALA B 1 85 ? -0.114 23.873 20.941 1 98.25 85 ALA B C 1
ATOM 3129 O O . ALA B 1 85 ? -1.187 23.412 20.545 1 98.25 85 ALA B O 1
ATOM 3130 N N . LEU B 1 86 ? 0.393 23.577 22.122 1 98.44 86 LEU B N 1
ATOM 3131 C CA . LEU B 1 86 ? -0.337 22.776 23.098 1 98.44 86 LEU B CA 1
ATOM 3132 C C . LEU B 1 86 ? -1.657 23.443 23.47 1 98.44 86 LEU B C 1
ATOM 3134 O O . LEU B 1 86 ? -2.681 22.769 23.606 1 98.44 86 LEU B O 1
ATOM 3138 N N . GLY B 1 87 ? -1.615 24.734 23.706 1 98.11 87 GLY B N 1
ATOM 3139 C CA . GLY B 1 87 ? -2.833 25.47 24.002 1 98.11 87 GLY B CA 1
ATOM 3140 C C . GLY B 1 87 ? -3.888 25.338 22.919 1 98.11 87 GLY B C 1
ATOM 3141 O O . GLY B 1 87 ? -5.07 25.152 23.216 1 98.11 87 GLY B O 1
ATOM 3142 N N . LEU B 1 88 ? -3.473 25.419 21.691 1 97.83 88 LEU B N 1
ATOM 3143 C CA . LEU B 1 88 ? -4.406 25.308 20.575 1 97.83 88 LEU B CA 1
ATOM 3144 C C . LEU B 1 88 ? -4.962 23.892 20.471 1 97.83 88 LEU B C 1
ATOM 3146 O O . LEU B 1 88 ? -6.151 23.705 20.205 1 97.83 88 LEU B O 1
ATOM 3150 N N . ALA B 1 89 ? -4.104 22.897 20.612 1 98.26 89 ALA B N 1
ATOM 3151 C CA . ALA B 1 89 ? -4.574 21.514 20.607 1 98.26 89 ALA B CA 1
ATOM 3152 C C . ALA B 1 89 ? -5.581 21.273 21.728 1 98.26 89 ALA B C 1
ATOM 3154 O O . ALA B 1 89 ? -6.581 20.577 21.533 1 98.26 89 ALA B O 1
ATOM 3155 N N . ALA B 1 90 ? -5.333 21.818 22.877 1 97.54 90 ALA B N 1
ATOM 3156 C CA . ALA B 1 90 ? -6.252 21.717 24.007 1 97.54 90 ALA B CA 1
ATOM 3157 C C . ALA B 1 90 ? -7.594 22.366 23.682 1 97.54 90 ALA B C 1
ATOM 3159 O O . ALA B 1 90 ? -8.648 21.855 24.068 1 97.54 90 ALA B O 1
ATOM 3160 N N . TYR B 1 91 ? -7.533 23.426 23.024 1 96.88 91 TYR B N 1
ATOM 3161 C CA . TYR B 1 91 ? -8.767 24.086 22.614 1 96.88 91 TYR B CA 1
ATOM 3162 C C . TYR B 1 91 ? -9.593 23.182 21.706 1 96.88 91 TYR B C 1
ATOM 3164 O O . TYR B 1 91 ? -10.802 23.034 21.901 1 96.88 91 TYR B O 1
ATOM 3172 N N . VAL B 1 92 ? -8.946 22.587 20.702 1 97.05 92 VAL B N 1
ATOM 3173 C CA . VAL B 1 92 ? -9.65 21.711 19.771 1 97.05 92 VAL B CA 1
ATOM 3174 C C . VAL B 1 92 ? -10.244 20.525 20.527 1 97.05 92 VAL B C 1
ATOM 3176 O O . VAL B 1 92 ? -11.387 20.133 20.279 1 97.05 92 VAL B O 1
ATOM 3179 N N . TRP B 1 93 ? -9.474 19.983 21.433 1 96.96 93 TRP B N 1
ATOM 3180 C CA . TRP B 1 93 ? -9.916 18.869 22.265 1 96.96 93 TRP B CA 1
ATOM 3181 C C . TRP B 1 93 ? -11.145 19.254 23.083 1 96.96 93 TRP B C 1
ATOM 3183 O O . TRP B 1 93 ? -12.115 18.495 23.152 1 96.96 93 TRP B O 1
ATOM 3193 N N . HIS B 1 94 ? -11.178 20.42 23.634 1 94.97 94 HIS B N 1
ATOM 3194 C CA . HIS B 1 94 ? -12.274 20.887 24.476 1 94.97 94 HIS B CA 1
ATOM 3195 C C . HIS B 1 94 ? -13.497 21.246 23.638 1 94.97 94 HIS B C 1
ATOM 3197 O O . HIS B 1 94 ? -14.629 21.168 24.121 1 94.97 94 HIS B O 1
ATOM 3203 N N . ALA B 1 95 ? -13.243 21.557 22.399 1 93.64 95 ALA B N 1
ATOM 3204 C CA . ALA B 1 95 ? -14.324 21.991 21.518 1 93.64 95 ALA B CA 1
ATOM 3205 C C . ALA B 1 95 ? -15.141 20.8 21.024 1 93.64 95 ALA B C 1
ATOM 3207 O O . ALA B 1 95 ? -16.234 20.972 20.48 1 93.64 95 ALA B O 1
ATOM 3208 N N . ASP B 1 96 ? -14.58 19.633 21.157 1 93.96 96 ASP B N 1
ATOM 3209 C CA . ASP B 1 96 ? -15.324 18.425 20.815 1 93.96 96 ASP B CA 1
ATOM 3210 C C . ASP B 1 96 ? -16.576 18.288 21.679 1 93.96 96 ASP B C 1
ATOM 3212 O O . ASP B 1 96 ? -16.481 18.076 22.889 1 93.96 96 ASP B O 1
ATOM 3216 N N . VAL B 1 97 ? -17.748 18.323 21.054 1 91.51 97 VAL B N 1
ATOM 3217 C CA . VAL B 1 97 ? -19.023 18.399 21.76 1 91.51 97 VAL B CA 1
ATOM 3218 C C . VAL B 1 97 ? -19.573 16.993 21.987 1 91.51 97 VAL B C 1
ATOM 3220 O O . VAL B 1 97 ? -20.571 16.816 22.69 1 91.51 97 VAL B O 1
ATOM 3223 N N . THR B 1 98 ? -18.997 16.009 21.433 1 91.2 98 THR B N 1
ATOM 3224 C CA . THR B 1 98 ? -19.526 14.653 21.533 1 91.2 98 THR B CA 1
ATOM 3225 C C . THR B 1 98 ? -19.014 13.964 22.795 1 91.2 98 THR B C 1
ATOM 3227 O O . THR B 1 98 ? -19.464 14.269 23.901 1 91.2 98 THR B O 1
ATOM 3230 N N . THR B 1 99 ? -18.036 13.098 22.648 1 88.4 99 THR B N 1
ATOM 3231 C CA . THR B 1 99 ? -17.404 12.426 23.778 1 88.4 99 THR B CA 1
ATOM 3232 C C . THR B 1 99 ? -15.966 12.905 23.957 1 88.4 99 THR B C 1
ATOM 3234 O O . THR B 1 99 ? -15.284 13.216 22.979 1 88.4 99 THR B O 1
ATOM 3237 N N . GLN B 1 100 ? -15.66 13.08 25.181 1 87.82 100 GLN B N 1
ATOM 3238 C CA . GLN B 1 100 ? -14.275 13.459 25.437 1 87.82 100 GLN B CA 1
ATOM 3239 C C . GLN B 1 100 ? -13.317 12.333 25.057 1 87.82 100 GLN B C 1
ATOM 3241 O O . GLN B 1 100 ? -13.523 11.18 25.442 1 87.82 100 GLN B O 1
ATOM 3246 N N . GLU B 1 101 ? -12.281 12.665 24.273 1 94.71 101 GLU B N 1
ATOM 3247 C CA . GLU B 1 101 ? -11.3 11.678 23.834 1 94.71 101 GLU B CA 1
ATOM 3248 C C . GLU B 1 101 ? -10.422 11.218 24.995 1 94.71 101 GLU B C 1
ATOM 3250 O O . GLU B 1 101 ? -9.943 12.038 25.78 1 94.71 101 GLU B O 1
ATOM 3255 N N . PRO B 1 102 ? -10.205 9.96 25.124 1 95.33 102 PRO B N 1
ATOM 3256 C CA . PRO B 1 102 ? -9.378 9.454 26.221 1 95.33 102 PRO B CA 1
ATOM 3257 C C . PRO B 1 102 ? -7.923 9.907 26.121 1 95.33 102 PRO B C 1
ATOM 3259 O O . PRO B 1 102 ? -7.374 9.994 25.02 1 95.33 102 PRO B O 1
ATOM 3262 N N . LEU B 1 103 ? -7.335 10.088 27.266 1 95.35 103 LEU B N 1
ATOM 3263 C CA . LEU B 1 103 ? -5.965 10.582 27.353 1 95.35 103 LEU B CA 1
ATOM 3264 C C . LEU B 1 103 ? -4.994 9.608 26.695 1 95.35 103 LEU B C 1
ATOM 3266 O O . LEU B 1 103 ? -3.999 10.025 26.097 1 95.35 103 LEU B O 1
ATOM 3270 N N . SER B 1 104 ? -5.236 8.336 26.799 1 96.52 104 SER B N 1
ATOM 3271 C CA . SER B 1 104 ? -4.347 7.336 26.217 1 96.52 104 SER B CA 1
ATOM 3272 C C . SER B 1 104 ? -4.251 7.495 24.703 1 96.52 104 SER B C 1
ATOM 3274 O O . SER B 1 104 ? -3.163 7.399 24.132 1 96.52 104 SER B O 1
ATOM 3276 N N . LEU B 1 105 ? -5.355 7.786 24.025 1 97.74 105 LEU B N 1
ATOM 3277 C CA . LEU B 1 105 ? -5.356 7.979 22.579 1 97.74 105 LEU B CA 1
ATOM 3278 C C . LEU B 1 105 ? -4.659 9.282 22.205 1 97.74 105 LEU B C 1
ATOM 3280 O O . LEU B 1 105 ? -3.968 9.352 21.185 1 97.74 105 LEU B O 1
ATOM 3284 N N . LEU B 1 106 ? -4.85 10.274 23.08 1 98.25 106 LEU B N 1
ATOM 3285 C CA . LEU B 1 106 ? -4.208 11.558 22.821 1 98.25 106 LEU B CA 1
ATOM 3286 C C . LEU B 1 106 ? -2.692 11.442 22.943 1 98.25 106 LEU B C 1
ATOM 3288 O O . LEU B 1 106 ? -1.959 11.884 22.056 1 98.25 106 LEU B O 1
ATOM 3292 N N . VAL B 1 107 ? -2.247 10.807 23.978 1 98.16 107 VAL B N 1
ATOM 3293 C CA . VAL B 1 107 ? -0.816 10.664 24.226 1 98.16 107 VAL B CA 1
ATOM 3294 C C . VAL B 1 107 ? -0.194 9.766 23.159 1 98.16 107 VAL B C 1
ATOM 3296 O O . VAL B 1 107 ? 0.879 10.07 22.632 1 98.16 107 VAL B O 1
ATOM 3299 N N . GLY B 1 108 ? -0.883 8.658 22.882 1 98.07 108 GLY B N 1
ATOM 3300 C CA . GLY B 1 108 ? -0.392 7.787 21.826 1 98.07 108 GLY B CA 1
ATOM 3301 C C . GLY B 1 108 ? -0.265 8.488 20.486 1 98.07 108 GLY B C 1
ATOM 3302 O O . GLY B 1 108 ? 0.7 8.263 19.752 1 98.07 108 GLY B O 1
ATOM 3303 N N . THR B 1 109 ? -1.226 9.301 20.176 1 98.64 109 THR B N 1
ATOM 3304 C CA . THR B 1 109 ? -1.208 10.043 18.92 1 98.64 109 THR B CA 1
ATOM 3305 C C . THR B 1 109 ? -0.071 11.06 18.909 1 98.64 109 THR B C 1
ATOM 3307 O O . THR B 1 109 ? 0.611 11.226 17.895 1 98.64 109 THR B O 1
ATOM 3310 N N . PHE B 1 110 ? 0.127 11.757 20.039 1 98.62 110 PHE B N 1
ATOM 3311 C CA . PHE B 1 110 ? 1.229 12.7 20.192 1 98.62 110 PHE B CA 1
ATOM 3312 C C . PHE B 1 110 ? 2.566 12.016 19.931 1 98.62 110 PHE B C 1
ATOM 3314 O O . PHE B 1 110 ? 3.376 12.506 19.142 1 98.62 110 PHE B O 1
ATOM 3321 N N . LEU B 1 111 ? 2.79 10.849 20.547 1 98.13 111 LEU B N 1
ATOM 3322 C CA . LEU B 1 111 ? 4.049 10.121 20.432 1 98.13 111 LEU B CA 1
ATOM 3323 C C . LEU B 1 111 ? 4.252 9.607 19.011 1 98.13 111 LEU B C 1
ATOM 3325 O O . LEU B 1 111 ? 5.375 9.608 18.501 1 98.13 111 LEU B O 1
ATOM 3329 N N . LEU B 1 112 ? 3.214 9.196 18.409 1 98.04 112 LEU B N 1
ATOM 3330 C CA . LEU B 1 112 ? 3.322 8.734 17.029 1 98.04 112 LEU B CA 1
ATOM 3331 C C . LEU B 1 112 ? 3.635 9.894 16.09 1 98.04 112 LEU B C 1
ATOM 3333 O O . LEU B 1 112 ? 4.345 9.72 15.097 1 98.04 112 LEU B O 1
ATOM 3337 N N . GLY B 1 113 ? 3.036 11.068 16.383 1 98.1 113 GLY B N 1
ATOM 3338 C CA . GLY B 1 113 ? 3.402 12.257 15.631 1 98.1 113 GLY B CA 1
ATOM 3339 C C . GLY B 1 113 ? 4.884 12.574 15.699 1 98.1 113 GLY B C 1
ATOM 3340 O O . GLY B 1 113 ? 5.492 12.944 14.692 1 98.1 113 GLY B O 1
ATOM 3341 N N . VAL B 1 114 ? 5.424 12.36 16.836 1 96.89 114 VAL B N 1
ATOM 3342 C CA . VAL B 1 114 ? 6.856 12.54 17.044 1 96.89 114 VAL B CA 1
ATOM 3343 C C . VAL B 1 114 ? 7.631 11.504 16.234 1 96.89 114 VAL B C 1
ATOM 3345 O O . VAL B 1 114 ? 8.567 11.848 15.507 1 96.89 114 VAL B O 1
ATOM 3348 N N . LEU B 1 115 ? 7.228 10.285 16.282 1 96.48 115 LEU B N 1
ATOM 3349 C CA . LEU B 1 115 ? 7.945 9.16 15.692 1 96.48 115 LEU B CA 1
ATOM 3350 C C . LEU B 1 115 ? 7.938 9.25 14.17 1 96.48 115 LEU B C 1
ATOM 3352 O O . LEU B 1 115 ? 8.978 9.082 13.529 1 96.48 115 LEU B O 1
ATOM 3356 N N . VAL B 1 116 ? 6.84 9.546 13.604 1 96.95 116 VAL B N 1
ATOM 3357 C CA . VAL B 1 116 ? 6.714 9.453 12.153 1 96.95 116 VAL B CA 1
ATOM 3358 C C . VAL B 1 116 ? 7.315 10.696 11.501 1 96.95 116 VAL B C 1
ATOM 3360 O O . VAL B 1 116 ? 7.502 10.736 10.283 1 96.95 116 VAL B O 1
ATOM 3363 N N . ALA B 1 117 ? 7.592 11.694 12.27 1 96.67 117 ALA B N 1
ATOM 3364 C CA . ALA B 1 117 ? 8.223 12.901 11.742 1 96.67 117 ALA B CA 1
ATOM 3365 C C . ALA B 1 117 ? 9.539 12.571 11.043 1 96.67 117 ALA B C 1
ATOM 3367 O O . ALA B 1 117 ? 9.955 13.278 10.122 1 96.67 117 ALA B O 1
ATOM 3368 N N . GLY B 1 118 ? 10.191 11.506 11.473 1 94.16 118 GLY B N 1
ATOM 3369 C CA . GLY B 1 118 ? 11.446 11.086 10.87 1 94.16 118 GLY B CA 1
ATOM 3370 C C . GLY B 1 118 ? 11.32 10.764 9.393 1 94.16 118 GLY B C 1
ATOM 3371 O O . GLY B 1 118 ? 12.26 10.977 8.624 1 94.16 118 GLY B O 1
ATOM 3372 N N . PHE B 1 119 ? 10.18 10.25 8.986 1 94.68 119 PHE B N 1
ATOM 3373 C CA . PHE B 1 119 ? 9.958 9.97 7.572 1 94.68 119 PHE B CA 1
ATOM 3374 C C . PHE B 1 119 ? 10.061 11.246 6.745 1 94.68 119 PHE B C 1
ATOM 3376 O O . PHE B 1 119 ? 10.662 11.247 5.669 1 94.68 119 PHE B O 1
ATOM 3383 N N . ALA B 1 120 ? 9.427 12.326 7.224 1 95.42 120 ALA B N 1
ATOM 3384 C CA . ALA B 1 120 ? 9.501 13.613 6.538 1 95.42 120 ALA B CA 1
ATOM 3385 C C . ALA B 1 120 ? 10.93 14.147 6.523 1 95.42 120 ALA B C 1
ATOM 3387 O O . ALA B 1 120 ? 11.372 14.728 5.529 1 95.42 120 ALA B O 1
ATOM 3388 N N . GLY B 1 121 ? 11.638 13.938 7.579 1 92.55 121 GLY B N 1
ATOM 3389 C CA . GLY B 1 121 ? 13.021 14.377 7.665 1 92.55 121 GLY B CA 1
ATOM 3390 C C . GLY B 1 121 ? 13.903 13.788 6.58 1 92.55 121 GLY B C 1
ATOM 3391 O O . GLY B 1 121 ? 14.749 14.484 6.015 1 92.55 121 GLY B O 1
ATOM 3392 N N . ILE B 1 122 ? 13.688 12.595 6.262 1 90.87 122 ILE B N 1
ATOM 3393 C CA . ILE B 1 122 ? 14.48 11.909 5.247 1 90.87 122 ILE B CA 1
ATOM 3394 C C . ILE B 1 122 ? 14.255 12.567 3.887 1 90.87 122 ILE B C 1
ATOM 3396 O O . ILE B 1 122 ? 15.214 12.9 3.186 1 90.87 122 ILE B O 1
ATOM 3400 N N . LEU B 1 123 ? 13.026 12.807 3.526 1 91.16 123 LEU B N 1
ATOM 3401 C CA . LEU B 1 123 ? 12.719 13.377 2.219 1 91.16 123 LEU B CA 1
ATOM 3402 C C . LEU B 1 123 ? 13.127 14.845 2.157 1 91.16 123 LEU B C 1
ATOM 3404 O O . LEU B 1 123 ? 13.605 15.318 1.123 1 91.16 123 LEU B O 1
ATOM 3408 N N . ASN B 1 124 ? 12.904 15.559 3.247 1 90.58 124 ASN B N 1
ATOM 3409 C CA . ASN B 1 124 ? 13.265 16.971 3.307 1 90.58 124 ASN B CA 1
ATOM 3410 C C . ASN B 1 124 ? 14.773 17.169 3.187 1 90.58 124 ASN B C 1
ATOM 3412 O O . ASN B 1 124 ? 15.235 18.262 2.853 1 90.58 124 ASN B O 1
ATOM 3416 N N . THR B 1 125 ? 15.532 16.156 3.451 1 86.64 125 THR B N 1
ATOM 3417 C CA . THR B 1 125 ? 16.985 16.224 3.345 1 86.64 125 THR B CA 1
ATOM 3418 C C . THR B 1 125 ? 17.451 15.745 1.973 1 86.64 125 THR B C 1
ATOM 3420 O O . THR B 1 125 ? 18.387 16.305 1.399 1 86.64 125 THR B O 1
ATOM 3423 N N . ALA B 1 126 ? 16.756 14.815 1.354 1 88.47 126 ALA B N 1
ATOM 3424 C CA . ALA B 1 126 ? 17.233 14.125 0.158 1 88.47 126 ALA B CA 1
ATOM 3425 C C . ALA B 1 126 ? 16.81 14.864 -1.108 1 88.47 126 ALA B C 1
ATOM 3427 O O . ALA B 1 126 ? 17.461 14.748 -2.149 1 88.47 126 ALA B O 1
ATOM 3428 N N . VAL B 1 127 ? 15.859 15.746 -1.099 1 91.32 127 VAL B N 1
ATOM 3429 C CA . VAL B 1 127 ? 15.199 16.172 -2.329 1 91.32 127 VAL B CA 1
ATOM 3430 C C . VAL B 1 127 ? 15.591 17.612 -2.654 1 91.32 127 VAL B C 1
ATOM 3432 O O . VAL B 1 127 ? 15.553 18.026 -3.815 1 91.32 127 VAL B O 1
ATOM 3435 N N . PRO B 1 128 ? 15.955 18.464 -1.707 1 90.02 128 PRO B N 1
ATOM 3436 C CA . PRO B 1 128 ? 16.208 19.882 -1.973 1 90.02 128 PRO B CA 1
ATOM 3437 C C . PRO B 1 128 ? 17.212 20.101 -3.102 1 90.02 128 PRO B C 1
ATOM 3439 O O . PRO B 1 128 ? 17.059 21.032 -3.897 1 90.02 128 PRO B O 1
ATOM 3442 N N . ALA B 1 129 ? 18.195 19.291 -3.256 1 89.84 129 ALA B N 1
ATOM 3443 C CA . ALA B 1 129 ? 19.214 19.465 -4.288 1 89.84 129 ALA B CA 1
ATOM 3444 C C . ALA B 1 129 ? 18.591 19.466 -5.681 1 89.84 129 ALA B C 1
ATOM 3446 O O . ALA B 1 129 ? 19.03 20.208 -6.563 1 89.84 129 ALA B O 1
ATOM 3447 N N . VAL B 1 130 ? 17.594 18.703 -5.922 1 90.53 130 VAL B N 1
ATOM 3448 C CA . VAL B 1 130 ? 16.911 18.609 -7.208 1 90.53 130 VAL B CA 1
ATOM 3449 C C . VAL B 1 130 ? 16.152 19.904 -7.488 1 90.53 130 VAL B C 1
ATOM 3451 O O . VAL B 1 130 ? 16.2 20.431 -8.602 1 90.53 130 VAL B O 1
ATOM 3454 N N . PHE B 1 131 ? 15.533 20.512 -6.515 1 91.27 131 PHE B N 1
ATOM 3455 C CA . PHE B 1 131 ? 14.699 21.696 -6.682 1 91.27 131 PHE B CA 1
ATOM 3456 C C . PHE B 1 131 ? 15.556 22.949 -6.811 1 91.27 131 PHE B C 1
ATOM 3458 O O . PHE B 1 131 ? 15.194 23.885 -7.527 1 91.27 131 PHE B O 1
ATOM 3465 N N . MET B 1 132 ? 16.699 22.941 -6.175 1 91.46 132 MET B N 1
ATOM 3466 C CA . MET B 1 132 ? 17.573 24.111 -6.208 1 91.46 132 MET B CA 1
ATOM 3467 C C . MET B 1 132 ? 18.19 24.29 -7.592 1 91.46 132 MET B C 1
ATOM 3469 O O . MET B 1 132 ? 18.653 25.379 -7.933 1 91.46 132 MET B O 1
ATOM 3473 N N . SER B 1 133 ? 18.184 23.193 -8.371 1 90.75 133 SER B N 1
ATOM 3474 C CA . SER B 1 133 ? 18.692 23.282 -9.736 1 90.75 133 SER B CA 1
ATOM 3475 C C . SER B 1 133 ? 17.821 24.196 -10.592 1 90.75 133 SER B C 1
ATOM 3477 O O . SER B 1 133 ? 18.258 24.674 -11.641 1 90.75 133 SER B O 1
ATOM 3479 N N . TRP B 1 134 ? 16.667 24.616 -10.157 1 92.13 134 TRP B N 1
ATOM 3480 C CA . TRP B 1 134 ? 15.75 25.504 -10.864 1 92.13 134 TRP B CA 1
ATOM 3481 C C . TRP B 1 134 ? 15.955 26.953 -10.435 1 92.13 134 TRP B C 1
ATOM 3483 O O . TRP B 1 134 ? 15.261 27.853 -10.914 1 92.13 134 TRP B O 1
ATOM 3493 N N . GLY B 1 135 ? 16.912 27.188 -9.511 1 91.48 135 GLY B N 1
ATOM 3494 C CA . GLY B 1 135 ? 17.096 28.475 -8.86 1 91.48 135 GLY B CA 1
ATOM 3495 C C . GLY B 1 135 ? 16.604 28.494 -7.425 1 91.48 135 GLY B C 1
ATOM 3496 O O . GLY B 1 135 ? 15.669 27.771 -7.074 1 91.48 135 GLY B O 1
ATOM 3497 N N . VAL B 1 136 ? 17.101 29.388 -6.7 1 87.54 136 VAL B N 1
ATOM 3498 C CA . VAL B 1 136 ? 16.879 29.374 -5.257 1 87.54 136 VAL B CA 1
ATOM 3499 C C . VAL B 1 136 ? 15.424 29.725 -4.955 1 87.54 136 VAL B C 1
ATOM 3501 O O . VAL B 1 136 ? 14.734 28.984 -4.251 1 87.54 136 VAL B O 1
ATOM 3504 N N . ASP B 1 137 ? 14.902 30.783 -5.522 1 90.65 137 ASP B N 1
ATOM 3505 C CA . ASP B 1 137 ? 13.561 31.24 -5.174 1 90.65 137 ASP B CA 1
ATOM 3506 C C . ASP B 1 137 ? 12.499 30.277 -5.701 1 90.65 137 ASP B C 1
ATOM 3508 O O . ASP B 1 137 ? 11.658 29.795 -4.94 1 90.65 137 ASP B O 1
ATOM 3512 N N . ILE B 1 138 ? 12.668 29.98 -6.932 1 92.59 138 ILE B N 1
ATOM 3513 C CA . ILE B 1 138 ? 11.706 29.074 -7.549 1 92.59 138 ILE B CA 1
ATOM 3514 C C . ILE B 1 138 ? 11.851 27.679 -6.946 1 92.59 138 ILE B C 1
ATOM 3516 O O . ILE B 1 138 ? 10.858 26.972 -6.756 1 92.59 138 ILE B O 1
ATOM 3520 N N . GLY B 1 139 ? 13.041 27.304 -6.691 1 94.43 139 GLY B N 1
ATOM 3521 C CA . GLY B 1 139 ? 13.315 26.009 -6.088 1 94.43 139 GLY B CA 1
ATOM 3522 C C . GLY B 1 139 ? 12.688 25.846 -4.716 1 94.43 139 GLY B C 1
ATOM 3523 O O . GLY B 1 139 ? 12.098 24.805 -4.418 1 94.43 139 GLY B O 1
ATOM 3524 N N . LEU B 1 140 ? 12.741 26.924 -3.951 1 94.19 140 LEU B N 1
ATOM 3525 C CA . LEU B 1 140 ? 12.182 26.87 -2.604 1 94.19 140 LEU B CA 1
ATOM 3526 C C . LEU B 1 140 ? 10.66 26.784 -2.65 1 94.19 140 LEU B C 1
ATOM 3528 O O . LEU B 1 140 ? 10.054 26.032 -1.884 1 94.19 140 LEU B O 1
ATOM 3532 N N . ILE B 1 141 ? 10.136 27.554 -3.509 1 95.73 141 ILE B N 1
ATOM 3533 C CA . ILE B 1 141 ? 8.683 27.542 -3.643 1 95.73 141 ILE B CA 1
ATOM 3534 C C . ILE B 1 141 ? 8.214 26.145 -4.045 1 95.73 141 ILE B C 1
ATOM 3536 O O . ILE B 1 141 ? 7.283 25.601 -3.447 1 95.73 141 ILE B O 1
ATOM 3540 N N . GLY B 1 142 ? 8.925 25.604 -5.032 1 95.89 142 GLY B N 1
ATOM 3541 C CA . GLY B 1 142 ? 8.598 24.251 -5.454 1 95.89 142 GLY B CA 1
ATOM 3542 C C . GLY B 1 142 ? 8.775 23.223 -4.352 1 95.89 142 GLY B C 1
ATOM 3543 O O . GLY B 1 142 ? 7.924 22.351 -4.167 1 95.89 142 GLY B O 1
ATOM 3544 N N . LEU B 1 143 ? 9.828 23.347 -3.636 1 96.16 143 LEU B N 1
ATOM 3545 C CA . LEU B 1 143 ? 10.12 22.43 -2.54 1 96.16 143 LEU B CA 1
ATOM 3546 C C . LEU B 1 143 ? 9.037 22.501 -1.469 1 96.16 143 LEU B C 1
ATOM 3548 O O . LEU B 1 143 ? 8.566 21.468 -0.987 1 96.16 143 LEU B O 1
ATOM 3552 N N . PHE B 1 144 ? 8.557 23.661 -1.122 1 97.39 144 PHE B N 1
ATOM 3553 C CA . PHE B 1 144 ? 7.606 23.862 -0.035 1 97.39 144 PHE B CA 1
ATOM 3554 C C . PHE B 1 144 ? 6.227 23.34 -0.418 1 97.39 144 PHE B C 1
ATOM 3556 O O . PHE B 1 144 ? 5.562 22.682 0.384 1 97.39 144 PHE B O 1
ATOM 3563 N N . PHE B 1 145 ? 5.836 23.501 -1.668 1 97.35 145 PHE B N 1
ATOM 3564 C CA . PHE B 1 145 ? 4.483 23.154 -2.084 1 97.35 145 PHE B CA 1
ATOM 3565 C C . PHE B 1 145 ? 4.409 21.698 -2.528 1 97.35 145 PHE B C 1
ATOM 3567 O O . PHE B 1 145 ? 3.366 21.054 -2.391 1 97.35 145 PHE B O 1
ATOM 3574 N N . LEU B 1 146 ? 5.561 21.148 -3.004 1 96.12 146 LEU B N 1
ATOM 3575 C CA . LEU B 1 146 ? 5.477 19.838 -3.641 1 96.12 146 LEU B CA 1
ATOM 3576 C C . LEU B 1 146 ? 6.059 18.756 -2.737 1 96.12 146 LEU B C 1
ATOM 3578 O O . LEU B 1 146 ? 5.785 17.569 -2.928 1 96.12 146 LEU B O 1
ATOM 3582 N N . VAL B 1 147 ? 6.822 19.155 -1.742 1 96.41 147 VAL B N 1
ATOM 3583 C CA . VAL B 1 147 ? 7.476 18.137 -0.926 1 96.41 147 VAL B CA 1
ATOM 3584 C C . VAL B 1 147 ? 7.187 18.393 0.551 1 96.41 147 VAL B C 1
ATOM 3586 O O . VAL B 1 147 ? 6.446 17.639 1.185 1 96.41 147 VAL B O 1
ATOM 3589 N N . VAL B 1 148 ? 7.57 19.52 1.063 1 97.21 148 VAL B N 1
ATOM 3590 C CA . VAL B 1 148 ? 7.527 19.762 2.501 1 97.21 148 VAL B CA 1
ATOM 3591 C C . VAL B 1 148 ? 6.08 19.73 2.988 1 97.21 148 VAL B C 1
ATOM 3593 O O . VAL B 1 148 ? 5.738 18.956 3.886 1 97.21 148 VAL B O 1
ATOM 3596 N N . GLY B 1 149 ? 5.221 20.508 2.339 1 97.91 149 GLY B N 1
ATOM 3597 C CA . GLY B 1 149 ? 3.824 20.557 2.738 1 97.91 149 GLY B CA 1
ATOM 3598 C C . GLY B 1 149 ? 3.13 19.211 2.648 1 97.91 149 GLY B C 1
ATOM 3599 O O . GLY B 1 149 ? 2.671 18.674 3.658 1 97.91 149 GLY B O 1
ATOM 3600 N N . PRO B 1 150 ? 3.162 18.627 1.485 1 97.68 150 PRO B N 1
ATOM 3601 C CA . PRO B 1 150 ? 2.458 17.355 1.308 1 97.68 150 PRO B CA 1
ATOM 3602 C C . PRO B 1 150 ? 3.037 16.235 2.17 1 97.68 150 PRO B C 1
ATOM 3604 O O . PRO B 1 150 ? 2.286 15.455 2.761 1 97.68 150 PRO B O 1
ATOM 3607 N N . VAL B 1 151 ? 4.323 16.128 2.283 1 97.63 151 VAL B N 1
ATOM 3608 C CA . VAL B 1 151 ? 4.955 15.021 2.993 1 97.63 151 VAL B CA 1
ATOM 3609 C C . VAL B 1 151 ? 4.721 15.17 4.495 1 97.63 151 VAL B C 1
ATOM 3611 O O . VAL B 1 151 ? 4.336 14.211 5.168 1 97.63 151 VAL B O 1
ATOM 3614 N N . GLU B 1 152 ? 4.878 16.3 4.999 1 98.42 152 GLU B N 1
ATOM 3615 C CA . GLU B 1 152 ? 4.726 16.508 6.436 1 98.42 152 GLU B CA 1
ATOM 3616 C C . GLU B 1 152 ? 3.271 16.345 6.867 1 98.42 152 GLU B C 1
ATOM 3618 O O . GLU B 1 152 ? 2.986 15.688 7.871 1 98.42 152 GLU B O 1
ATOM 3623 N N . GLU B 1 153 ? 2.356 16.883 6.082 1 98.76 153 GLU B N 1
ATOM 3624 C CA . GLU B 1 153 ? 0.952 16.699 6.437 1 98.76 153 GLU B CA 1
ATOM 3625 C C . GLU B 1 153 ? 0.526 15.243 6.269 1 98.76 153 GLU B C 1
ATOM 3627 O O . GLU B 1 153 ? -0.309 14.744 7.026 1 98.76 153 GLU B O 1
ATOM 3632 N N . GLY B 1 154 ? 1.12 14.641 5.304 1 98.48 154 GLY B N 1
ATOM 3633 C CA . GLY B 1 154 ? 0.844 13.228 5.1 1 98.48 154 GLY B CA 1
ATOM 3634 C C . GLY B 1 154 ? 1.29 12.359 6.261 1 98.48 154 GLY B C 1
ATOM 3635 O O . GLY B 1 154 ? 0.551 11.476 6.702 1 98.48 154 GLY B O 1
ATOM 3636 N N . VAL B 1 155 ? 2.486 12.555 6.751 1 98.26 155 VAL B N 1
ATOM 3637 C CA . VAL B 1 155 ? 3.016 11.726 7.829 1 98.26 155 VAL B CA 1
ATOM 3638 C C . VAL B 1 155 ? 2.238 11.992 9.115 1 98.26 155 VAL B C 1
ATOM 3640 O O . VAL B 1 155 ? 2.041 11.086 9.928 1 98.26 155 VAL B O 1
ATOM 3643 N N . LYS B 1 156 ? 1.79 13.201 9.328 1 98.55 156 LYS B N 1
ATOM 3644 C CA . LYS B 1 156 ? 0.957 13.505 10.488 1 98.55 156 LYS B CA 1
ATOM 3645 C C . LYS B 1 156 ? -0.369 12.752 10.425 1 98.55 156 LYS B C 1
ATOM 3647 O O . LYS B 1 156 ? -0.828 12.207 11.431 1 98.55 156 LYS B O 1
ATOM 3652 N N . LEU B 1 157 ? -0.879 12.811 9.248 1 98.61 157 LEU B N 1
ATOM 3653 C CA . LEU B 1 157 ? -2.13 12.082 9.067 1 98.61 157 LEU B CA 1
ATOM 3654 C C . LEU B 1 157 ? -1.918 10.583 9.249 1 98.61 157 LEU B C 1
ATOM 3656 O O . LEU B 1 157 ? -2.809 9.88 9.731 1 98.61 157 LEU B O 1
ATOM 3660 N N . LEU B 1 158 ? -0.748 10.082 8.832 1 98.14 158 LEU B N 1
ATOM 3661 C CA . LEU B 1 158 ? -0.4 8.678 9.023 1 98.14 158 LEU B CA 1
ATOM 3662 C C . LEU B 1 158 ? -0.443 8.303 10.501 1 98.14 158 LEU B C 1
ATOM 3664 O O . LEU B 1 158 ? -0.889 7.21 10.855 1 98.14 158 LEU B O 1
ATOM 3668 N N . ALA B 1 159 ? -0.018 9.132 11.381 1 98.42 159 ALA B N 1
ATOM 3669 C CA . ALA B 1 159 ? -0.071 8.892 12.82 1 98.42 159 ALA B CA 1
ATOM 3670 C C . ALA B 1 159 ? -1.506 8.664 13.286 1 98.42 159 ALA B C 1
ATOM 3672 O O . ALA B 1 159 ? -1.772 7.756 14.077 1 98.42 159 ALA B O 1
ATOM 3673 N N . VAL B 1 160 ? -2.389 9.451 12.735 1 98.69 160 VAL B N 1
ATOM 3674 C CA . VAL B 1 160 ? -3.793 9.334 13.114 1 98.69 160 VAL B CA 1
ATOM 3675 C C . VAL B 1 160 ? -4.37 8.032 12.563 1 98.69 160 VAL B C 1
ATOM 3677 O O . VAL B 1 160 ? -5.12 7.337 13.253 1 98.69 160 VAL B O 1
ATOM 3680 N N . ARG B 1 161 ? -3.973 7.734 11.407 1 97.63 161 ARG B N 1
ATOM 3681 C CA . ARG B 1 161 ? -4.497 6.547 10.739 1 97.63 161 ARG B CA 1
ATOM 3682 C C . ARG B 1 161 ? -4.014 5.274 11.426 1 97.63 161 ARG B C 1
ATOM 3684 O O . ARG B 1 161 ? -4.742 4.28 11.486 1 97.63 161 ARG B O 1
ATOM 3691 N N . LEU B 1 162 ? -2.852 5.231 11.971 1 97.14 162 LEU B N 1
ATOM 3692 C CA . LEU B 1 162 ? -2.204 4.035 12.5 1 97.14 162 LEU B CA 1
ATOM 3693 C C . LEU B 1 162 ? -2.756 3.681 13.877 1 97.14 162 LEU B C 1
ATOM 3695 O O . LEU B 1 162 ? -2.736 2.515 14.277 1 97.14 162 LEU B O 1
ATOM 3699 N N . TYR B 1 163 ? -3.302 4.638 14.597 1 96.55 163 TYR B N 1
ATOM 3700 C CA . TYR B 1 163 ? -3.614 4.327 15.987 1 96.55 163 TYR B CA 1
ATOM 3701 C C . TYR B 1 163 ? -5.051 4.708 16.322 1 96.55 163 TYR B C 1
ATOM 3703 O O . TYR B 1 163 ? -5.948 3.861 16.29 1 96.55 163 TYR B O 1
ATOM 3711 N N . PRO B 1 164 ? -5.454 6.003 16.403 1 97.18 164 PRO B N 1
ATOM 3712 C CA . PRO B 1 164 ? -6.806 6.279 16.892 1 97.18 164 PRO B CA 1
ATOM 3713 C C . PRO B 1 164 ? -7.884 5.966 15.857 1 97.18 164 PRO B C 1
ATOM 3715 O O . PRO B 1 164 ? -9.024 5.665 16.219 1 97.18 164 PRO B O 1
ATOM 3718 N N . PHE B 1 165 ? -7.586 5.981 14.643 1 97.09 165 PHE B N 1
ATOM 3719 C CA . PHE B 1 165 ? -8.535 5.746 13.562 1 97.09 165 PHE B CA 1
ATOM 3720 C C . PHE B 1 165 ? -9.148 4.355 13.672 1 97.09 165 PHE B C 1
ATOM 3722 O O . PHE B 1 165 ? -10.262 4.122 13.198 1 97.09 165 PHE B O 1
ATOM 3729 N N . ARG B 1 166 ? -8.457 3.486 14.268 1 92.91 166 ARG B N 1
ATOM 3730 C CA . ARG B 1 166 ? -8.859 2.084 14.327 1 92.91 166 ARG B CA 1
ATOM 3731 C C . ARG B 1 166 ? -9.564 1.771 15.642 1 92.91 166 ARG B C 1
ATOM 3733 O O . ARG B 1 166 ? -10.047 0.655 15.844 1 92.91 166 ARG B O 1
ATOM 3740 N N . ASP B 1 167 ? -9.581 2.729 16.498 1 95.33 167 ASP B N 1
ATOM 3741 C CA . ASP B 1 167 ? -10.216 2.565 17.802 1 95.33 167 ASP B CA 1
ATOM 3742 C C . ASP B 1 167 ? -11.712 2.862 17.725 1 95.33 167 ASP B C 1
ATOM 3744 O O . ASP B 1 167 ? -12.131 3.785 17.024 1 95.33 167 ASP B O 1
ATOM 3748 N N . ASN B 1 168 ? -12.525 2.067 18.458 1 93.81 168 ASN B N 1
ATOM 3749 C CA . ASN B 1 168 ? -13.975 2.23 18.456 1 93.81 168 ASN B CA 1
ATOM 3750 C C . ASN B 1 168 ? -14.386 3.589 19.015 1 93.81 168 ASN B C 1
ATOM 3752 O O . ASN B 1 168 ? -15.465 4.094 18.7 1 93.81 168 ASN B O 1
ATOM 3756 N N . ARG B 1 169 ? -13.494 4.273 19.733 1 94.96 169 ARG B N 1
ATOM 3757 C CA . ARG B 1 169 ? -13.814 5.557 20.347 1 94.96 169 ARG B CA 1
ATOM 3758 C C . ARG B 1 169 ? -13.647 6.698 19.349 1 94.96 169 ARG B C 1
ATOM 3760 O O . ARG B 1 169 ? -14.066 7.827 19.612 1 94.96 169 ARG B O 1
ATOM 3767 N N . PHE B 1 170 ? -13.008 6.402 18.155 1 96.59 170 PHE B N 1
ATOM 3768 C CA . PHE B 1 170 ? -13.122 7.297 17.009 1 96.59 170 PHE B CA 1
ATOM 3769 C C . PHE B 1 170 ? -14.498 7.177 16.365 1 96.59 170 PHE B C 1
ATOM 3771 O O . PHE B 1 170 ? -14.672 6.444 15.39 1 96.59 170 PHE B O 1
ATOM 3778 N N . ASN B 1 171 ? -15.473 7.872 16.87 1 95.89 171 ASN B N 1
ATOM 3779 C CA . ASN B 1 171 ? -16.862 7.567 16.542 1 95.89 171 ASN B CA 1
ATOM 3780 C C . ASN B 1 171 ? -17.607 8.804 16.05 1 95.89 171 ASN B C 1
ATOM 3782 O O . ASN B 1 171 ? -18.835 8.794 15.947 1 95.89 171 ASN B O 1
ATOM 3786 N N . ALA B 1 172 ? -16.855 9.856 15.78 1 96.94 172 ALA B N 1
ATOM 3787 C CA . ALA B 1 172 ? -17.429 11.065 15.195 1 96.94 172 ALA B CA 1
ATOM 3788 C C . ALA B 1 172 ? -16.433 11.749 14.263 1 96.94 172 ALA B C 1
ATOM 3790 O O . ALA B 1 172 ? -15.219 11.643 14.455 1 96.94 172 ALA B O 1
ATOM 3791 N N . VAL B 1 173 ? -16.931 12.522 13.331 1 97.53 173 VAL B N 1
ATOM 3792 C CA . VAL B 1 173 ? -16.114 13.236 12.356 1 97.53 173 VAL B CA 1
ATOM 3793 C C . VAL B 1 173 ? -15.148 14.172 13.078 1 97.53 173 VAL B C 1
ATOM 3795 O O . VAL B 1 173 ? -13.96 14.225 12.748 1 97.53 173 VAL B O 1
ATOM 3798 N N . ILE B 1 174 ? -15.613 14.876 14.096 1 97.62 174 ILE B N 1
ATOM 3799 C CA . ILE B 1 174 ? -14.87 15.922 14.79 1 97.62 174 ILE B CA 1
ATOM 3800 C C . ILE B 1 174 ? -13.676 15.31 15.519 1 97.62 174 ILE B C 1
ATOM 3802 O O . ILE B 1 174 ? -12.708 16.006 15.831 1 97.62 174 ILE B O 1
ATOM 3806 N N . ASP B 1 175 ? -13.698 13.987 15.852 1 98.34 175 ASP B N 1
ATOM 3807 C CA . ASP B 1 175 ? -12.559 13.316 16.471 1 98.34 175 ASP B CA 1
ATOM 3808 C C . ASP B 1 175 ? -11.314 13.426 15.594 1 98.34 175 ASP B C 1
ATOM 3810 O O . ASP B 1 175 ? -10.193 13.49 16.103 1 98.34 175 ASP B O 1
ATOM 3814 N N . GLY B 1 176 ? -11.542 13.419 14.28 1 98.45 176 GLY B N 1
ATOM 3815 C CA . GLY B 1 176 ? -10.425 13.574 13.363 1 98.45 176 GLY B CA 1
ATOM 3816 C C . GLY B 1 176 ? -9.671 14.876 13.555 1 98.45 176 GLY B C 1
ATOM 3817 O O . GLY B 1 176 ? -8.44 14.904 13.484 1 98.45 176 GLY B O 1
ATOM 3818 N N . ALA B 1 177 ? -10.373 15.925 13.756 1 98.59 177 ALA B N 1
ATOM 3819 C CA . ALA B 1 177 ? -9.741 17.217 14.008 1 98.59 177 ALA B CA 1
ATOM 3820 C C . ALA B 1 177 ? -8.921 17.185 15.295 1 98.59 177 ALA B C 1
ATOM 3822 O O . ALA B 1 177 ? -7.818 17.733 15.35 1 98.59 177 ALA B O 1
ATOM 3823 N N . VAL B 1 178 ? -9.472 16.531 16.316 1 98.68 178 VAL B N 1
ATOM 3824 C CA . VAL B 1 178 ? -8.805 16.462 17.612 1 98.68 178 VAL B CA 1
ATOM 3825 C C . VAL B 1 178 ? -7.501 15.679 17.482 1 98.68 178 VAL B C 1
ATOM 3827 O O . VAL B 1 178 ? -6.438 16.161 17.879 1 98.68 178 VAL B O 1
ATOM 3830 N N . TYR B 1 179 ? -7.58 14.511 16.902 1 98.84 179 TYR B N 1
ATOM 3831 C CA . TYR B 1 179 ? -6.392 13.674 16.777 1 98.84 179 TYR B CA 1
ATOM 3832 C C . TYR B 1 179 ? -5.403 14.277 15.787 1 98.84 179 TYR B C 1
ATOM 3834 O O . TYR B 1 179 ? -4.188 14.141 15.952 1 98.84 179 TYR B O 1
ATOM 3842 N N . GLY B 1 180 ? -5.891 14.948 14.732 1 98.89 180 GLY B N 1
ATOM 3843 C CA . GLY B 1 180 ? -5.009 15.702 13.856 1 98.89 180 GLY B CA 1
ATOM 3844 C C . GLY B 1 180 ? -4.236 16.789 14.579 1 98.89 180 GLY B C 1
ATOM 3845 O O . GLY B 1 180 ? -3.029 16.939 14.376 1 98.89 180 GLY B O 1
ATOM 3846 N N . ALA B 1 181 ? -4.939 17.529 15.411 1 98.87 181 ALA B N 1
ATOM 3847 C CA . ALA B 1 181 ? -4.31 18.586 16.199 1 98.87 181 ALA B CA 1
ATOM 3848 C C . ALA B 1 181 ? -3.2 18.025 17.083 1 98.87 181 ALA B C 1
ATOM 3850 O O . ALA B 1 181 ? -2.111 18.599 17.162 1 98.87 181 ALA B O 1
ATOM 3851 N N . VAL B 1 182 ? -3.44 16.898 17.654 1 98.84 182 VAL B N 1
ATOM 3852 C CA . VAL B 1 182 ? -2.495 16.284 18.582 1 98.84 182 VAL B CA 1
ATOM 3853 C C . VAL B 1 182 ? -1.294 15.74 17.812 1 98.84 182 VAL B C 1
ATOM 3855 O O . VAL B 1 182 ? -0.153 15.862 18.263 1 98.84 182 VAL B O 1
ATOM 3858 N N . ALA B 1 183 ? -1.555 15.141 16.667 1 98.87 183 ALA B N 1
ATOM 3859 C CA . ALA B 1 183 ? -0.455 14.703 15.812 1 98.87 183 ALA B CA 1
ATOM 3860 C C . ALA B 1 183 ? 0.411 15.884 15.384 1 98.87 183 ALA B C 1
ATOM 3862 O O . ALA B 1 183 ? 1.64 15.786 15.363 1 98.87 183 ALA B O 1
ATOM 3863 N N . GLY B 1 184 ? -0.231 16.979 15.019 1 98.81 184 GLY B N 1
ATOM 3864 C CA . GLY B 1 184 ? 0.491 18.195 14.677 1 98.81 184 GLY B CA 1
ATOM 3865 C C . GLY B 1 184 ? 1.353 18.715 15.812 1 98.81 184 GLY B C 1
ATOM 3866 O O . GLY B 1 184 ? 2.471 19.183 15.585 1 98.81 184 GLY B O 1
ATOM 3867 N N . LEU B 1 185 ? 0.805 18.639 17.018 1 98.78 185 LEU B N 1
ATOM 3868 C CA . LEU B 1 185 ? 1.553 19.045 18.204 1 98.78 185 LEU B CA 1
ATOM 3869 C C . LEU B 1 185 ? 2.803 18.189 18.377 1 98.78 185 LEU B C 1
ATOM 3871 O O . LEU B 1 185 ? 3.88 18.709 18.679 1 98.78 185 LEU B O 1
ATOM 3875 N N . GLY B 1 186 ? 2.665 16.915 18.224 1 98.54 186 GLY B N 1
ATOM 3876 C CA . GLY B 1 186 ? 3.82 16.036 18.296 1 98.54 186 GLY B CA 1
ATOM 3877 C C . GLY B 1 186 ? 4.888 16.368 17.271 1 98.54 186 GLY B C 1
ATOM 3878 O O . GLY B 1 186 ? 6.072 16.453 17.605 1 98.54 186 GLY B O 1
ATOM 3879 N N . PHE B 1 187 ? 4.483 16.56 16.083 1 98.31 187 PHE B N 1
ATOM 3880 C CA . PHE B 1 187 ? 5.39 16.925 15.002 1 98.31 187 PHE B CA 1
ATOM 3881 C C . PHE B 1 187 ? 6.105 18.234 15.314 1 98.31 187 PHE B C 1
ATOM 3883 O O . PHE B 1 187 ? 7.324 18.335 15.158 1 98.31 187 PHE B O 1
ATOM 3890 N N . ALA B 1 188 ? 5.337 19.248 15.741 1 97.93 188 ALA B N 1
ATOM 3891 C CA . ALA B 1 188 ? 5.903 20.552 16.077 1 97.93 188 ALA B CA 1
ATOM 3892 C C . ALA B 1 188 ? 6.952 20.426 17.178 1 97.93 188 ALA B C 1
ATOM 3894 O O . ALA B 1 188 ? 7.987 21.097 17.138 1 97.93 188 ALA B O 1
ATOM 3895 N N . THR B 1 189 ? 6.675 19.582 18.082 1 96.72 189 THR B N 1
ATOM 3896 C CA . THR B 1 189 ? 7.562 19.438 19.231 1 96.72 189 THR B CA 1
ATOM 3897 C C . THR B 1 189 ? 8.917 18.881 18.802 1 96.72 189 THR B C 1
ATOM 3899 O O . THR B 1 189 ? 9.961 19.435 19.153 1 96.72 189 THR B O 1
ATOM 3902 N N . ILE B 1 190 ? 8.862 17.839 17.996 1 94.99 190 ILE B N 1
ATOM 3903 C CA . ILE B 1 190 ? 10.121 17.217 17.601 1 94.99 190 ILE B CA 1
ATOM 3904 C C . ILE B 1 190 ? 10.858 18.124 16.618 1 94.99 190 ILE B C 1
ATOM 3906 O O . ILE B 1 190 ? 12.09 18.184 16.622 1 94.99 190 ILE B O 1
ATOM 3910 N N . GLU B 1 191 ? 10.212 18.774 15.855 1 94.79 191 GLU B N 1
ATOM 3911 C CA . GLU B 1 191 ? 10.842 19.714 14.934 1 94.79 191 GLU B CA 1
ATOM 3912 C C . GLU B 1 191 ? 11.492 20.872 15.686 1 94.79 191 GLU B C 1
ATOM 3914 O O . GLU B 1 191 ? 12.581 21.322 15.323 1 94.79 191 GLU B O 1
ATOM 3919 N N . ASN B 1 192 ? 10.756 21.42 16.686 1 95.28 192 ASN B N 1
ATOM 3920 C CA . ASN B 1 192 ? 11.334 22.462 17.528 1 95.28 192 ASN B CA 1
ATOM 3921 C C . ASN B 1 192 ? 12.641 22.005 18.168 1 95.28 192 ASN B C 1
ATOM 3923 O O . ASN B 1 192 ? 13.629 22.741 18.166 1 95.28 192 ASN B O 1
ATOM 3927 N N . ALA B 1 193 ? 12.6 20.807 18.632 1 93.18 193 ALA B N 1
ATOM 3928 C CA . ALA B 1 193 ? 13.807 20.254 19.242 1 93.18 193 ALA B CA 1
ATOM 3929 C C . ALA B 1 193 ? 14.959 20.217 18.242 1 93.18 193 ALA B C 1
ATOM 3931 O O . ALA B 1 193 ? 16.093 20.566 18.578 1 93.18 193 ALA B O 1
ATOM 3932 N N . LEU B 1 194 ? 14.686 19.838 17.079 1 92.04 194 LEU B N 1
ATOM 3933 C CA . LEU B 1 194 ? 15.699 19.738 16.034 1 92.04 194 LEU B CA 1
ATOM 3934 C C . LEU B 1 194 ? 16.278 21.11 15.705 1 92.04 194 LEU B C 1
ATOM 3936 O O . LEU B 1 194 ? 17.497 21.265 15.599 1 92.04 194 LEU B O 1
ATOM 3940 N N . TYR B 1 195 ? 15.486 22.106 15.584 1 92.29 195 TYR B N 1
ATOM 3941 C CA . TYR B 1 195 ? 15.936 23.443 15.214 1 92.29 195 TYR B CA 1
ATOM 3942 C C . TYR B 1 195 ? 16.741 24.079 16.341 1 92.29 195 TYR B C 1
ATOM 3944 O O . TYR B 1 195 ? 17.751 24.743 16.093 1 92.29 195 TYR B O 1
ATOM 3952 N N . ILE B 1 196 ? 16.27 23.883 17.511 1 93.48 196 ILE B N 1
ATOM 3953 C CA . ILE B 1 196 ? 16.971 24.456 18.656 1 93.48 196 ILE B CA 1
ATOM 3954 C C . ILE B 1 196 ? 18.342 23.8 18.802 1 93.48 196 ILE B C 1
ATOM 3956 O O . ILE B 1 196 ? 19.351 24.488 18.972 1 93.48 196 ILE B O 1
ATOM 3960 N N . THR B 1 197 ? 18.375 22.463 18.655 1 91.36 197 THR B N 1
ATOM 3961 C CA . THR B 1 197 ? 19.632 21.729 18.746 1 91.36 197 THR B CA 1
ATOM 3962 C C . THR B 1 197 ? 20.609 22.195 17.671 1 91.36 197 THR B C 1
ATOM 3964 O O . THR B 1 197 ? 21.784 22.439 17.955 1 91.36 197 THR B O 1
ATOM 3967 N N . GLN B 1 198 ? 20.157 22.386 16.528 1 89.85 198 GLN B N 1
ATOM 3968 C CA . GLN B 1 198 ? 21.008 22.773 15.408 1 89.85 198 GLN B CA 1
ATOM 3969 C C . GLN B 1 198 ? 21.516 24.203 15.571 1 89.85 198 GLN B C 1
ATOM 3971 O O . GLN B 1 198 ? 22.664 24.501 15.236 1 89.85 198 GLN B O 1
ATOM 3976 N N . SER B 1 199 ? 20.654 25.064 16.042 1 91.45 199 SER B N 1
ATOM 3977 C CA . SER B 1 199 ? 21.063 26.451 16.238 1 91.45 199 SER B CA 1
ATOM 3978 C C . SER B 1 199 ? 22.138 26.563 17.314 1 91.45 199 SER B C 1
ATOM 3980 O O . SER B 1 199 ? 23.081 27.346 17.178 1 91.45 199 SER B O 1
ATOM 3982 N N . VAL B 1 200 ? 21.976 25.815 18.363 1 89.93 200 VAL B N 1
ATOM 3983 C CA . VAL B 1 200 ? 22.941 25.831 19.457 1 89.93 200 VAL B CA 1
ATOM 3984 C C . VAL B 1 200 ? 24.259 25.215 18.993 1 89.93 200 VAL B C 1
ATOM 3986 O O . VAL B 1 200 ? 25.336 25.725 19.311 1 89.93 200 VAL B O 1
ATOM 3989 N N . ALA B 1 201 ? 24.203 24.184 18.182 1 86.94 201 ALA B N 1
ATOM 3990 C CA . ALA B 1 201 ? 25.398 23.499 17.697 1 86.94 201 ALA B CA 1
ATOM 3991 C C . ALA 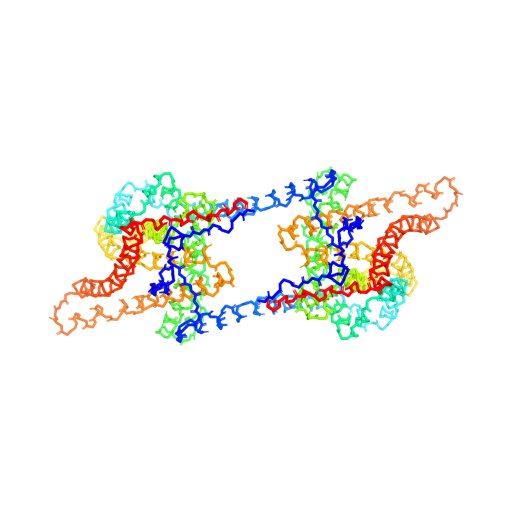B 1 201 ? 26.163 24.369 16.703 1 86.94 201 ALA B C 1
ATOM 3993 O O . ALA B 1 201 ? 27.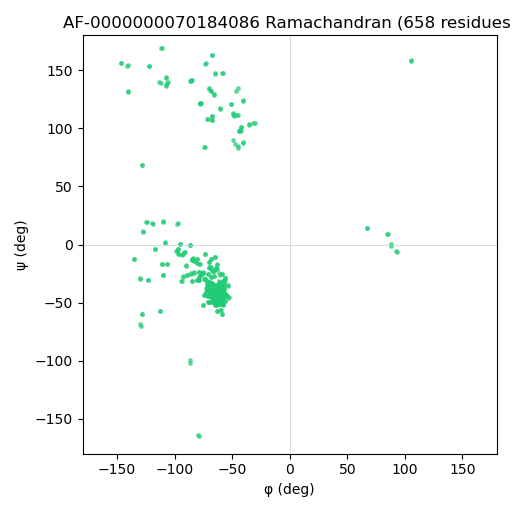387 24.266 16.592 1 86.94 201 ALA B O 1
ATOM 3994 N N . ALA B 1 202 ? 25.506 25.227 16.077 1 86.59 202 ALA B N 1
ATOM 3995 C CA . ALA B 1 202 ? 26.101 25.996 14.988 1 86.59 202 ALA B CA 1
ATOM 3996 C C . ALA B 1 202 ? 26.709 27.297 15.504 1 86.59 202 ALA B C 1
ATOM 3998 O O . ALA B 1 202 ? 27.346 28.035 14.748 1 86.59 202 ALA B O 1
ATOM 3999 N N . THR B 1 203 ? 26.493 27.576 16.761 1 86.61 203 THR B N 1
ATOM 4000 C CA . THR B 1 203 ? 26.9 28.904 17.207 1 86.61 203 THR B CA 1
ATOM 4001 C C . THR B 1 203 ? 28.147 28.823 18.082 1 86.61 203 THR B C 1
ATOM 4003 O O . THR B 1 203 ? 28.351 27.835 18.79 1 86.61 203 THR B O 1
ATOM 4006 N N . SER B 1 204 ? 28.946 29.852 17.869 1 88.83 204 SER B N 1
ATOM 4007 C CA . SER B 1 204 ? 30.072 30.058 18.774 1 88.83 204 SER B CA 1
ATOM 4008 C C . SER B 1 204 ? 29.726 31.064 19.867 1 88.83 204 SER B C 1
ATOM 4010 O O . SER B 1 204 ? 30.454 31.191 20.854 1 88.83 204 SER B O 1
ATOM 4012 N N . ALA B 1 205 ? 28.612 31.698 19.772 1 88.64 205 ALA B N 1
ATOM 4013 C CA . ALA B 1 205 ? 28.146 32.685 20.743 1 88.64 205 ALA B CA 1
ATOM 4014 C C . ALA B 1 205 ? 27.54 32.006 21.968 1 88.64 205 ALA B C 1
ATOM 4016 O O . ALA B 1 205 ? 27.844 30.846 22.257 1 88.64 205 ALA B O 1
ATOM 4017 N N . ASN B 1 206 ? 26.847 32.759 22.683 1 90.34 206 ASN B N 1
ATOM 4018 C CA . ASN B 1 206 ? 26.174 32.249 23.873 1 90.34 206 ASN B CA 1
ATOM 4019 C C . ASN B 1 206 ? 25.054 31.277 23.511 1 90.34 206 ASN B C 1
ATOM 4021 O O . ASN B 1 206 ? 24.002 31.691 23.021 1 90.34 206 ASN B O 1
ATOM 4025 N N . PRO B 1 207 ? 25.28 29.99 23.758 1 85.99 207 PRO B N 1
ATOM 4026 C CA . PRO B 1 207 ? 24.319 28.957 23.364 1 85.99 207 PRO B CA 1
ATOM 4027 C C . PRO B 1 207 ? 22.934 29.178 23.968 1 85.99 207 PRO B C 1
ATOM 4029 O O . PRO B 1 207 ? 21.923 28.869 23.332 1 85.99 207 PRO B O 1
ATOM 4032 N N . LEU B 1 208 ? 22.871 29.697 25.128 1 89.52 208 LEU B N 1
ATOM 4033 C CA . LEU B 1 208 ? 21.591 29.912 25.793 1 89.52 208 LEU B CA 1
ATOM 4034 C C . LEU B 1 208 ? 20.801 31.021 25.105 1 89.52 208 LEU B C 1
ATOM 4036 O O . LEU B 1 208 ? 19.58 30.924 24.965 1 89.52 208 LEU B O 1
ATOM 4040 N N . ALA B 1 209 ? 21.482 32 24.693 1 91.85 209 ALA B N 1
ATOM 4041 C CA . ALA B 1 209 ? 20.825 33.113 24.014 1 91.85 209 ALA B CA 1
ATOM 4042 C C . ALA B 1 209 ? 20.327 32.697 22.633 1 91.85 209 ALA B C 1
ATOM 4044 O O . ALA B 1 209 ? 19.201 33.021 22.249 1 91.85 209 ALA B O 1
ATOM 4045 N N . VAL B 1 210 ? 21.169 32 21.948 1 91.97 210 VAL B N 1
ATOM 4046 C CA . VAL B 1 210 ? 20.822 31.577 20.595 1 91.97 210 VAL B CA 1
ATOM 4047 C C . VAL B 1 210 ? 19.689 30.554 20.648 1 91.97 210 VAL B C 1
ATOM 4049 O O . VAL B 1 210 ? 18.713 30.66 19.902 1 91.97 210 VAL B O 1
ATOM 4052 N N . GLY B 1 211 ? 19.789 29.609 21.543 1 91.64 211 GLY B N 1
ATOM 4053 C CA . GLY B 1 211 ? 18.731 28.628 21.73 1 91.64 211 GLY B CA 1
ATOM 4054 C C . GLY B 1 211 ? 17.413 29.247 22.157 1 91.64 211 GLY B C 1
ATOM 4055 O O . GLY B 1 211 ? 16.35 28.849 21.675 1 91.64 211 GLY B O 1
ATOM 4056 N N . GLY B 1 212 ? 17.495 30.192 23.041 1 93.14 212 GLY B N 1
ATOM 4057 C CA . GLY B 1 212 ? 16.308 30.904 23.487 1 93.14 212 GLY B CA 1
ATOM 4058 C C . GLY B 1 212 ? 15.613 31.662 22.371 1 93.14 212 GLY B C 1
ATOM 4059 O O . GLY B 1 212 ? 14.385 31.638 22.269 1 93.14 212 GLY B O 1
ATOM 4060 N N . GLY B 1 213 ? 16.397 32.395 21.569 1 93.64 213 GLY B N 1
ATOM 4061 C CA . GLY B 1 213 ? 15.839 33.084 20.416 1 93.64 213 GLY B CA 1
ATOM 4062 C C . GLY B 1 213 ? 15.133 32.154 19.448 1 93.64 213 GLY B C 1
ATOM 4063 O O . GLY B 1 213 ? 14.028 32.45 18.988 1 93.64 213 GLY B O 1
ATOM 4064 N N . THR B 1 214 ? 15.768 31.037 19.153 1 94.34 214 THR B N 1
ATOM 4065 C CA . THR B 1 214 ? 15.168 30.047 18.266 1 94.34 214 THR B CA 1
ATOM 4066 C C . THR B 1 214 ? 13.886 29.485 18.873 1 94.34 214 THR B C 1
ATOM 4068 O O . THR B 1 214 ? 12.901 29.266 18.163 1 94.34 214 THR B O 1
ATOM 4071 N N . SER B 1 215 ? 13.931 29.242 20.18 1 95.52 215 SER B N 1
ATOM 4072 C CA . SER B 1 215 ? 12.766 28.717 20.885 1 95.52 215 SER B CA 1
ATOM 4073 C C . SER B 1 215 ? 11.567 29.648 20.74 1 95.52 215 SER B C 1
ATOM 4075 O O . SER B 1 215 ? 10.436 29.189 20.561 1 95.52 215 SER B O 1
ATOM 4077 N N . ILE B 1 216 ? 11.747 30.894 20.792 1 95.74 216 ILE B N 1
ATOM 4078 C CA . ILE B 1 216 ? 10.672 31.876 20.694 1 95.74 216 ILE B CA 1
ATOM 4079 C C . ILE B 1 216 ? 10.097 31.873 19.28 1 95.74 216 ILE B C 1
ATOM 4081 O O . ILE B 1 216 ? 8.878 31.91 19.099 1 95.74 216 ILE B O 1
ATOM 4085 N N . VAL B 1 217 ? 10.965 31.83 18.308 1 94.54 217 VAL B N 1
ATOM 4086 C CA . VAL B 1 217 ? 10.527 31.789 16.917 1 94.54 217 VAL B CA 1
ATOM 4087 C C . VAL B 1 217 ? 9.7 30.529 16.673 1 94.54 217 VAL B C 1
ATOM 4089 O O . VAL B 1 217 ? 8.644 30.586 16.039 1 94.54 217 VAL B O 1
ATOM 4092 N N . ARG B 1 218 ? 10.159 29.403 17.233 1 95.36 218 ARG B N 1
ATOM 4093 C CA . ARG B 1 218 ? 9.477 28.128 17.033 1 95.36 218 ARG B CA 1
ATOM 4094 C C . ARG B 1 218 ? 8.156 28.088 17.794 1 95.36 218 ARG B C 1
ATOM 4096 O O . ARG B 1 218 ? 7.201 27.444 17.355 1 95.36 218 ARG B O 1
ATOM 4103 N N . ALA B 1 219 ? 8.067 28.77 18.927 1 96.79 219 ALA B N 1
ATOM 4104 C CA . ALA B 1 219 ? 6.821 28.877 19.681 1 96.79 219 ALA B CA 1
ATOM 4105 C C . ALA B 1 219 ? 5.727 29.53 18.841 1 96.79 219 ALA B C 1
ATOM 4107 O O . ALA B 1 219 ? 4.55 29.181 18.962 1 96.79 219 ALA B O 1
ATOM 4108 N N . LEU B 1 220 ? 6.141 30.448 18.006 1 95.43 220 LEU B N 1
ATOM 4109 C CA . LEU B 1 220 ? 5.19 31.158 17.159 1 95.43 220 LEU B CA 1
ATOM 4110 C C . LEU B 1 220 ? 4.824 30.326 15.935 1 95.43 220 LEU B C 1
ATOM 4112 O O . LEU B 1 220 ? 3.696 30.399 15.443 1 95.43 220 LEU B O 1
ATOM 4116 N N . ALA B 1 221 ? 5.727 29.515 15.461 1 92.98 221 ALA B N 1
ATOM 4117 C CA . ALA B 1 221 ? 5.509 28.729 14.25 1 92.98 221 ALA B CA 1
ATOM 4118 C C . ALA B 1 221 ? 4.738 27.448 14.559 1 92.98 221 ALA B C 1
ATOM 4120 O O . ALA B 1 221 ? 4.047 26.907 13.693 1 92.98 221 ALA B O 1
ATOM 4121 N N . GLY B 1 222 ? 4.773 26.949 15.764 1 95.6 222 GLY B N 1
ATOM 4122 C CA . GLY B 1 222 ? 4.234 25.67 16.198 1 95.6 222 GLY B CA 1
ATOM 4123 C C . GLY B 1 222 ? 2.734 25.558 16.001 1 95.6 222 GLY B C 1
ATOM 4124 O O . GLY B 1 222 ? 2.242 24.543 15.503 1 95.6 222 GLY B O 1
ATOM 4125 N N . PRO B 1 223 ? 1.965 26.579 16.319 1 97.69 223 PRO B N 1
ATOM 4126 C CA . PRO B 1 223 ? 0.507 26.527 16.185 1 97.69 223 PRO B CA 1
ATOM 4127 C C . PRO B 1 223 ? 0.057 26.215 14.759 1 97.69 223 PRO B C 1
ATOM 4129 O O . PRO B 1 223 ? -0.983 25.582 14.561 1 97.69 223 PRO B O 1
ATOM 4132 N N . GLY B 1 224 ? 0.815 26.634 13.791 1 98.32 224 GLY B N 1
ATOM 4133 C CA . GLY B 1 224 ? 0.477 26.314 12.413 1 98.32 224 GLY B CA 1
ATOM 4134 C C . GLY B 1 224 ? 0.374 24.823 12.154 1 98.32 224 GLY B C 1
ATOM 4135 O O . GLY B 1 224 ? -0.557 24.366 11.489 1 98.32 224 GLY B O 1
ATOM 4136 N N . HIS B 1 225 ? 1.295 24.051 12.692 1 98.57 225 HIS B N 1
ATOM 4137 C CA . HIS B 1 225 ? 1.277 22.601 12.534 1 98.57 225 HIS B CA 1
ATOM 4138 C C . HIS B 1 225 ? -0.008 22.002 13.098 1 98.57 225 HIS B C 1
ATOM 4140 O O . HIS B 1 225 ? -0.534 21.028 12.555 1 98.57 225 HIS B O 1
ATOM 4146 N N . VAL B 1 226 ? -0.491 22.571 14.178 1 98.79 226 VAL B N 1
ATOM 4147 C CA . VAL B 1 226 ? -1.719 22.094 14.805 1 98.79 226 VAL B CA 1
ATOM 4148 C C . VAL B 1 226 ? -2.919 22.445 13.927 1 98.79 226 VAL B C 1
ATOM 4150 O O . VAL B 1 226 ? -3.782 21.601 13.678 1 98.79 226 VAL B O 1
ATOM 4153 N N . ILE B 1 227 ? -2.921 23.643 13.4 1 98.82 227 ILE B N 1
ATOM 4154 C CA . ILE B 1 227 ? -4.042 24.134 12.605 1 98.82 227 ILE B CA 1
ATOM 4155 C C . ILE B 1 227 ? -4.171 23.305 11.329 1 98.82 227 ILE B C 1
ATOM 4157 O O . ILE B 1 227 ? -5.239 22.761 11.04 1 98.82 227 ILE B O 1
ATOM 4161 N N . TYR B 1 228 ? -3.083 23.138 10.561 1 98.73 228 TYR B N 1
ATOM 4162 C CA . TYR B 1 228 ? -3.122 22.455 9.273 1 98.73 228 TYR B CA 1
ATOM 4163 C C . TYR B 1 228 ? -3.459 20.979 9.448 1 98.73 228 TYR B C 1
ATOM 4165 O O . TYR B 1 228 ? -4.297 20.437 8.724 1 98.73 228 TYR B O 1
ATOM 4173 N N . SER B 1 229 ? -2.846 20.375 10.444 1 98.77 229 SER B N 1
ATOM 4174 C CA . SER B 1 229 ? -3.06 18.953 10.692 1 98.77 229 SER B CA 1
ATOM 4175 C C . SER B 1 229 ? -4.474 18.687 11.199 1 98.77 229 SER B C 1
ATOM 4177 O O . SER B 1 229 ? -5.052 17.635 10.918 1 98.77 229 SER B O 1
ATOM 4179 N N . ALA B 1 230 ? -5.03 19.628 11.94 1 98.87 230 ALA B N 1
ATOM 4180 C CA . ALA B 1 230 ? -6.412 19.493 12.393 1 98.87 230 ALA B CA 1
ATOM 4181 C C . ALA B 1 230 ? -7.381 19.529 11.215 1 98.87 230 ALA B C 1
ATOM 4183 O O . ALA B 1 230 ? -8.373 18.797 11.197 1 98.87 230 ALA B O 1
ATOM 4184 N N . ILE B 1 231 ? -7.076 20.347 10.274 1 98.67 231 ILE B N 1
ATOM 4185 C CA . ILE B 1 231 ? -7.92 20.432 9.087 1 98.67 231 ILE B CA 1
ATOM 4186 C C . ILE B 1 231 ? -7.854 19.118 8.312 1 98.67 231 ILE B C 1
ATOM 4188 O O . ILE B 1 231 ? -8.888 18.544 7.963 1 98.67 231 ILE B O 1
ATOM 4192 N N . ALA B 1 232 ? -6.669 18.633 8.056 1 98.75 232 ALA B N 1
ATOM 4193 C CA . ALA B 1 232 ? -6.518 17.348 7.379 1 98.75 232 ALA B CA 1
ATOM 4194 C C . ALA B 1 232 ? -7.188 16.229 8.171 1 98.75 232 ALA B C 1
ATOM 4196 O O . ALA B 1 232 ? -7.837 15.353 7.594 1 98.75 232 ALA B O 1
ATOM 4197 N N . GLY B 1 233 ? -6.982 16.289 9.47 1 98.8 233 GLY B N 1
ATOM 4198 C CA . GLY B 1 233 ? -7.611 15.307 10.338 1 98.8 233 GLY B CA 1
ATOM 4199 C C . GLY B 1 233 ? -9.126 15.33 10.265 1 98.8 233 GLY B C 1
ATOM 4200 O O . GLY B 1 233 ? -9.77 14.279 10.293 1 98.8 233 GLY B O 1
ATOM 4201 N N . TYR B 1 234 ? -9.735 16.492 10.19 1 98.6 234 TYR B N 1
ATOM 4202 C CA . TYR B 1 234 ? -11.181 16.625 10.045 1 98.6 234 TYR B CA 1
ATOM 4203 C C . TYR B 1 234 ? -11.679 15.859 8.825 1 98.6 234 TYR B C 1
ATOM 4205 O O . TYR B 1 234 ? -12.669 15.129 8.904 1 98.6 234 TYR B O 1
ATOM 4213 N N . TYR B 1 235 ? -10.972 15.972 7.751 1 98.56 235 TYR B N 1
ATOM 4214 C CA . TYR B 1 235 ? -11.387 15.306 6.522 1 98.56 235 TYR B CA 1
ATOM 4215 C C . TYR B 1 235 ? -11.134 13.805 6.602 1 98.56 235 TYR B C 1
ATOM 4217 O O . TYR B 1 235 ? -11.86 13.014 5.995 1 98.56 235 TYR B O 1
ATOM 4225 N N . LEU B 1 236 ? -10.136 13.403 7.342 1 98.62 236 LEU B N 1
ATOM 4226 C CA . LEU B 1 236 ? -9.981 11.976 7.605 1 98.62 236 LEU B CA 1
ATOM 4227 C C . LEU B 1 236 ? -11.174 11.435 8.386 1 98.62 236 LEU B C 1
ATOM 4229 O O . LEU B 1 236 ? -11.654 10.333 8.108 1 98.62 236 LEU B O 1
ATOM 4233 N N . GLY B 1 237 ? -11.612 12.181 9.403 1 98.08 237 GLY B N 1
ATOM 4234 C CA . GLY B 1 237 ? -12.836 11.82 10.101 1 98.08 237 GLY B CA 1
ATOM 4235 C C . GLY B 1 237 ? -14.041 11.731 9.184 1 98.08 237 GLY B C 1
ATOM 4236 O O . GLY B 1 237 ? -14.826 10.784 9.273 1 98.08 237 GLY B O 1
ATOM 4237 N N . LEU B 1 238 ? -14.124 12.702 8.328 1 97.92 238 LEU B N 1
ATOM 4238 C CA . LEU B 1 238 ? -15.207 12.703 7.352 1 97.92 238 LEU B CA 1
ATOM 4239 C C . LEU B 1 238 ? -15.135 11.47 6.458 1 97.92 238 LEU B C 1
ATOM 4241 O O . LEU B 1 238 ? -16.16 10.855 6.156 1 97.92 238 LEU B O 1
ATOM 4245 N N . ALA B 1 239 ? -14.001 11.099 6.043 1 97.86 239 ALA B N 1
ATOM 4246 C CA . ALA B 1 239 ? -13.784 9.94 5.181 1 97.86 239 ALA B CA 1
ATOM 4247 C C . ALA B 1 239 ? -14.211 8.651 5.877 1 97.86 239 ALA B C 1
ATOM 4249 O O . ALA B 1 239 ? -14.741 7.739 5.239 1 97.86 239 ALA B O 1
ATOM 4250 N N . LYS B 1 240 ? -13.928 8.591 7.173 1 96.96 240 LYS B N 1
ATOM 4251 C CA . LYS B 1 240 ? -14.271 7.399 7.943 1 96.96 240 LYS B CA 1
ATOM 4252 C C . LYS B 1 240 ? -15.762 7.09 7.844 1 96.96 240 LYS B C 1
ATOM 4254 O O . LYS B 1 240 ? -16.16 5.924 7.815 1 96.96 240 LYS B O 1
ATOM 4259 N N . PHE B 1 241 ? -16.636 8.044 7.71 1 95.65 241 PHE B N 1
ATOM 4260 C CA . PHE B 1 241 ? -18.083 7.865 7.754 1 95.65 241 PHE B CA 1
ATOM 4261 C C . PHE B 1 241 ? -18.691 8.033 6.367 1 95.65 241 PHE B C 1
ATOM 4263 O O . PHE B 1 241 ? -19.915 8.055 6.219 1 95.65 241 PHE B O 1
ATOM 4270 N N . ASN B 1 242 ? -17.826 8.271 5.387 1 95.29 242 ASN B N 1
ATOM 4271 C CA . ASN B 1 242 ? -18.178 8.266 3.971 1 95.29 242 ASN B CA 1
ATOM 4272 C C . ASN B 1 242 ? -17.248 7.362 3.166 1 95.29 242 ASN B C 1
ATOM 4274 O O . ASN B 1 242 ? -16.526 7.834 2.286 1 95.29 242 ASN B O 1
ATOM 4278 N N . PRO B 1 243 ? -17.331 6.068 3.379 1 93.41 243 PRO B N 1
ATOM 4279 C CA . PRO B 1 243 ? -16.327 5.138 2.857 1 93.41 243 PRO B CA 1
ATOM 4280 C C . PRO B 1 243 ? -16.322 5.069 1.332 1 93.41 243 PRO B C 1
ATOM 4282 O O . PRO B 1 243 ? -15.285 4.788 0.726 1 93.41 243 PRO B O 1
ATOM 4285 N N . ASP B 1 244 ? -17.412 5.33 0.589 1 92.13 244 ASP B N 1
ATOM 4286 C CA . ASP B 1 244 ? -17.49 5.252 -0.866 1 92.13 244 ASP B CA 1
ATOM 4287 C C . ASP B 1 244 ? -16.632 6.333 -1.521 1 92.13 244 ASP B C 1
ATOM 4289 O O . ASP B 1 244 ? -16.214 6.189 -2.671 1 92.13 244 ASP B O 1
ATOM 4293 N N . ASP B 1 245 ? -16.377 7.411 -0.694 1 96.03 245 ASP B N 1
ATOM 4294 C CA . ASP B 1 245 ? -15.611 8.531 -1.232 1 96.03 245 ASP B CA 1
ATOM 4295 C C . ASP B 1 245 ? -14.39 8.828 -0.365 1 96.03 245 ASP B C 1
ATOM 4297 O O . ASP B 1 245 ? -13.882 9.951 -0.363 1 96.03 245 ASP B O 1
ATOM 4301 N N . ALA B 1 246 ? -13.993 7.89 0.412 1 97.17 246 ALA B N 1
ATOM 4302 C CA . ALA B 1 246 ? -12.952 8.105 1.413 1 97.17 246 ALA B CA 1
ATOM 4303 C C . ALA B 1 246 ? -11.682 8.661 0.774 1 97.17 246 ALA B C 1
ATOM 4305 O O . ALA B 1 246 ? -11.101 9.628 1.272 1 97.17 246 ALA B O 1
ATOM 4306 N N . GLY B 1 247 ? -11.245 8.129 -0.373 1 97.36 247 GLY B N 1
ATOM 4307 C CA . GLY B 1 247 ? -10.018 8.542 -1.035 1 97.36 247 GLY B CA 1
ATOM 4308 C C . GLY B 1 247 ? -10 10.016 -1.394 1 97.36 247 GLY B C 1
ATOM 4309 O O . GLY B 1 247 ? -9.177 10.775 -0.879 1 97.36 247 GLY B O 1
ATOM 4310 N N . PRO B 1 248 ? -10.941 10.399 -2.181 1 97.94 248 PRO B N 1
ATOM 4311 C CA . PRO B 1 248 ? -11.024 11.807 -2.574 1 97.94 248 PRO B CA 1
ATOM 4312 C C . PRO B 1 248 ? -11.143 12.748 -1.378 1 97.94 248 PRO B C 1
ATOM 4314 O O . PRO B 1 248 ? -10.579 13.845 -1.392 1 97.94 248 PRO B O 1
ATOM 4317 N N . ILE B 1 249 ? -11.847 12.382 -0.319 1 98.57 249 ILE B N 1
ATOM 4318 C CA . ILE B 1 249 ? -12.035 13.228 0.854 1 98.57 249 ILE B CA 1
ATOM 4319 C C . ILE B 1 249 ? -10.695 13.446 1.553 1 98.57 249 ILE B C 1
ATOM 4321 O O . ILE B 1 249 ? -10.357 14.573 1.922 1 98.57 249 ILE B O 1
ATOM 4325 N N . VAL B 1 250 ? -9.96 12.328 1.711 1 98.7 250 VAL B N 1
ATOM 4326 C CA . VAL B 1 250 ? -8.653 12.418 2.353 1 98.7 250 VAL B CA 1
ATOM 4327 C C . VAL B 1 250 ? -7.728 13.303 1.522 1 98.7 250 VAL B C 1
ATOM 4329 O O . VAL B 1 250 ? -7.013 14.148 2.066 1 98.7 250 VAL B O 1
ATOM 4332 N N . ILE B 1 251 ? -7.793 13.173 0.204 1 98.59 251 ILE B N 1
ATOM 4333 C CA . ILE B 1 251 ? -6.958 13.966 -0.691 1 98.59 251 ILE B CA 1
ATOM 4334 C C . ILE B 1 251 ? -7.339 15.441 -0.581 1 98.59 251 ILE B C 1
ATOM 4336 O O . ILE B 1 251 ? -6.47 16.316 -0.594 1 98.59 251 ILE B O 1
ATOM 4340 N N . LYS B 1 252 ? -8.592 15.739 -0.467 1 98.49 252 LYS B N 1
ATOM 4341 C CA . LYS B 1 252 ? -9.038 17.119 -0.296 1 98.49 252 LYS B CA 1
ATOM 4342 C C . LYS B 1 252 ? -8.423 17.744 0.953 1 98.49 252 LYS B C 1
ATOM 4344 O O . LYS B 1 252 ? -7.883 18.851 0.898 1 98.49 252 LYS B O 1
ATOM 4349 N N . GLY B 1 253 ? -8.556 17.037 2.102 1 98.6 253 GLY B N 1
ATOM 4350 C CA . GLY B 1 253 ? -7.973 17.529 3.34 1 98.6 253 GLY B CA 1
ATOM 4351 C C . GLY B 1 253 ? -6.477 17.761 3.243 1 98.6 253 GLY B C 1
ATOM 4352 O O . GLY B 1 253 ? -5.972 18.788 3.701 1 98.6 253 GLY B O 1
ATOM 4353 N N . LEU B 1 254 ? -5.802 16.825 2.604 1 98.63 254 LEU B N 1
ATOM 4354 C CA . LEU B 1 254 ? -4.353 16.92 2.459 1 98.63 254 LEU B CA 1
ATOM 4355 C C . LEU B 1 254 ? -3.973 18.08 1.545 1 98.63 254 LEU B C 1
ATOM 4357 O O . LEU B 1 254 ? -2.984 18.773 1.793 1 98.63 254 LEU B O 1
ATOM 4361 N N . LEU B 1 255 ? -4.73 18.296 0.508 1 98.36 255 LEU B N 1
ATOM 4362 C CA . LEU B 1 255 ? -4.465 19.397 -0.411 1 98.36 255 LEU B CA 1
ATOM 4363 C C . LEU B 1 255 ? -4.62 20.741 0.293 1 98.36 255 LEU B C 1
ATOM 4365 O O . LEU B 1 255 ? -3.763 21.618 0.161 1 98.36 255 LEU B O 1
ATOM 4369 N N . ILE B 1 256 ? -5.661 20.866 1.047 1 98.58 256 ILE B N 1
ATOM 4370 C CA . ILE B 1 256 ? -5.9 22.111 1.77 1 98.58 256 ILE B CA 1
ATOM 4371 C C . ILE B 1 256 ? -4.755 22.369 2.747 1 98.58 256 ILE B C 1
ATOM 4373 O O . ILE B 1 256 ? -4.151 23.443 2.735 1 98.58 256 ILE B O 1
ATOM 4377 N N . ALA B 1 257 ? -4.438 21.369 3.544 1 98.73 257 ALA B N 1
ATOM 4378 C CA . ALA B 1 257 ? -3.393 21.508 4.556 1 98.73 257 ALA B CA 1
ATOM 4379 C C . ALA B 1 257 ? -2.037 21.78 3.91 1 98.73 257 ALA B C 1
ATOM 4381 O O . ALA B 1 257 ? -1.285 22.641 4.37 1 98.73 257 ALA B O 1
ATOM 4382 N N . ALA B 1 258 ? -1.726 21.082 2.837 1 98.38 258 ALA B N 1
ATOM 4383 C CA . ALA B 1 258 ? -0.438 21.203 2.161 1 98.38 258 ALA B CA 1
ATOM 4384 C C . ALA B 1 258 ? -0.273 22.587 1.539 1 98.38 258 ALA B C 1
ATOM 4386 O O . ALA B 1 258 ? 0.813 23.169 1.584 1 98.38 258 ALA B O 1
ATOM 4387 N N . VAL B 1 259 ? -1.291 23.116 0.922 1 98.35 259 VAL B N 1
ATOM 4388 C CA . VAL B 1 259 ? -1.235 24.424 0.279 1 98.35 259 VAL B CA 1
ATOM 4389 C C . VAL B 1 259 ? -1.044 25.511 1.334 1 98.35 259 VAL B C 1
ATOM 4391 O O . VAL B 1 259 ? -0.253 26.438 1.144 1 98.35 259 VAL B O 1
ATOM 4394 N N . ILE B 1 260 ? -1.762 25.41 2.454 1 98.66 260 ILE B N 1
ATOM 4395 C CA . ILE B 1 260 ? -1.613 26.377 3.536 1 98.66 260 ILE B CA 1
ATOM 4396 C C . ILE B 1 260 ? -0.198 26.3 4.106 1 98.66 260 ILE B C 1
ATOM 4398 O O . ILE B 1 260 ? 0.451 27.328 4.312 1 98.66 260 ILE B O 1
ATOM 4402 N N . HIS B 1 261 ? 0.275 25.077 4.308 1 98.5 261 HIS B N 1
ATOM 4403 C CA . HIS B 1 261 ? 1.61 24.843 4.848 1 98.5 261 HIS B CA 1
ATOM 4404 C C . HIS B 1 261 ? 2.684 25.408 3.924 1 98.5 261 HIS B C 1
ATOM 4406 O O . HIS B 1 261 ? 3.578 26.128 4.373 1 98.5 261 HIS B O 1
ATOM 4412 N N . GLY B 1 262 ? 2.628 25.066 2.639 1 98.05 262 GLY B N 1
ATOM 4413 C CA . GLY B 1 262 ? 3.55 25.617 1.66 1 98.05 262 GLY B CA 1
ATOM 4414 C C . GLY B 1 262 ? 3.48 27.129 1.558 1 98.05 262 GLY B C 1
ATOM 4415 O O . GLY B 1 262 ? 4.501 27.792 1.363 1 98.05 262 GLY B O 1
ATOM 4416 N N . GLY B 1 263 ? 2.288 27.677 1.633 1 98.12 263 GLY B N 1
ATOM 4417 C CA . GLY B 1 263 ? 2.111 29.12 1.663 1 98.12 263 GLY B CA 1
ATOM 4418 C C . GLY B 1 263 ? 2.811 29.783 2.835 1 98.12 263 GLY B C 1
ATOM 4419 O O . GLY B 1 263 ? 3.461 30.817 2.672 1 98.12 263 GLY B O 1
ATOM 4420 N N . TYR B 1 264 ? 2.658 29.184 3.99 1 98.08 264 TYR B N 1
ATOM 4421 C CA . TYR B 1 264 ? 3.334 29.716 5.168 1 98.08 264 TYR B CA 1
ATOM 4422 C C . TYR B 1 264 ? 4.842 29.774 4.951 1 98.08 264 TYR B C 1
ATOM 4424 O O . TYR B 1 264 ? 5.469 30.811 5.183 1 98.08 264 TYR B O 1
ATOM 4432 N N . ASN B 1 265 ? 5.415 28.611 4.505 1 97.05 265 ASN B N 1
ATOM 4433 C CA . ASN B 1 265 ? 6.858 28.535 4.305 1 97.05 265 ASN B CA 1
ATOM 4434 C C . ASN B 1 265 ? 7.335 29.556 3.276 1 97.05 265 ASN B C 1
ATOM 4436 O O . ASN B 1 265 ? 8.37 30.197 3.466 1 97.05 265 ASN B O 1
ATOM 4440 N N . THR B 1 266 ? 6.601 29.701 2.257 1 97.03 266 THR B N 1
ATOM 4441 C CA . THR B 1 266 ? 6.971 30.622 1.188 1 97.03 266 THR B CA 1
ATOM 4442 C C . THR B 1 266 ? 6.907 32.068 1.673 1 97.03 266 THR B C 1
ATOM 4444 O O . THR B 1 266 ? 7.875 32.819 1.531 1 97.03 266 THR B O 1
ATOM 4447 N N . LEU B 1 267 ? 5.838 32.444 2.284 1 97.08 267 LEU B N 1
ATOM 4448 C CA . LEU B 1 267 ? 5.622 33.83 2.686 1 97.08 267 LEU B CA 1
ATOM 4449 C C . LEU B 1 267 ? 6.501 34.193 3.879 1 97.08 267 LEU B C 1
ATOM 4451 O O . LEU B 1 267 ? 6.911 35.347 4.024 1 97.08 267 LEU B O 1
ATOM 4455 N N . ALA B 1 268 ? 6.804 33.227 4.707 1 95.43 268 ALA B N 1
ATOM 4456 C CA . ALA B 1 268 ? 7.663 33.462 5.865 1 95.43 268 ALA B CA 1
ATOM 4457 C C . ALA B 1 268 ? 9.067 33.873 5.431 1 95.43 268 ALA B C 1
ATOM 4459 O O . ALA B 1 268 ? 9.804 34.496 6.2 1 95.43 268 ALA B O 1
ATOM 4460 N N . GLN B 1 269 ? 9.396 33.534 4.191 1 92 269 GLN B N 1
ATOM 4461 C CA . GLN B 1 269 ? 10.718 33.869 3.672 1 92 269 GLN B CA 1
ATOM 4462 C C . GLN B 1 269 ? 10.804 35.346 3.299 1 92 269 GLN B C 1
ATOM 4464 O O . GLN B 1 269 ? 11.88 35.946 3.36 1 92 269 GLN B O 1
ATOM 4469 N N . PHE B 1 270 ? 9.687 36.006 2.957 1 92.98 270 PHE B N 1
ATOM 4470 C CA . PHE B 1 270 ? 9.779 37.314 2.318 1 92.98 270 PHE B CA 1
ATOM 4471 C C . PHE B 1 270 ? 9.011 38.361 3.115 1 92.98 270 PHE B C 1
ATOM 4473 O O . PHE B 1 270 ? 9.409 39.527 3.162 1 92.98 270 PHE B O 1
ATOM 4480 N N . VAL B 1 271 ? 8.02 37.968 3.756 1 95.27 271 VAL B N 1
ATOM 4481 C CA . VAL B 1 271 ? 7.063 38.925 4.301 1 95.27 271 VAL B CA 1
ATOM 4482 C C . VAL B 1 271 ? 7.661 39.614 5.525 1 95.27 271 VAL B C 1
ATOM 4484 O O . VAL B 1 271 ? 7.562 40.835 5.668 1 95.27 271 VAL B O 1
ATOM 4487 N N . PRO B 1 272 ? 8.317 38.886 6.423 1 94.64 272 PRO B N 1
ATOM 4488 C CA . PRO B 1 272 ? 8.891 39.572 7.583 1 94.64 272 PRO B CA 1
ATOM 4489 C C . PRO B 1 272 ? 9.901 40.648 7.193 1 94.64 272 PRO B C 1
ATOM 4491 O O . PRO B 1 272 ? 9.901 41.739 7.77 1 94.64 272 PRO B O 1
ATOM 4494 N N . GLU B 1 273 ? 10.732 40.389 6.228 1 93.94 273 GLU B N 1
ATOM 4495 C CA . GLU B 1 273 ? 11.708 41.361 5.745 1 93.94 273 GLU B CA 1
ATOM 4496 C C . GLU B 1 273 ? 11.02 42.551 5.083 1 93.94 273 GLU B C 1
ATOM 4498 O O . GLU B 1 273 ? 11.434 43.697 5.27 1 93.94 273 GLU B O 1
ATOM 4503 N N . ALA B 1 274 ? 10.05 42.279 4.302 1 95.53 274 ALA B N 1
ATOM 4504 C CA . ALA B 1 274 ? 9.312 43.341 3.623 1 95.53 274 ALA B CA 1
ATOM 4505 C C . ALA B 1 274 ? 8.609 44.249 4.628 1 95.53 274 ALA B C 1
ATOM 4507 O O . ALA B 1 274 ? 8.592 45.471 4.464 1 95.53 274 ALA B O 1
ATOM 4508 N N . LEU B 1 275 ? 8.036 43.646 5.628 1 95.47 275 LEU B N 1
ATOM 4509 C CA . LEU B 1 275 ? 7.352 44.416 6.661 1 95.47 275 LEU B CA 1
ATOM 4510 C C . LEU B 1 275 ? 8.341 45.269 7.448 1 95.47 275 LEU B C 1
ATOM 4512 O O . LEU B 1 275 ? 8.04 46.413 7.798 1 95.47 275 LEU B O 1
ATOM 4516 N N . ALA B 1 276 ? 9.473 44.705 7.703 1 93.03 276 ALA B N 1
ATOM 4517 C CA . ALA B 1 276 ? 10.513 45.468 8.389 1 93.03 276 ALA B CA 1
ATOM 4518 C C . ALA B 1 276 ? 10.934 46.683 7.566 1 93.03 276 ALA B C 1
ATOM 4520 O O . ALA B 1 276 ? 11.117 47.775 8.109 1 93.03 276 ALA B O 1
ATOM 4521 N N . ALA B 1 277 ? 11.037 46.555 6.332 1 93.91 277 ALA B N 1
ATOM 4522 C CA . ALA B 1 277 ? 11.495 47.603 5.425 1 93.91 277 ALA B CA 1
ATOM 4523 C C . ALA B 1 277 ? 10.468 48.727 5.322 1 93.91 277 ALA B C 1
ATOM 4525 O O . ALA B 1 277 ? 10.831 49.902 5.232 1 93.91 277 ALA B O 1
ATOM 4526 N N . VAL B 1 278 ? 9.225 48.4 5.382 1 95.06 278 VAL B N 1
ATOM 4527 C CA . VAL B 1 278 ? 8.183 49.383 5.105 1 95.06 278 VAL B CA 1
ATOM 4528 C C . VAL B 1 278 ? 7.736 50.044 6.407 1 95.06 278 VAL B C 1
ATOM 4530 O O . VAL B 1 278 ? 7.36 51.218 6.417 1 95.06 278 VAL B O 1
ATOM 4533 N N . THR B 1 279 ? 7.83 49.396 7.556 1 94.22 279 THR B N 1
ATOM 4534 C CA . THR B 1 279 ? 7.246 49.908 8.791 1 94.22 279 THR B CA 1
ATOM 4535 C C . THR B 1 279 ? 8.337 50.33 9.771 1 94.22 279 THR B C 1
ATOM 4537 O O . THR B 1 279 ? 8.059 51.009 10.762 1 94.22 279 THR B O 1
ATOM 4540 N N . GLY B 1 280 ? 9.564 49.908 9.572 1 94.02 280 GLY B N 1
ATOM 4541 C CA . GLY B 1 280 ? 10.644 50.199 10.502 1 94.02 280 GLY B CA 1
ATOM 4542 C C . GLY B 1 280 ? 10.719 49.216 11.655 1 94.02 280 GLY B C 1
ATOM 4543 O O . GLY B 1 280 ? 11.562 49.356 12.543 1 94.02 280 GLY B O 1
ATOM 4544 N N . LEU B 1 281 ? 9.952 48.144 11.573 1 92.82 281 LEU B N 1
ATOM 4545 C CA . LEU B 1 281 ? 10.003 47.09 12.581 1 92.82 281 LEU B CA 1
ATOM 4546 C C . LEU B 1 281 ? 11.278 46.265 12.441 1 92.82 281 LEU B C 1
ATOM 4548 O O . LEU B 1 281 ? 11.896 46.246 11.374 1 92.82 281 LEU B O 1
ATOM 4552 N N . SER B 1 282 ? 11.628 45.694 13.508 1 93.97 282 SER B N 1
ATOM 4553 C CA . SER B 1 282 ? 12.664 44.673 13.394 1 93.97 282 SER B CA 1
ATOM 4554 C C . SER B 1 282 ? 12.162 43.459 12.619 1 93.97 282 SER B C 1
ATOM 4556 O O . SER B 1 282 ? 10.959 43.315 12.394 1 93.97 282 SER B O 1
ATOM 4558 N N . TRP B 1 283 ? 13.064 42.651 12.174 1 91.66 283 TRP B N 1
ATOM 4559 C CA . TRP B 1 283 ? 12.692 41.403 11.515 1 91.66 283 TRP B CA 1
ATOM 4560 C C . TRP B 1 283 ? 11.746 40.587 12.389 1 91.66 283 TRP B C 1
ATOM 4562 O O . TRP B 1 283 ? 10.748 40.05 11.902 1 91.66 283 TRP B O 1
ATOM 4572 N N . PHE B 1 284 ? 12.051 40.461 13.648 1 93.6 284 PHE B N 1
ATOM 4573 C CA . PHE B 1 284 ? 11.247 39.683 14.584 1 93.6 284 PHE B CA 1
ATOM 4574 C C . PHE B 1 284 ? 9.847 40.271 14.714 1 93.6 284 PHE B C 1
ATOM 4576 O O . PHE B 1 284 ? 8.862 39.533 14.775 1 93.6 284 PHE B O 1
ATOM 4583 N N . GLY B 1 285 ? 9.812 41.608 14.784 1 94.83 285 GLY B N 1
ATOM 4584 C CA . GLY B 1 285 ? 8.505 42.246 14.806 1 94.83 285 GLY B CA 1
ATOM 4585 C C . GLY B 1 285 ? 7.668 41.933 13.58 1 94.83 285 GLY B C 1
ATOM 4586 O O . GLY B 1 285 ? 6.469 41.666 13.693 1 94.83 285 GLY B O 1
ATOM 4587 N N . GLY B 1 286 ? 8.291 42.028 12.41 1 95.1 286 GLY B N 1
ATOM 4588 C CA . GLY B 1 286 ? 7.605 41.656 11.183 1 95.1 286 GLY B CA 1
ATOM 4589 C C . GLY B 1 286 ? 7.143 40.211 11.172 1 95.1 286 GLY B C 1
ATOM 4590 O O . GLY B 1 286 ? 6.053 39.906 10.682 1 95.1 286 GLY B O 1
ATOM 4591 N N . PHE B 1 287 ? 8.002 39.36 11.707 1 95.61 287 PHE B N 1
ATOM 4592 C CA . PHE B 1 287 ? 7.684 37.938 11.77 1 95.61 287 PHE B CA 1
ATOM 4593 C C . PHE B 1 287 ? 6.471 37.694 12.66 1 95.61 287 PHE B C 1
ATOM 4595 O O . PHE B 1 287 ? 5.588 36.907 12.312 1 95.61 287 PHE B O 1
ATOM 4602 N N . VAL B 1 288 ? 6.374 38.287 13.824 1 96.29 288 VAL B N 1
ATOM 4603 C CA . VAL B 1 288 ? 5.263 38.141 14.758 1 96.29 288 VAL B CA 1
ATOM 4604 C C . VAL B 1 288 ? 3.96 38.557 14.08 1 96.29 288 VAL B C 1
ATOM 4606 O O . VAL B 1 288 ? 2.957 37.843 14.157 1 96.29 288 VAL B O 1
ATOM 4609 N N . VAL B 1 289 ? 3.971 39.683 13.362 1 96.49 289 VAL B N 1
ATOM 4610 C CA . VAL B 1 289 ? 2.788 40.176 12.665 1 96.49 289 VAL B CA 1
ATOM 4611 C C . VAL B 1 289 ? 2.368 39.177 11.589 1 96.49 289 VAL B C 1
ATOM 4613 O O . VAL B 1 289 ? 1.183 38.86 11.456 1 96.49 289 VAL B O 1
ATOM 4616 N N . PHE B 1 290 ? 3.322 38.696 10.867 1 96.84 290 PHE B N 1
ATOM 4617 C CA . PHE B 1 290 ? 3.058 37.732 9.805 1 96.84 290 PHE B CA 1
ATOM 4618 C C . PHE B 1 290 ? 2.373 36.489 10.36 1 96.84 290 PHE B C 1
ATOM 4620 O O . PHE B 1 290 ? 1.342 36.057 9.839 1 96.84 290 PHE B O 1
ATOM 4627 N N . VAL B 1 291 ? 2.927 35.868 11.435 1 97.42 291 VAL B N 1
ATOM 4628 C CA . VAL B 1 291 ? 2.418 34.622 11.998 1 97.42 291 VAL B CA 1
ATOM 4629 C C . VAL B 1 291 ? 1.007 34.838 12.541 1 97.42 291 VAL B C 1
ATOM 4631 O O . VAL B 1 291 ? 0.117 34.014 12.319 1 97.42 291 VAL B O 1
ATOM 4634 N N . LEU B 1 292 ? 0.752 35.955 13.261 1 96.62 292 LEU B N 1
ATOM 4635 C CA . LEU B 1 292 ? -0.549 36.246 13.854 1 96.62 292 LEU B CA 1
ATOM 4636 C C . LEU B 1 292 ? -1.616 36.402 12.775 1 96.62 292 LEU B C 1
ATOM 4638 O O . LEU B 1 292 ? -2.746 35.938 12.942 1 96.62 292 LEU B O 1
ATOM 4642 N N . VAL B 1 293 ? -1.226 37.035 11.664 1 97.32 293 VAL B N 1
ATOM 4643 C CA . VAL B 1 293 ? -2.194 37.244 10.593 1 97.32 293 VAL B CA 1
ATOM 4644 C C . VAL B 1 293 ? -2.431 35.933 9.847 1 97.32 293 VAL B C 1
ATOM 4646 O O . VAL B 1 293 ? -3.578 35.522 9.65 1 97.32 293 VAL B O 1
ATOM 4649 N N . PHE B 1 294 ? -1.354 35.288 9.402 1 97.71 294 PHE B N 1
ATOM 4650 C CA . PHE B 1 294 ? -1.472 34.08 8.594 1 97.71 294 PHE B CA 1
ATOM 4651 C C . PHE B 1 294 ? -2.145 32.964 9.383 1 97.71 294 PHE B C 1
ATOM 4653 O O . PHE B 1 294 ? -3.173 32.43 8.961 1 97.71 294 PHE B O 1
ATOM 4660 N N . ASP B 1 295 ? -1.609 32.559 10.556 1 97.09 295 ASP B N 1
ATOM 4661 C CA . ASP B 1 295 ? -2.173 31.486 11.37 1 97.09 295 ASP B CA 1
ATOM 4662 C C . ASP B 1 295 ? -3.511 31.902 11.976 1 97.09 295 ASP B C 1
ATOM 4664 O O . ASP B 1 295 ? -4.361 31.055 12.258 1 97.09 295 ASP B O 1
ATOM 4668 N N . GLY B 1 296 ? -3.682 33.253 12.197 1 97.33 296 GLY B N 1
ATOM 4669 C CA . GLY B 1 296 ? -4.974 33.741 12.651 1 97.33 296 GLY B CA 1
ATOM 4670 C C . GLY B 1 296 ? -6.096 33.464 11.668 1 97.33 296 GLY B C 1
ATOM 4671 O O . GLY B 1 296 ? -7.169 32.999 12.058 1 97.33 296 GLY B O 1
ATOM 4672 N N . VAL B 1 297 ? -5.811 33.723 10.403 1 97.96 297 VAL B N 1
ATOM 4673 C CA . VAL B 1 297 ? -6.811 33.52 9.359 1 97.96 297 VAL B CA 1
ATOM 4674 C C . VAL B 1 297 ? -7.181 32.041 9.278 1 97.96 297 VAL B C 1
ATOM 4676 O O . VAL B 1 297 ? -8.362 31.688 9.31 1 97.96 297 VAL B O 1
ATOM 4679 N N . PHE B 1 298 ? -6.247 31.196 9.225 1 97.87 298 PHE B N 1
ATOM 4680 C CA . PHE B 1 298 ? -6.538 29.781 9.028 1 97.87 298 PHE B CA 1
ATOM 4681 C C . PHE B 1 298 ? -6.999 29.138 10.33 1 97.87 298 PHE B C 1
ATOM 4683 O O . PHE B 1 298 ? -7.75 28.16 10.314 1 97.87 298 PHE B O 1
ATOM 4690 N N . GLY B 1 299 ? -6.541 29.681 11.477 1 97.6 299 GLY B N 1
ATOM 4691 C CA . GLY B 1 299 ? -7.121 29.289 12.751 1 97.6 299 GLY B CA 1
ATOM 4692 C C . GLY B 1 299 ? -8.609 29.568 12.841 1 97.6 299 GLY B C 1
ATOM 4693 O O . GLY B 1 299 ? -9.371 28.745 13.354 1 97.6 299 GLY B O 1
ATOM 4694 N N . LEU B 1 300 ? -9.04 30.71 12.304 1 97.39 300 LEU B N 1
ATOM 4695 C CA . LEU B 1 300 ? -10.454 31.07 12.303 1 97.39 300 LEU B CA 1
ATOM 4696 C C . LEU B 1 300 ? -11.254 30.127 11.41 1 97.39 300 LEU B C 1
ATOM 4698 O O . LEU B 1 300 ? -12.383 29.758 11.744 1 97.39 300 LEU B O 1
ATOM 4702 N N . ILE B 1 301 ? -10.673 29.763 10.343 1 96.69 301 ILE B N 1
ATOM 4703 C CA . ILE B 1 301 ? -11.336 28.821 9.448 1 96.69 301 ILE B CA 1
ATOM 4704 C C . ILE B 1 301 ? -11.537 27.486 10.161 1 96.69 301 ILE B C 1
ATOM 4706 O O . ILE B 1 301 ? -12.598 26.867 10.047 1 96.69 301 ILE B O 1
ATOM 4710 N N . LEU B 1 302 ? -10.514 27.046 10.864 1 97.43 302 LEU B N 1
ATOM 4711 C CA . LEU B 1 302 ? -10.632 25.82 11.645 1 97.43 302 LEU B CA 1
ATOM 4712 C C . LEU B 1 302 ? -11.74 25.943 12.686 1 97.43 302 LEU B C 1
ATOM 4714 O O . LEU B 1 302 ? -12.564 25.037 12.831 1 97.43 302 LEU B O 1
ATOM 4718 N N . VAL B 1 303 ? -11.829 27.067 13.392 1 96.93 303 VAL B N 1
ATOM 4719 C CA . VAL B 1 303 ? -12.839 27.302 14.418 1 96.93 303 VAL B CA 1
ATOM 4720 C C . VAL B 1 303 ? -14.229 27.299 13.786 1 96.93 303 VAL B C 1
ATOM 4722 O O . VAL B 1 303 ? -15.177 26.757 14.358 1 96.93 303 VAL B O 1
ATOM 4725 N N . TRP B 1 304 ? -14.293 27.889 12.631 1 96.6 304 TRP B N 1
ATOM 4726 C CA . TRP B 1 304 ? -15.568 27.906 11.923 1 96.6 304 TRP B CA 1
ATOM 4727 C C . TRP B 1 304 ? -16.014 26.491 11.57 1 96.6 304 TRP B C 1
ATOM 4729 O O . TRP B 1 304 ? -17.2 26.166 11.66 1 96.6 304 TRP B O 1
ATOM 4739 N N . LYS B 1 305 ? -15.094 25.686 11.155 1 95.57 305 LYS B N 1
ATOM 4740 C CA . LYS B 1 305 ? -15.41 24.3 10.822 1 95.57 305 LYS B CA 1
ATOM 4741 C C . LYS B 1 305 ? -15.888 23.534 12.053 1 95.57 305 LYS B C 1
ATOM 4743 O O . LYS B 1 305 ? -16.869 22.791 11.986 1 95.57 305 LYS B O 1
ATOM 4748 N N . ILE B 1 306 ? -15.267 23.69 13.133 1 96.32 306 ILE B N 1
ATOM 4749 C CA . ILE B 1 306 ? -15.618 23.032 14.387 1 96.32 306 ILE B CA 1
ATOM 4750 C C . ILE B 1 306 ? -16.992 23.51 14.853 1 96.32 306 ILE B C 1
ATOM 4752 O O . ILE B 1 306 ? -17.824 22.705 15.279 1 96.32 306 ILE B O 1
ATOM 4756 N N . ARG B 1 307 ? -17.273 24.761 14.7 1 95.85 307 ARG B N 1
ATOM 4757 C CA . ARG B 1 307 ? -18.551 25.327 15.117 1 95.85 307 ARG B CA 1
ATOM 4758 C C . ARG B 1 307 ? -19.689 24.817 14.239 1 95.85 307 ARG B C 1
ATOM 4760 O O . ARG B 1 307 ? -20.81 24.628 14.714 1 95.85 307 ARG B O 1
ATOM 4767 N N . ALA B 1 308 ? -19.383 24.673 13.003 1 95.45 308 ALA B N 1
ATOM 4768 C CA . ALA B 1 308 ? -20.389 24.12 12.1 1 95.45 308 ALA B CA 1
ATOM 4769 C C . ALA B 1 308 ? -20.815 22.723 12.542 1 95.45 308 ALA B C 1
ATOM 4771 O O . ALA B 1 308 ? -22.005 22.402 12.546 1 95.45 308 ALA B O 1
ATOM 4772 N N . TYR B 1 309 ? -19.885 21.898 12.882 1 95.88 309 TYR B N 1
ATOM 4773 C CA . TYR B 1 309 ? -20.196 20.565 13.385 1 95.88 309 TYR B CA 1
ATOM 4774 C C . TYR B 1 309 ? -20.984 20.643 14.687 1 95.88 309 TYR B C 1
ATOM 4776 O O . TYR B 1 309 ? -21.967 19.921 14.869 1 95.88 309 TYR B O 1
ATOM 4784 N N . ARG B 1 310 ? -20.546 21.517 15.561 1 94.63 310 ARG B N 1
ATOM 4785 C CA . ARG B 1 310 ? -21.207 21.683 16.852 1 94.63 310 ARG B CA 1
ATOM 4786 C C . ARG B 1 310 ? -22.659 22.11 16.673 1 94.63 310 ARG B C 1
ATOM 4788 O O . ARG B 1 310 ? -23.55 21.602 17.356 1 94.63 310 ARG B O 1
ATOM 4795 N N . ARG B 1 311 ? -22.878 22.985 15.837 1 94.23 311 ARG B N 1
ATOM 4796 C CA . ARG B 1 311 ? -24.232 23.458 15.569 1 94.23 311 ARG B CA 1
ATOM 4797 C C . ARG B 1 311 ? -25.114 22.328 15.051 1 94.23 311 ARG B C 1
ATOM 4799 O O . ARG B 1 311 ? -26.251 22.165 15.499 1 94.23 311 ARG B O 1
ATOM 4806 N N . ALA B 1 312 ? -24.595 21.579 14.103 1 93.27 312 ALA B N 1
ATOM 4807 C CA . ALA B 1 312 ? -25.34 20.443 13.566 1 93.27 312 ALA B CA 1
ATOM 4808 C C . ALA B 1 312 ? -25.645 19.421 14.658 1 93.27 312 ALA B C 1
ATOM 4810 O O . ALA B 1 312 ? -26.752 18.882 14.721 1 93.27 312 ALA B O 1
ATOM 4811 N N . TYR B 1 313 ? -24.704 19.144 15.494 1 93.31 313 TYR B N 1
ATOM 4812 C CA . TYR B 1 313 ? -24.848 18.186 16.584 1 93.31 313 TYR B CA 1
ATOM 4813 C C . TYR B 1 313 ? -25.941 18.622 17.553 1 93.31 313 TYR B C 1
ATOM 4815 O O . TYR B 1 313 ? -26.789 17.818 17.945 1 93.31 313 TYR B O 1
ATOM 4823 N N . ARG B 1 314 ? -25.953 19.859 17.917 1 91.89 314 ARG B N 1
ATOM 4824 C CA . ARG B 1 314 ? -26.934 20.388 18.859 1 91.89 314 ARG B CA 1
ATOM 4825 C C . ARG B 1 314 ? -28.332 20.39 18.25 1 91.89 314 ARG B C 1
ATOM 4827 O O . ARG B 1 314 ? -29.314 20.096 18.936 1 91.89 314 ARG B O 1
ATOM 4834 N N . LEU B 1 315 ? -28.432 20.686 16.98 1 90.63 315 LEU B N 1
ATOM 4835 C CA . LEU B 1 315 ? -29.718 20.736 16.292 1 90.63 315 LEU B CA 1
ATOM 4836 C C . LEU B 1 315 ? -30.386 19.365 16.288 1 90.63 315 LEU B C 1
ATOM 4838 O O . LEU B 1 315 ? -31.604 19.264 16.451 1 90.63 315 LEU B O 1
ATOM 4842 N N . VAL B 1 316 ? -29.623 18.365 16.115 1 88.22 316 VAL B N 1
ATOM 4843 C CA . VAL B 1 316 ? -30.213 17.036 15.992 1 88.22 316 VAL B CA 1
ATOM 4844 C C . VAL B 1 316 ? -30.434 16.438 17.379 1 88.22 316 VAL B C 1
ATOM 4846 O O . VAL B 1 316 ? -31.296 15.574 17.56 1 88.22 316 VAL B O 1
ATOM 4849 N N . HIS B 1 317 ? -29.69 16.713 18.324 1 86.42 317 HIS B N 1
ATOM 4850 C CA . HIS B 1 317 ? -29.813 16.138 19.659 1 86.42 317 HIS B CA 1
ATOM 4851 C C . HIS B 1 317 ? -30.808 16.921 20.507 1 86.42 317 HIS B C 1
ATOM 4853 O O . HIS B 1 317 ? -31.348 16.395 21.484 1 86.42 317 HIS B O 1
ATOM 4859 N N . ASP B 1 318 ? -30.982 18.159 20.138 1 78.39 318 ASP B N 1
ATOM 4860 C CA . ASP B 1 318 ? -32.002 18.935 20.837 1 78.39 318 ASP B CA 1
ATOM 4861 C C . ASP B 1 318 ? -33.392 18.646 20.276 1 78.39 318 ASP B C 1
ATOM 4863 O O . ASP B 1 318 ? -34.4 19.044 20.864 1 78.39 318 ASP B O 1
ATOM 4867 N N . ARG B 1 319 ? -33.484 18.032 19.103 1 62.9 319 ARG B N 1
ATOM 4868 C CA . ARG B 1 319 ? -34.776 17.663 18.534 1 62.9 319 ARG B CA 1
ATOM 4869 C C . ARG B 1 319 ? -35.325 16.402 19.193 1 62.9 319 ARG B C 1
ATOM 4871 O O . ARG B 1 319 ? -34.576 15.459 19.461 1 62.9 319 ARG B O 1
ATOM 4878 N N . PRO B 1 320 ? -36.539 16.515 19.808 1 58.64 320 PRO B N 1
ATOM 4879 C CA . PRO B 1 320 ? -37.152 15.312 20.377 1 58.64 320 PRO B CA 1
ATOM 4880 C C . PRO B 1 320 ? -37.16 14.137 19.402 1 58.64 320 PRO B C 1
ATOM 4882 O O . PRO B 1 320 ? -37.278 14.336 18.19 1 58.64 320 PRO B O 1
ATOM 4885 N N . ILE B 1 321 ? -36.414 13.053 19.677 1 54.35 321 ILE B N 1
ATOM 4886 C CA . ILE B 1 321 ? -36.476 11.851 18.852 1 54.35 321 ILE B CA 1
ATOM 4887 C C . ILE B 1 321 ? -37.902 11.648 18.345 1 54.35 321 ILE B C 1
ATOM 4889 O O . ILE B 1 321 ? -38.849 11.611 19.134 1 54.35 321 ILE B O 1
ATOM 4893 N N . PRO B 1 322 ? -38.187 11.956 17.12 1 47.09 322 PRO B N 1
ATOM 4894 C CA . PRO B 1 322 ? -39.565 11.651 16.729 1 47.09 322 PRO B CA 1
ATOM 4895 C C . PRO B 1 322 ? -39.992 10.239 17.122 1 47.09 322 PRO B C 1
ATOM 4897 O O . PRO B 1 322 ? -39.207 9.295 16.996 1 47.09 322 PRO B O 1
ATOM 4900 N N . ARG B 1 323 ? -40.854 10.098 18.025 1 44.5 323 ARG B N 1
ATOM 4901 C CA . ARG B 1 323 ? -41.44 8.81 18.381 1 44.5 323 ARG B CA 1
ATOM 4902 C C . ARG B 1 323 ? -41.82 8.018 17.134 1 44.5 323 ARG B C 1
ATOM 4904 O O . ARG B 1 323 ? -42.468 8.547 16.229 1 44.5 323 ARG B O 1
ATOM 4911 N N . SER B 1 324 ? -40.918 7.096 16.742 1 47.12 324 SER B N 1
ATOM 4912 C CA . SER B 1 324 ? -41.435 6.174 15.736 1 47.12 324 SER B CA 1
ATOM 4913 C C . SER B 1 324 ? -42.93 5.935 15.921 1 47.12 324 SER B C 1
ATOM 4915 O O . SER B 1 324 ? -43.38 5.611 17.022 1 47.12 324 SER B O 1
ATOM 4917 N N . GLU B 1 325 ? -43.739 6.455 15.171 1 45.75 325 GLU B N 1
ATOM 4918 C CA . GLU B 1 325 ? -45.154 6.099 15.229 1 45.75 325 GLU B CA 1
ATOM 4919 C C . GLU B 1 325 ? -45.339 4.586 15.305 1 45.75 325 GLU B C 1
ATOM 4921 O O . GLU B 1 325 ? -44.673 3.836 14.588 1 45.75 325 GLU B O 1
ATOM 4926 N N . PRO B 1 326 ? -45.793 4.029 16.396 1 46.58 326 PRO B N 1
ATOM 4927 C CA . PRO B 1 326 ? -46.085 2.595 16.437 1 46.58 326 PRO B CA 1
ATOM 4928 C C . PRO B 1 326 ? -46.803 2.103 15.182 1 46.58 326 PRO B C 1
ATOM 4930 O O . PRO B 1 326 ? -47.752 2.741 14.72 1 46.58 326 PRO B O 1
ATOM 4933 N N . THR B 1 327 ? -46.108 1.475 14.257 1 43.35 327 THR B N 1
ATOM 4934 C CA . THR B 1 327 ? -46.852 0.731 13.246 1 43.35 327 THR B CA 1
ATOM 4935 C C . THR B 1 327 ? -48.028 -0.01 13.876 1 43.35 327 THR B C 1
ATOM 4937 O O . THR B 1 327 ? -47.839 -0.847 14.761 1 43.35 327 THR B O 1
ATOM 4940 N N . GLU B 1 328 ? -49.146 0.563 13.99 1 38.89 328 GLU B N 1
ATOM 4941 C CA . GLU B 1 328 ? -50.396 -0.112 14.323 1 38.89 328 GLU B CA 1
ATOM 4942 C C . GLU B 1 328 ? -50.556 -1.403 13.524 1 38.89 328 GLU B C 1
ATOM 4944 O O . GLU B 1 328 ? -50.68 -1.369 12.298 1 38.89 328 GLU B O 1
ATOM 4949 N N . PHE B 1 329 ? -49.954 -2.537 13.961 1 40.08 329 PHE B N 1
ATOM 4950 C CA . PHE B 1 329 ? -50.435 -3.838 13.512 1 40.08 329 PHE B CA 1
ATOM 4951 C C . PHE B 1 329 ? -51.948 -3.938 13.663 1 40.08 329 PHE B C 1
ATOM 4953 O O . PHE B 1 329 ? -52.477 -3.799 14.768 1 40.08 329 PHE B O 1
ATOM 4960 N N . ASP B 1 330 ? -52.781 -3.574 12.7 1 36.75 330 ASP B N 1
ATOM 4961 C CA . ASP B 1 330 ? -54.183 -3.979 12.722 1 36.75 330 ASP B CA 1
ATOM 4962 C C . ASP B 1 330 ? -54.322 -5.458 13.078 1 36.75 330 ASP B C 1
ATOM 4964 O O . ASP B 1 330 ? -53.579 -6.298 12.567 1 36.75 330 ASP B O 1
ATOM 4968 N N . PRO B 1 331 ? -55.215 -5.939 13.961 1 33.79 331 PRO B N 1
ATOM 4969 C CA . PRO B 1 331 ? -55.457 -7.367 14.179 1 33.79 331 PRO B CA 1
ATOM 4970 C C . PRO B 1 331 ? -55.859 -8.098 12.901 1 33.79 331 PRO B C 1
ATOM 4972 O O . PRO B 1 331 ? -56.405 -7.485 11.98 1 33.79 331 PRO B O 1
#

Foldseek 3Di:
DPPDADPVRVPDPPPDDCDVPRDHDQDDPVSVVVVVVVVVVVVVVLVVLLVVLVVLVVVCCVVPLLVCCVPVLLVVLLVLLLVLLVVLLVVLQVLPPPDRDDPVLLVQLLVQLQSLLSVLVVQLVPCLVVLCVVPDLRSLLCCLLPRNLLPSLVSLLVSCVSGVLPPPVLPALSVLLSSLSSSLSSNLSNVLSSQLSVQLVPDPPDSSVSSNVSSNLSSLVSNLSSLLSSQLRSLCSVLSVVVVCNVVSSVVSSNVSSVLRSVLSSCLVPQLVVCCVPPVDDSVVRNNVSSCVSSVVSSVVSVVVSVVVVVVVCVVVVDDPPPPPPPPPDD/DPPDADPVRVPDPPPDDCDVPRDHDQDDPVSVVVVVVVVVVVVVVLVVLLVVLVVLVVVCCVVQLLVCCVPVLLVVLLVLLLVLLVVLLVVLQVLPPPDRDDPVLLVQLLVQLQSLLSVLVVQLVPCLVVLCVVPDLRSLLCCLLPRNLLPSLVSLLVSCVSGVLPPPVLPALSVLLSSLSSSLSSNLSNVLSSQLSVQLVPDPPDSSVSSNVSSNLSSLVSNLSSLLSSQLRSLCSVLSVVVVCNVVSSVVSSNVSSVLRSVCSSCLVPQLVVCCVPPVDDSVVRNNVSSCVSSVVSSVVSVVVSVVVVVVVCVVVVDDPPPPPPPPPDD

Nearest PDB structures (foldseek):
  6vn7-assembly1_R  TM=2.453E-01  e=4.990E-01  Homo sapiens
  6vn7-assembly1_R  TM=2.453E-01  e=6.314E-01  Homo sapiens

pLDDT: mean 91.71, std 11.62, range [33.79, 98.89]

Radius of gyration: 30.93 Å; Cα contacts (8 Å, |Δi|>4): 921; chains: 2; bounding box: 90×99×62 Å

Secondary structure (DSSP, 8-state):
------HHHHH--S-S--BTTTB----SHHHHHHHHHHHHHHHHHHHHHHHHHHHHHHHHHHTTTTGGGGSHHHHHHHHHHTHHHHHHHHHHHHH--S-PPPHHHHHHHHHHHHHHHHHHHHHHHHSHHHHHTT-HHHHHHHHIIIIIHHHHHHHHHHHHHHTGGGSTT--SHHHHHHHHHHHHHHHHHHHHHHHHHHHHHT-SS-HHHHHHHHHHHHHHHHHHHHHHHHHHHHHHHHHHT-GGGHHHHHHHHHHHHHHHHHHHHHHHHHHHHHHHHHH---HHHHHHHHHHHHHHHHHHHHHHHHHHHHHHHHHHHSS------------/------HHHHH--S-S--BTTTB----SHHHHHHHHHHHHHHHHHHHHHHHHHHHHHHHHHHTTTTGGGGSHHHHHHHHHHTHHHHHHHHHHHHH--S-PPPHHHHHHHHHHHHHHHHHHHHHHHHSHHHHHTT-HHHHHHHHIIIIIHHHHHHHHHHHHHHTGGGSTT--SHHHHHHHHHHHHHHHHHHHHHHHHHHHHHT-SS-HHHHHHHHHHHHHHHHHHHHHHHHHHHHHHHHHHT-GGGHHHHHHHHHHHHHHHHHHHHHHHHHHHHHHHHHH---HHHHHHHHHHHHHHHHHHHHHHHHHHHHHHHHHHHSS------------

Sequence (662 aa):
MGTRRDPVQARTDGSLDLHDVVEWEQQTLLDAVAVFVYQALLVATRAFVVVLALFILLAEIALGTLGGLTDPWIGVMTVLSAVPALGLAAYVWHADVTTQEPLSLLVGTFLLGVLVAGFAGILNTAVPAVFMSWGVDIGLIGLFFLVVGPVEEGVKLLAVRLYPFRDNRFNAVIDGAVYGAVAGLGFATIENALYITQSVAATSANPLAVGGGTSIVRALAGPGHVIYSAIAGYYLGLAKFNPDDAGPIVIKGLLIAAVIHGGYNTLAQFVPEALAAVTGLSWFGGFVVFVLVFDGVFGLILVWKIRAYRRAYRLVHDRPIPRSEPTEFDPMGTRRDPVQARTDGSLDLHDVVEWEQQTLLDAVAVFVYQALLVATRAFVVVLALFILLAEIALGTLGGLTDPWIGVMTVLSAVPALGLAAYVWHADVTTQEPLSLLVGTFLLGVLVAGFAGILNTAVPAVFMSWGVDIGLIGLFFLVVGPVEEGVKLLAVRLYPFRDNRFNAVIDGAVYGAVAGLGFATIENALYITQSVAATSANPLAVGGGTSIVRALAGPGHVIYSAIAGYYLGLAKFNPDDAGPIVIKGLLIAAVIHGGYNTLAQFVPEALAAVTGLSWFGGFVVFVLVFDGVFGLILVWKIRAYRRAYRLVHDRPIPRSEPTEFDP

Solvent-accessible surface area (backbone atoms only — not comparable to full-atom values): 33130 Å² total; per-residue (Å²): 128,80,82,70,64,31,69,50,63,69,56,54,86,77,85,66,89,40,68,84,54,64,39,82,71,82,79,48,72,63,43,50,50,14,41,51,51,41,54,50,49,56,53,46,52,54,50,48,53,54,50,52,22,48,50,45,44,50,49,37,34,72,72,47,62,44,43,43,62,75,38,65,66,50,42,52,39,25,56,60,17,32,44,55,16,48,53,52,34,50,47,49,51,67,63,49,78,80,69,81,77,56,65,67,55,48,51,51,27,21,53,34,7,39,31,36,43,41,62,40,51,53,51,66,65,68,46,53,69,68,34,44,74,70,34,66,69,61,11,48,47,48,40,26,50,69,41,51,15,44,44,46,51,46,39,30,48,45,26,35,57,75,49,50,62,75,35,82,84,57,54,40,32,68,48,19,24,34,45,16,11,31,8,14,38,18,34,35,36,51,50,39,38,36,52,29,35,48,50,30,70,70,47,87,64,63,46,68,59,50,25,49,54,47,22,54,55,36,23,62,53,22,36,46,39,18,47,33,28,15,50,26,16,29,25,43,21,32,16,69,52,34,68,95,49,24,64,28,35,37,41,37,18,44,50,55,26,11,51,53,45,14,46,48,58,49,44,64,70,47,47,17,58,51,41,14,71,74,71,70,42,50,54,66,55,19,39,53,52,47,45,53,52,57,46,44,54,54,43,48,51,51,52,51,53,53,48,52,43,47,51,52,42,50,57,43,68,70,42,74,73,74,71,74,72,74,77,75,77,73,131,128,80,82,71,60,31,68,53,64,69,57,53,89,74,85,65,89,40,70,86,54,64,40,84,72,82,79,48,73,64,42,50,50,14,42,49,50,41,53,49,51,56,52,47,53,54,49,47,53,53,51,51,22,48,50,46,44,49,49,36,34,74,72,47,59,42,43,42,62,76,38,66,66,53,42,52,39,25,55,60,17,32,44,56,15,49,52,51,32,50,48,48,49,67,64,50,77,78,70,80,77,56,65,68,55,49,51,51,26,21,52,35,7,38,30,37,42,41,61,38,51,53,52,66,66,68,45,52,69,69,34,44,74,69,35,64,68,59,10,48,48,50,40,26,51,69,40,50,15,42,44,46,50,48,39,30,50,46,26,35,58,74,48,50,62,74,35,84,84,56,54,40,30,68,47,19,24,34,45,16,12,31,7,14,37,18,32,34,35,50,49,38,38,37,52,30,35,48,49,31,70,70,48,88,65,61,46,67,59,50,25,49,55,45,22,54,56,37,23,62,53,22,36,46,39,17,46,35,27,15,50,26,17,29,25,42,21,31,16,68,53,35,68,96,48,24,64,30,36,37,41,36,18,43,50,54,26,10,51,53,47,16,47,48,59,50,45,63,71,48,46,18,57,53,41,14,72,74,71,70,42,50,55,66,55,20,38,53,53,49,45,54,52,56,46,43,54,54,42,48,52,52,51,51,53,53,47,53,43,48,52,50,41,47,57,44,68,67,42,74,75,74,72,74,70,74,77,75,76,74,132